Protein AF-A0A6P0V311-F1 (afdb_monomer)

Nearest PDB structures (foldseek):
  2xtw-assembly1_A  TM=3.813E-01  e=1.461E-02  Klebsiella pneumoniae
  6w4q-assembly2_D  TM=3.576E-01  e=2.849E-01  Kuttervirus CBA120
  5w6p-assembly1_A  TM=3.425E-01  e=2.380E-01  Kuttervirus CBA120
  7xyc-assembly1_A  TM=2.197E-01  e=6.167E-02  Klebsiella phage Kp7
  4yz0-assembly2_B  TM=1.891E-01  e=9.979E+00  Caldicellulosiruptor bescii DSM 6725

Sequence (639 aa):
MPTITTDTNYTDIAATYVSGETIDINNGAIFTINTQPASGVYFGDININEGKFLIDGTNVVSLQLFFEDYKRMLCYRLGEFKITGKYYELGVSDGTANQTFNLPFSSLISHCEVETGVGTGVYEVWGNLLDLDFSEVGGNSMGVMGYACKQTEGSSSLLFGDGINGSIPPNGAKIRIYNLLVASTDPNIPGVQSIQGNESDRYEMEAPGGTFDFFNVYISYTYLDLLFSYALPINDTGIIGEARITGVILPLSFNKVVFAGLGSLVEDIQISTCVLDWVDCVKFGKFELSLQSTSGVITGGRYVVVDRLIQVWDVHYVIRFQFCQNFTIDSSYILGHGFYLGSSSDIYINNIFFSDSVNGVYISESQTRGGSFLYIESSANISVSNLRVLPYSTFGRVSLVQAIRIRGLELKNWGSFSAPLDFLSQPTKFFETPYFQGIWEDISIKEVFCENTFLNLSQFALVVSPVQNFIEIENLRIGYDFELPVFGNNQIIKGGQGKAVFDNGGIPTNFELNGTHFYDIFDSDTTGAIGILFTEKSDAALSQSAFVAIPANPENPIVFNGAGRVYLKQVGDSITYTRSYFVLGYSGFSGHSISSSGSFTIEYDLDTGNGFSGIWKDISNIINETVSPTGGFKDKISC

Foldseek 3Di:
DAEFQAADECVRCLVPDDAQDEYEYDPAYEYEYADERDALHAYHAYEFYLYEYEYDADPPLAYEHEHEWLGEYEAAANYEYAYAWDKHWQFFFQLAFWDKTFAPALADFQWKWKAPDAPPPDTDTQGEPECDFLVLQPQQQCPPNLSHWYDYRSHRMIIAHRNRSHGRRPRNIIMIAFRAEYAYDYNVDGPHGDPPVDLSGAYEYEAQNGEYYAYRYEYARHEYAHEQYQYYEAENYEYEFAHAHENHNDAYEYHQYEYAYDPDDAHEHHYEPHEHEEHEAYEYEQYAHEYYLYEYEYDHHQYDYDDDDPPDLDAGENYEYANYEQYEAEQYEDEAAAYEAHLYENYHYYQYAYANGAAPDPPDLPSPDHGENYEEELYEQYEHYNYAYRPRGADEQYEPYEYFAYENYYYDDQAAPVGAHENPQYAYEPYYYPDLEGDAANAEYERHGYENYDYDCVRVQSNDDPDHHAHEAYQAHGYLAAEDEQAHENYEAAAAEHDHDAPVPFNPLPAQHEQRFWYKYHNDLQDIDIGTFQHHHDPDPNSVQFKDWDQPDPVDGWDDDSRRDIDNPDPPTKMKGKDPDFHAQDFADPDDDDDDDDDDFKWKFKALPPDTPPDTDGPRCRRVDTHHNHSGIIMMMMD

pLDDT: mean 83.07, std 14.92, range [27.67, 98.38]

Secondary structure (DSSP, 8-state):
--EE-S-EEHHHHTTTPPTT--EEEETT-EEEE-SPPPTT-EE--EEEESSEEEEE-TT-S-EEEEEETT-EEEEBTT-EEEEE--EEEEEE----TT-EEE-SSSS--SEEEEESSTT---EEEEEE-TT--GGGG-TT-HHHHT-EEE--TT--EEEE--SSSSPPPPTT-EEEEESEEEEEE-TTSTTSBP--SSGGGS-EEE-SB-EEEEEEEEEES-BEEEES-SB-EEEEEEEES-EEEE--SSPEEEEEEEEE--TTS---EEEES-EEEEEES-EESS--EEEES-EE-EES---EE-------SS---SEEEES-EEEEEES-EEESS-EEEES-EEEEEES-EEESEETT----TT--S--EEEEEEEEEEEEEE--EEPTTEE--S-EEEEEEEEEEEEEEEESBTTB-EE-TTS-EEEEE-SSS---EEEEEEEEEEEESEE--GGGTS-----S---EEEEEEE--TT-EEE--STTEEEEEEESEEE-BTTB--TT---BS--EEEEEEETTEEEEEE--PBP-SSHHHHTSEEEE-SSTTS--EEETTTEEE--STT-EEEEE-SS-B-S--B--------SS----EEEEESSS---S--EEGGGGGG-B-BTTTBBEEEEE-

Radius of gyration: 31.42 Å; Cα contacts (8 Å, |Δi|>4): 1897; chains: 1; bounding box: 81×45×94 Å

Structure (mmCIF, N/CA/C/O backbone):
data_AF-A0A6P0V311-F1
#
_entry.id   AF-A0A6P0V311-F1
#
loop_
_atom_site.group_PDB
_atom_site.id
_atom_site.type_symbol
_atom_site.label_atom_id
_atom_site.label_alt_id
_atom_site.label_comp_id
_atom_site.label_asym_id
_atom_site.label_entity_id
_atom_site.label_seq_id
_atom_site.pdbx_PDB_ins_code
_atom_site.Cartn_x
_atom_site.Cartn_y
_atom_site.Cartn_z
_atom_site.occupancy
_atom_site.B_iso_or_equiv
_atom_site.auth_seq_id
_atom_site.auth_comp_id
_atom_site.auth_asym_id
_atom_site.auth_atom_id
_atom_site.pdbx_PDB_model_num
ATOM 1 N N . MET A 1 1 ? -12.341 8.449 44.016 1.00 64.75 1 MET A N 1
ATOM 2 C CA . MET A 1 1 ? -11.053 7.908 43.534 1.00 64.75 1 MET A CA 1
ATOM 3 C C . MET A 1 1 ? -10.828 6.535 44.143 1.00 64.75 1 MET A C 1
ATOM 5 O O . MET A 1 1 ? -10.243 6.431 45.221 1.00 64.75 1 MET A O 1
ATOM 9 N N . PRO A 1 2 ? -11.360 5.482 43.518 1.00 85.75 2 PRO A N 1
ATOM 10 C CA . PRO A 1 2 ? -10.993 4.111 43.820 1.00 85.75 2 PRO A CA 1
ATOM 11 C C . PRO A 1 2 ? -9.515 3.889 43.484 1.00 85.75 2 PRO A C 1
ATOM 13 O O . PRO A 1 2 ? -9.103 3.940 42.328 1.00 85.75 2 PRO A O 1
ATOM 16 N N . THR A 1 3 ? -8.715 3.627 44.514 1.00 95.25 3 THR A N 1
ATOM 17 C CA . THR A 1 3 ? -7.367 3.083 44.348 1.00 95.25 3 THR A CA 1
ATOM 18 C C . THR A 1 3 ? -7.449 1.564 44.449 1.00 95.25 3 THR A C 1
ATOM 20 O O . THR A 1 3 ? -7.783 1.022 45.503 1.00 95.25 3 THR A O 1
ATOM 23 N N . ILE A 1 4 ? -7.128 0.881 43.359 1.00 96.81 4 ILE A N 1
ATOM 24 C CA . ILE A 1 4 ? -7.107 -0.571 43.242 1.00 96.81 4 ILE A CA 1
ATOM 25 C C . ILE A 1 4 ? -5.687 -1.057 43.551 1.00 96.81 4 ILE A C 1
ATOM 27 O O . ILE A 1 4 ? -4.763 -0.860 42.765 1.00 96.81 4 ILE A O 1
ATOM 31 N N . THR A 1 5 ? -5.494 -1.655 44.727 1.00 96.31 5 THR A N 1
ATOM 32 C CA . THR A 1 5 ? -4.202 -2.222 45.177 1.00 96.31 5 THR A CA 1
ATOM 33 C C . THR A 1 5 ? -4.231 -3.740 45.343 1.00 96.31 5 THR A C 1
ATOM 35 O O . THR A 1 5 ? -3.205 -4.353 45.630 1.00 96.31 5 THR A O 1
ATOM 38 N N . THR A 1 6 ? -5.399 -4.346 45.147 1.00 96.38 6 THR A N 1
ATOM 39 C CA . THR A 1 6 ? -5.625 -5.790 45.086 1.00 96.38 6 THR A CA 1
ATOM 40 C C . THR A 1 6 ? -6.566 -6.083 43.930 1.00 96.38 6 THR A C 1
ATOM 42 O O . THR A 1 6 ? -7.366 -5.217 43.567 1.00 96.38 6 THR A O 1
ATOM 45 N N . ASP A 1 7 ? -6.507 -7.293 43.382 1.00 97.62 7 ASP A N 1
ATOM 46 C CA . ASP A 1 7 ? -7.394 -7.706 42.293 1.00 97.62 7 ASP A CA 1
ATOM 47 C C . ASP A 1 7 ? -8.856 -7.425 42.646 1.00 97.62 7 ASP A C 1
ATOM 49 O O . ASP A 1 7 ? -9.332 -7.792 43.722 1.00 97.62 7 ASP A O 1
ATOM 53 N N . THR A 1 8 ? -9.539 -6.710 41.758 1.00 96.94 8 THR A N 1
ATOM 54 C CA . THR A 1 8 ? -10.882 -6.178 41.991 1.00 96.94 8 THR A CA 1
ATOM 55 C C . THR A 1 8 ? -11.686 -6.294 40.707 1.00 96.94 8 THR A C 1
ATOM 57 O O . THR A 1 8 ? -11.219 -5.902 39.635 1.00 96.94 8 THR A O 1
ATOM 60 N N . ASN A 1 9 ? -12.907 -6.813 40.791 1.00 96.00 9 ASN A N 1
ATOM 61 C CA . ASN A 1 9 ? -13.843 -6.749 39.679 1.00 96.00 9 ASN A CA 1
ATOM 62 C C . ASN A 1 9 ? -14.661 -5.454 39.763 1.00 96.00 9 ASN A C 1
ATOM 64 O O . ASN A 1 9 ? -14.985 -4.978 40.850 1.00 96.00 9 ASN A O 1
ATOM 68 N N . TYR A 1 10 ? -15.058 -4.897 38.621 1.00 93.06 10 TYR A N 1
ATOM 69 C CA . TYR A 1 10 ? -15.993 -3.777 38.573 1.00 93.06 10 TYR A CA 1
ATOM 70 C C . TYR A 1 10 ? -17.259 -4.038 39.399 1.00 93.06 10 TYR A C 1
ATOM 72 O O . TYR A 1 10 ? -17.698 -3.142 40.113 1.00 93.06 10 TYR A O 1
ATOM 80 N N . THR A 1 11 ? -17.806 -5.260 39.396 1.00 92.00 11 THR A N 1
ATOM 81 C CA . THR A 1 11 ? -18.995 -5.594 40.203 1.00 92.00 11 THR A CA 1
ATOM 82 C C . THR A 1 11 ? -18.793 -5.391 41.702 1.00 92.00 11 THR A C 1
ATOM 84 O O . THR A 1 11 ? -19.765 -5.136 42.409 1.00 92.00 11 THR A O 1
ATOM 87 N N . ASP A 1 12 ? -17.551 -5.471 42.183 1.00 88.00 12 ASP A N 1
ATOM 88 C CA . ASP A 1 12 ? -17.215 -5.303 43.599 1.00 88.00 12 ASP A CA 1
ATOM 89 C C . ASP A 1 12 ? -17.274 -3.831 44.025 1.00 88.00 12 ASP A C 1
ATOM 91 O O . ASP A 1 12 ? -17.545 -3.528 45.187 1.00 88.00 12 ASP A O 1
ATOM 95 N N . ILE A 1 13 ? -17.057 -2.911 43.077 1.00 87.25 13 ILE A N 1
ATOM 96 C CA . ILE A 1 13 ? -17.054 -1.462 43.316 1.00 87.25 13 ILE A CA 1
ATOM 97 C C . ILE A 1 13 ? -18.238 -0.738 42.669 1.00 87.25 13 ILE A C 1
ATOM 99 O O . ILE A 1 13 ? -18.445 0.439 42.949 1.00 87.25 13 ILE A O 1
ATOM 103 N N . ALA A 1 14 ? -19.041 -1.414 41.841 1.00 86.19 14 ALA A N 1
ATOM 104 C CA . ALA A 1 14 ? -20.089 -0.805 41.020 1.00 86.19 14 ALA A CA 1
ATOM 105 C C . ALA A 1 14 ? -21.112 0.005 41.832 1.00 86.19 14 ALA A C 1
ATOM 107 O O . ALA A 1 14 ? -21.581 1.041 41.375 1.00 86.19 14 ALA A O 1
ATOM 108 N N . ALA A 1 15 ? -21.438 -0.437 43.051 1.00 84.50 15 ALA A N 1
ATOM 109 C CA . ALA A 1 15 ? -22.381 0.263 43.927 1.00 84.50 15 ALA A CA 1
ATOM 110 C C . ALA A 1 15 ? -21.824 1.577 44.505 1.00 84.50 15 ALA A C 1
ATOM 112 O O . ALA A 1 15 ? -22.591 2.428 44.955 1.00 84.50 15 ALA A O 1
ATOM 113 N N . THR A 1 16 ? -20.500 1.720 44.533 1.00 85.81 16 THR A N 1
ATOM 114 C CA . THR A 1 16 ? -19.792 2.883 45.081 1.00 85.81 16 THR A CA 1
ATOM 115 C C . THR A 1 16 ? -19.100 3.720 44.014 1.00 85.81 16 THR A C 1
ATOM 117 O O . THR A 1 16 ? -18.687 4.834 44.322 1.00 85.81 16 THR A O 1
ATOM 120 N N . TYR A 1 17 ? -18.971 3.195 42.793 1.00 87.81 17 TYR A N 1
ATOM 121 C CA . TYR A 1 17 ? -18.328 3.881 41.685 1.00 87.81 17 TYR A CA 1
ATOM 122 C C . TYR A 1 17 ? -19.171 5.076 41.243 1.00 87.81 17 TYR A C 1
ATOM 124 O O . TYR A 1 17 ? -20.354 4.931 40.923 1.00 87.81 17 TYR A O 1
ATOM 132 N N . VAL A 1 18 ? -18.562 6.257 41.222 1.00 87.00 18 VAL A N 1
ATOM 133 C CA . VAL A 1 18 ? -19.193 7.478 40.714 1.00 87.00 18 VAL A CA 1
ATOM 134 C C . VAL A 1 18 ? -18.736 7.694 39.280 1.00 87.00 18 VAL A C 1
ATOM 136 O O . VAL A 1 18 ? -17.542 7.761 39.016 1.00 87.00 18 VAL A O 1
ATOM 139 N N . SER A 1 19 ? -19.687 7.824 38.356 1.00 86.00 19 SER A N 1
ATOM 140 C CA . SER A 1 19 ? -19.386 8.047 36.938 1.00 86.00 19 SER A CA 1
ATOM 141 C C . SER A 1 19 ? -18.396 9.197 36.735 1.00 86.00 19 SER A C 1
ATOM 143 O O . SER A 1 19 ? -18.564 10.261 37.336 1.00 86.00 19 SER A O 1
ATOM 145 N N . GLY A 1 20 ? -17.371 8.972 35.912 1.00 85.94 20 GLY A N 1
ATOM 146 C CA . GLY A 1 20 ? -16.325 9.960 35.635 1.00 85.94 20 GLY A CA 1
ATOM 147 C C . GLY A 1 20 ? -15.233 10.086 36.701 1.00 85.94 20 GLY A C 1
ATOM 148 O O . GLY A 1 20 ? -14.314 10.894 36.554 1.00 85.94 20 GLY A O 1
ATOM 149 N N . GLU A 1 21 ? -15.285 9.313 37.792 1.00 92.69 21 GLU A N 1
ATOM 150 C CA . GLU A 1 21 ? -14.223 9.369 38.793 1.00 92.69 21 GLU A CA 1
ATOM 151 C C . GLU A 1 21 ? -12.935 8.681 38.326 1.00 92.69 21 GLU A C 1
ATOM 153 O O . GLU A 1 21 ? -12.962 7.673 37.613 1.00 92.69 21 GLU A O 1
ATOM 158 N N . THR A 1 22 ? -11.804 9.212 38.798 1.00 95.50 22 THR A N 1
ATOM 159 C CA . THR A 1 22 ? -10.470 8.674 38.526 1.00 95.50 22 THR A CA 1
ATOM 160 C C . THR A 1 22 ? -10.257 7.313 39.184 1.00 95.50 22 THR A C 1
ATOM 162 O O . THR A 1 22 ? -10.530 7.159 40.381 1.00 95.50 22 THR A O 1
ATOM 165 N N . ILE A 1 23 ? -9.704 6.363 38.429 1.00 96.81 23 ILE A N 1
ATOM 166 C CA . ILE A 1 23 ? -9.291 5.036 38.896 1.00 96.81 23 ILE A CA 1
ATOM 167 C C . ILE A 1 23 ? -7.765 4.942 38.861 1.00 96.81 23 ILE A C 1
ATOM 169 O O . ILE A 1 23 ? -7.156 5.129 37.811 1.00 96.81 23 ILE A O 1
ATOM 173 N N . ASP A 1 24 ? -7.151 4.582 39.988 1.00 97.62 24 ASP A N 1
ATOM 174 C CA . ASP A 1 24 ? -5.713 4.300 40.061 1.00 97.62 24 ASP A CA 1
ATOM 175 C C . ASP A 1 24 ? -5.487 2.807 40.310 1.00 97.62 24 ASP A C 1
ATOM 177 O O . ASP A 1 24 ? -5.954 2.277 41.317 1.00 97.62 24 ASP A O 1
ATOM 181 N N . ILE A 1 25 ? -4.746 2.124 39.441 1.00 98.06 25 ILE A N 1
ATOM 182 C CA . ILE A 1 25 ? -4.442 0.691 39.547 1.00 98.06 25 ILE A CA 1
ATOM 183 C C . ILE A 1 25 ? -2.951 0.541 39.831 1.00 98.06 25 ILE A C 1
ATOM 185 O O . ILE A 1 25 ? -2.123 0.937 39.013 1.00 98.06 25 ILE A O 1
ATOM 189 N N . ASN A 1 26 ? -2.609 -0.016 40.995 1.00 97.75 26 ASN A N 1
ATOM 190 C CA . ASN A 1 26 ? -1.248 -0.008 41.530 1.00 97.75 26 ASN A CA 1
ATOM 191 C C . ASN A 1 26 ? -0.785 -1.396 42.004 1.00 97.75 26 ASN A C 1
ATOM 193 O O . ASN A 1 26 ? -1.602 -2.270 42.292 1.00 97.75 26 ASN A O 1
ATOM 197 N N . ASN A 1 27 ? 0.526 -1.560 42.212 1.00 95.44 27 ASN A N 1
ATOM 198 C CA . ASN A 1 27 ? 1.133 -2.682 42.951 1.00 95.44 27 ASN A CA 1
ATOM 199 C C . ASN A 1 27 ? 0.799 -4.084 42.401 1.00 95.44 27 ASN A C 1
ATOM 201 O O . ASN A 1 27 ? 0.584 -5.024 43.166 1.00 95.44 27 ASN A O 1
ATOM 205 N N . GLY A 1 28 ? 0.735 -4.235 41.082 1.00 96.38 28 GLY A N 1
ATOM 206 C CA . GLY A 1 28 ? 0.437 -5.504 40.417 1.00 96.38 28 GLY A CA 1
ATOM 207 C C . GLY A 1 28 ? -1.040 -5.886 40.410 1.00 96.38 28 GLY A C 1
ATOM 208 O O . GLY A 1 28 ? -1.365 -6.966 39.926 1.00 96.38 28 GLY A O 1
ATOM 209 N N . ALA A 1 29 ? -1.929 -5.039 40.938 1.00 98.12 29 ALA A N 1
ATOM 210 C CA . ALA A 1 29 ? -3.353 -5.336 41.008 1.00 98.12 29 ALA A CA 1
ATOM 211 C C . ALA A 1 29 ? -4.000 -5.403 39.621 1.00 98.12 29 ALA A C 1
ATOM 213 O O . ALA A 1 29 ? -3.642 -4.642 38.718 1.00 98.12 29 ALA A O 1
ATOM 214 N N . ILE A 1 30 ? -5.004 -6.269 39.484 1.00 98.31 30 ILE A N 1
ATOM 215 C CA . ILE A 1 30 ? -5.820 -6.398 38.278 1.00 98.31 30 ILE A CA 1
ATOM 216 C C . ILE A 1 30 ? -7.217 -5.824 38.530 1.00 98.31 30 ILE A C 1
ATOM 218 O O . ILE A 1 30 ? -7.993 -6.368 39.316 1.00 98.31 30 ILE A O 1
ATOM 222 N N . PHE A 1 31 ? -7.575 -4.760 37.816 1.00 97.94 31 PHE A N 1
ATOM 223 C CA . PHE A 1 31 ? -8.953 -4.281 37.742 1.00 97.94 31 PHE A CA 1
ATOM 224 C C . PHE A 1 31 ? -9.656 -4.913 36.538 1.00 97.94 31 PHE A C 1
ATOM 226 O O . PHE A 1 31 ? -9.222 -4.717 35.405 1.00 97.94 31 PHE A O 1
ATOM 233 N N . THR A 1 32 ? -10.719 -5.689 36.771 1.00 97.56 32 THR A N 1
ATOM 234 C CA . THR A 1 32 ? -11.412 -6.450 35.714 1.00 97.56 32 THR A CA 1
ATOM 235 C C . THR A 1 32 ? -12.826 -5.935 35.453 1.00 97.56 32 THR A C 1
ATOM 237 O O . THR A 1 32 ? -13.629 -5.845 36.380 1.00 97.56 32 THR A O 1
ATOM 240 N N . ILE A 1 33 ? -13.173 -5.706 34.185 1.00 96.50 33 ILE A N 1
ATOM 241 C CA . ILE A 1 33 ? -14.548 -5.508 33.709 1.00 96.50 33 ILE A CA 1
ATOM 242 C C . ILE A 1 33 ? -14.930 -6.699 32.831 1.00 96.50 33 ILE A C 1
ATOM 244 O O . ILE A 1 33 ? -14.384 -6.881 31.748 1.00 96.50 33 ILE A O 1
ATOM 248 N N . ASN A 1 34 ? -15.888 -7.502 33.285 1.00 95.56 34 ASN A N 1
ATOM 249 C CA . ASN A 1 34 ? -16.412 -8.661 32.548 1.00 95.56 34 ASN A CA 1
ATOM 250 C C . ASN A 1 34 ? -17.949 -8.734 32.567 1.00 95.56 34 ASN A C 1
ATOM 252 O O . ASN A 1 34 ? -18.545 -9.778 32.309 1.00 95.56 34 ASN A O 1
ATOM 256 N N . THR A 1 35 ? -18.595 -7.623 32.916 1.00 93.00 35 THR A N 1
ATOM 257 C CA . THR A 1 35 ? -20.048 -7.453 32.952 1.00 93.00 35 THR A CA 1
ATOM 258 C C . THR A 1 35 ? -20.393 -6.055 32.453 1.00 93.00 35 THR A C 1
ATOM 260 O O . THR A 1 35 ? -19.581 -5.140 32.579 1.00 93.00 35 THR A O 1
ATOM 263 N N . GLN A 1 36 ? -21.581 -5.893 31.864 1.00 90.12 36 GLN A N 1
ATOM 264 C CA . GLN A 1 36 ? -22.062 -4.597 31.383 1.00 90.12 36 GLN A CA 1
ATOM 265 C C . GLN A 1 36 ? -22.244 -3.633 32.564 1.00 90.12 36 GLN A C 1
ATOM 267 O O . GLN A 1 36 ? -23.054 -3.934 33.449 1.00 90.12 36 GLN A O 1
ATOM 272 N N . PRO A 1 37 ? -21.542 -2.482 32.591 1.00 86.62 37 PRO A N 1
ATOM 273 C CA . PRO A 1 37 ? -21.819 -1.437 33.564 1.00 86.62 37 PRO A CA 1
ATOM 274 C C . PRO A 1 37 ? -23.271 -0.971 33.478 1.00 86.62 37 PRO A C 1
ATOM 276 O O . PRO A 1 37 ? -23.904 -1.054 32.420 1.00 86.62 37 PRO A O 1
ATOM 279 N N . ALA A 1 38 ? -23.807 -0.470 34.592 1.00 82.94 38 ALA A N 1
ATOM 280 C CA . ALA A 1 38 ? -25.152 0.093 34.600 1.00 82.94 38 ALA A CA 1
ATOM 281 C C . ALA A 1 38 ? -25.271 1.227 33.562 1.00 82.94 38 ALA A C 1
ATOM 283 O O . ALA A 1 38 ? -24.311 1.952 33.303 1.00 82.94 38 ALA A O 1
ATOM 284 N N . SER A 1 39 ? -26.458 1.380 32.967 1.00 79.50 39 SER A N 1
ATOM 285 C CA . SER A 1 39 ? -26.714 2.443 31.989 1.00 79.50 39 SER A CA 1
ATOM 286 C C . SER A 1 39 ? -26.329 3.809 32.561 1.00 79.50 39 SER A C 1
ATOM 288 O O . SER A 1 39 ? -26.756 4.156 33.661 1.00 79.50 39 SER A O 1
ATOM 290 N N . GLY A 1 40 ? -25.559 4.587 31.799 1.00 72.69 40 GLY A N 1
ATOM 291 C CA . GLY A 1 40 ? -25.080 5.908 32.215 1.00 72.69 40 GLY A CA 1
ATOM 292 C C . GLY A 1 40 ? -23.820 5.898 33.085 1.00 72.69 40 GLY A C 1
ATOM 293 O O . GLY A 1 40 ? -23.432 6.962 33.552 1.00 72.69 40 GLY A O 1
ATOM 294 N N . VAL A 1 41 ? -23.178 4.742 33.298 1.00 80.19 41 VAL A N 1
ATOM 295 C CA . VAL A 1 41 ? -21.828 4.678 33.876 1.00 80.19 41 VAL A CA 1
ATOM 296 C C . VAL A 1 41 ? -20.791 4.847 32.769 1.00 80.19 41 VAL A C 1
ATOM 298 O O . VAL A 1 41 ? -20.770 4.083 31.804 1.00 80.19 41 VAL A O 1
ATOM 301 N N . TYR A 1 42 ? -19.914 5.823 32.955 1.00 87.56 42 TYR A N 1
ATOM 302 C CA . TYR A 1 42 ? -18.758 6.109 32.119 1.00 87.56 42 TYR A CA 1
ATOM 303 C C . TYR A 1 42 ? -17.501 6.213 32.982 1.00 87.56 42 TYR A C 1
ATOM 305 O O . TYR A 1 42 ? -17.552 6.611 34.151 1.00 87.56 42 TYR A O 1
ATOM 313 N N . PHE A 1 43 ? -16.375 5.819 32.401 1.00 92.44 43 PHE A N 1
ATOM 314 C CA . PHE A 1 43 ? -15.083 5.828 33.070 1.00 92.44 43 PHE A CA 1
ATOM 315 C C . PHE A 1 43 ? -14.378 7.168 32.872 1.00 92.44 43 PHE A C 1
ATOM 317 O O . PHE A 1 43 ? -14.300 7.665 31.750 1.00 92.44 43 PHE A O 1
ATOM 324 N N . GLY A 1 44 ? -13.878 7.740 33.969 1.00 93.69 44 GLY A N 1
ATOM 325 C CA . GLY A 1 44 ? -13.074 8.959 33.948 1.00 93.69 44 GLY A CA 1
ATOM 326 C C . GLY A 1 44 ? -11.598 8.691 33.652 1.00 93.69 44 GLY A C 1
ATOM 327 O O . GLY A 1 44 ? -11.248 7.811 32.863 1.00 93.69 44 GLY A O 1
ATOM 328 N N . ASP A 1 45 ? -10.716 9.437 34.322 1.00 96.25 45 ASP A N 1
ATOM 329 C CA . ASP A 1 45 ? -9.272 9.213 34.212 1.00 96.25 45 ASP A CA 1
ATOM 330 C C . ASP A 1 45 ? -8.877 7.829 34.747 1.00 96.25 45 ASP A C 1
ATOM 332 O O . ASP A 1 45 ? -9.366 7.393 35.792 1.00 96.25 45 ASP A O 1
ATOM 336 N N . ILE A 1 46 ? -7.961 7.142 34.066 1.00 97.12 46 ILE A N 1
ATOM 337 C CA . ILE A 1 46 ? -7.455 5.835 34.500 1.00 97.12 46 ILE A CA 1
ATOM 338 C C . ILE A 1 46 ? -5.932 5.853 34.505 1.00 97.12 46 ILE A C 1
ATOM 340 O O . ILE A 1 46 ? -5.311 5.999 33.459 1.00 97.12 46 ILE A O 1
ATOM 344 N N . ASN A 1 47 ? -5.322 5.642 35.669 1.00 97.56 47 ASN A N 1
ATOM 345 C CA . ASN A 1 47 ? -3.872 5.544 35.813 1.00 97.56 47 ASN A CA 1
ATOM 346 C C . ASN A 1 47 ? -3.477 4.105 36.155 1.00 97.56 47 ASN A C 1
ATOM 348 O O . ASN A 1 47 ? -3.917 3.555 37.165 1.00 97.56 47 ASN A O 1
ATOM 352 N N . ILE A 1 48 ? -2.612 3.499 35.344 1.00 97.94 48 ILE A N 1
ATOM 353 C CA . ILE A 1 48 ? -2.109 2.135 35.539 1.00 97.94 48 ILE A CA 1
ATOM 354 C C . ILE A 1 48 ? -0.623 2.218 35.908 1.00 97.94 48 ILE A C 1
ATOM 356 O O . ILE A 1 48 ? 0.235 2.350 35.033 1.00 97.94 48 ILE A O 1
ATOM 360 N N . ASN A 1 49 ? -0.306 2.148 37.206 1.00 96.94 49 ASN A N 1
ATOM 361 C CA . ASN A 1 49 ? 1.065 2.177 37.725 1.00 96.94 49 ASN A CA 1
ATOM 362 C C . ASN A 1 49 ? 1.478 0.775 38.189 1.00 96.94 49 ASN A C 1
ATOM 364 O O . ASN A 1 49 ? 1.168 0.360 39.304 1.00 96.94 49 ASN A O 1
ATOM 368 N N . GLU A 1 50 ? 2.195 0.035 37.343 1.00 95.00 50 GLU A N 1
ATOM 369 C CA . GLU A 1 50 ? 2.613 -1.344 37.649 1.00 95.00 50 GLU A CA 1
ATOM 370 C C . GLU A 1 50 ? 1.433 -2.295 37.932 1.00 95.00 50 GLU A C 1
ATOM 372 O O . GLU A 1 50 ? 1.573 -3.224 38.717 1.00 95.00 50 GLU A O 1
ATOM 377 N N . GLY A 1 51 ? 0.260 -2.067 37.338 1.00 97.62 51 GLY A N 1
ATOM 378 C CA . GLY A 1 51 ? -0.926 -2.920 37.478 1.00 97.62 51 GLY A CA 1
ATOM 379 C C . GLY A 1 51 ? -1.531 -3.305 36.131 1.00 97.62 51 GLY A C 1
ATOM 380 O O . GLY A 1 51 ? -0.913 -3.111 35.084 1.00 97.62 51 GLY A O 1
ATOM 381 N N . LYS A 1 52 ? -2.756 -3.834 36.147 1.00 98.38 52 LYS A N 1
ATOM 382 C CA . LYS A 1 52 ? -3.472 -4.232 34.935 1.00 98.38 52 LYS A CA 1
ATOM 383 C C . LYS A 1 52 ? -4.911 -3.742 34.927 1.00 98.38 52 LYS A C 1
ATOM 385 O O . LYS A 1 52 ? -5.666 -4.036 35.851 1.00 98.38 52 LYS A O 1
ATOM 390 N N . PHE A 1 53 ? -5.315 -3.083 33.846 1.00 98.12 53 PHE A N 1
ATOM 391 C CA . PHE A 1 53 ? -6.722 -2.854 33.540 1.00 98.12 53 PHE A CA 1
ATOM 392 C C . PHE A 1 53 ? -7.179 -3.842 32.462 1.00 98.12 53 PHE A C 1
ATOM 394 O O . PHE A 1 53 ? -6.686 -3.812 31.336 1.00 98.12 53 PHE A O 1
ATOM 401 N N . LEU A 1 54 ? -8.083 -4.753 32.823 1.00 97.94 54 LEU A N 1
ATOM 402 C CA . LEU A 1 54 ? -8.549 -5.848 31.978 1.00 97.94 54 LEU A CA 1
ATOM 403 C C . LEU A 1 54 ? -10.039 -5.703 31.653 1.00 97.94 54 LEU A C 1
ATOM 405 O O . LEU A 1 54 ? -10.884 -5.780 32.542 1.00 97.94 54 LEU A O 1
ATOM 409 N N . ILE A 1 55 ? -10.369 -5.597 30.370 1.00 97.31 55 ILE A N 1
ATOM 410 C CA . ILE A 1 55 ? -11.734 -5.755 29.861 1.00 97.31 55 ILE A CA 1
ATOM 411 C C . ILE A 1 55 ? -11.848 -7.150 29.234 1.00 97.31 55 ILE A C 1
ATOM 413 O O . ILE A 1 55 ? -11.274 -7.419 28.179 1.00 97.31 55 ILE A O 1
ATOM 417 N N . ASP A 1 56 ? -12.586 -8.046 29.890 1.00 97.38 56 ASP A N 1
ATOM 418 C CA . ASP A 1 56 ? -12.784 -9.436 29.466 1.00 97.38 56 ASP A CA 1
ATOM 419 C C . ASP A 1 56 ? -14.208 -9.656 28.937 1.00 97.38 56 ASP A C 1
ATOM 421 O O . ASP A 1 56 ? -15.170 -9.884 29.675 1.00 97.38 56 ASP A O 1
ATOM 425 N N . GLY A 1 57 ? -14.327 -9.612 27.613 1.00 95.31 57 GLY A N 1
ATOM 426 C CA . GLY A 1 57 ? -15.547 -9.858 26.860 1.00 95.31 57 GLY A CA 1
ATOM 427 C C . GLY A 1 57 ? -15.792 -11.315 26.482 1.00 95.31 57 GLY A C 1
ATOM 428 O O . GLY A 1 57 ? -16.741 -11.601 25.749 1.00 95.31 57 GLY A O 1
ATOM 429 N N . THR A 1 58 ? -14.973 -12.268 26.924 1.00 95.38 58 THR A N 1
ATOM 430 C CA . THR A 1 58 ? -15.086 -13.658 26.447 1.00 95.38 58 THR A CA 1
ATOM 431 C C . THR A 1 58 ? -16.390 -14.332 26.896 1.00 95.38 58 THR A C 1
ATOM 433 O O . THR A 1 58 ? -16.976 -15.138 26.163 1.00 95.38 58 THR A O 1
ATOM 436 N N . ASN A 1 59 ? -16.922 -13.928 28.053 1.00 92.69 59 ASN A N 1
ATOM 437 C CA . ASN A 1 59 ? -18.118 -14.512 28.668 1.00 92.69 59 ASN A CA 1
ATOM 438 C C . ASN A 1 59 ? -19.383 -13.646 28.558 1.00 92.69 59 ASN A C 1
ATOM 440 O O . ASN A 1 59 ? -20.453 -14.079 28.983 1.00 92.69 59 ASN A O 1
ATOM 444 N N . VAL A 1 60 ? -19.301 -12.463 27.945 1.00 92.19 60 VAL A N 1
ATOM 445 C CA . VAL A 1 60 ? -20.467 -11.595 27.708 1.00 92.19 60 VAL A CA 1
ATOM 446 C C . VAL A 1 60 ? -21.027 -11.805 26.304 1.00 92.19 60 VAL A C 1
ATOM 448 O O . VAL A 1 60 ? -20.323 -12.243 25.391 1.00 92.19 60 VAL A O 1
ATOM 451 N N . VAL A 1 61 ? -22.322 -11.543 26.132 1.00 92.19 61 VAL A N 1
ATOM 452 C CA . VAL A 1 61 ? -22.968 -11.575 24.810 1.00 92.19 61 VAL A CA 1
ATOM 453 C C . VAL A 1 61 ? -22.485 -10.384 23.994 1.00 92.19 61 VAL A C 1
ATOM 455 O O . VAL A 1 61 ? -21.948 -10.566 22.909 1.00 92.19 61 VAL A O 1
ATOM 458 N N . SER A 1 62 ? -22.598 -9.197 24.577 1.00 93.50 62 SER A N 1
ATOM 459 C CA . SER A 1 62 ? -22.044 -7.945 24.092 1.00 93.50 62 SER A CA 1
ATOM 460 C C . SER A 1 62 ? -21.679 -7.074 25.297 1.00 93.50 62 SER A C 1
ATOM 462 O O . SER A 1 62 ? -22.260 -7.237 26.375 1.00 93.50 62 SER A O 1
ATOM 464 N N . LEU A 1 63 ? -20.689 -6.200 25.143 1.00 93.38 63 LEU A N 1
ATOM 465 C CA . LEU A 1 63 ? -20.292 -5.248 26.177 1.00 93.38 63 LEU A CA 1
ATOM 466 C C . LEU A 1 63 ? -19.877 -3.936 25.524 1.00 93.38 63 LEU A C 1
ATOM 468 O O . LEU A 1 63 ? -19.010 -3.906 24.651 1.00 93.38 63 LEU A O 1
ATOM 472 N N . GLN A 1 64 ? -20.526 -2.869 25.968 1.00 91.88 64 GLN A N 1
ATOM 473 C CA . GLN A 1 64 ? -20.282 -1.512 25.520 1.00 91.88 64 GLN A CA 1
ATOM 474 C C . GLN A 1 64 ? -19.803 -0.668 26.693 1.00 91.88 64 GLN A C 1
ATOM 476 O O . GLN A 1 64 ? -20.501 -0.562 27.706 1.00 91.88 64 GLN A O 1
ATOM 481 N N . LEU A 1 65 ? -18.623 -0.072 26.552 1.00 92.31 65 LEU A N 1
ATOM 482 C CA . LEU A 1 65 ? -18.013 0.774 27.570 1.00 92.31 65 LEU A CA 1
ATOM 483 C C . LEU A 1 65 ? -17.843 2.187 27.037 1.00 92.31 65 LEU A C 1
ATOM 485 O O . LEU A 1 65 ? -17.360 2.386 25.923 1.00 92.31 65 LEU A O 1
ATOM 489 N N . PHE A 1 66 ? -18.218 3.151 27.868 1.00 91.19 66 PHE A N 1
ATOM 490 C CA . PHE A 1 66 ? -18.048 4.560 27.572 1.00 91.19 66 PHE A CA 1
ATOM 491 C C . PHE A 1 66 ? -16.972 5.164 28.467 1.00 91.19 66 PHE A C 1
ATOM 493 O O . PHE A 1 66 ? -16.961 4.942 29.680 1.00 91.19 66 PHE A O 1
ATOM 500 N N . PHE A 1 67 ? -16.087 5.931 27.854 1.00 92.25 67 PHE A N 1
ATOM 501 C CA . PHE A 1 67 ? -15.082 6.754 28.498 1.00 92.25 67 PHE A CA 1
ATOM 502 C C . PHE A 1 67 ? -15.484 8.218 28.340 1.00 92.25 67 PHE A C 1
ATOM 504 O O . PHE A 1 67 ? -15.989 8.609 27.294 1.00 92.25 67 PHE A O 1
ATOM 511 N N . GLU A 1 68 ? -15.340 9.007 29.393 1.00 91.06 68 GLU A N 1
ATOM 512 C CA . GLU A 1 68 ? -15.771 10.404 29.383 1.00 91.06 68 GLU A CA 1
ATOM 513 C C . GLU A 1 68 ? -14.842 11.263 28.515 1.00 91.06 68 GLU A C 1
ATOM 515 O O . GLU A 1 68 ? -13.625 11.208 28.669 1.00 91.06 68 GLU A O 1
ATOM 520 N N . ASP A 1 69 ? -15.414 12.087 27.640 1.00 88.69 69 ASP A N 1
ATOM 521 C CA . ASP A 1 69 ? -14.700 13.128 26.893 1.00 88.69 69 ASP A CA 1
ATOM 522 C C . ASP A 1 69 ? -13.803 13.979 27.826 1.00 88.69 69 ASP A C 1
ATOM 524 O O . ASP A 1 69 ? -14.102 14.169 29.010 1.00 88.69 69 ASP A O 1
ATOM 528 N N . TYR A 1 70 ? -12.693 14.518 27.308 1.00 88.12 70 TYR A N 1
ATOM 529 C CA . TYR A 1 70 ? -11.686 15.292 28.067 1.00 88.12 70 TYR A CA 1
ATOM 530 C C . TYR A 1 70 ? -10.940 14.535 29.183 1.00 88.12 70 TYR A C 1
ATOM 532 O O . TYR A 1 70 ? -10.221 15.156 29.977 1.00 88.12 70 TYR A O 1
ATOM 540 N N . LYS A 1 71 ? -11.125 13.217 29.294 1.00 92.38 71 LYS A N 1
ATOM 541 C CA . LYS A 1 71 ? -10.381 12.351 30.217 1.00 92.38 71 LYS A CA 1
ATOM 542 C C . LYS A 1 71 ? -9.356 11.520 29.469 1.00 92.38 71 LYS A C 1
ATOM 544 O O . LYS A 1 71 ? -9.331 11.485 28.240 1.00 92.38 71 LYS A O 1
ATOM 549 N N . ARG A 1 72 ? -8.502 10.840 30.230 1.00 93.62 72 ARG A N 1
ATOM 550 C CA . ARG A 1 72 ? -7.461 10.001 29.640 1.00 93.62 72 ARG A CA 1
ATOM 551 C C . ARG A 1 72 ? -7.142 8.742 30.421 1.00 93.62 72 ARG A C 1
ATOM 553 O O . ARG A 1 72 ? -7.327 8.659 31.636 1.00 93.62 72 ARG A O 1
ATOM 560 N N . MET A 1 73 ? -6.570 7.786 29.707 1.00 95.56 73 MET A N 1
ATOM 561 C CA . MET A 1 73 ? -5.916 6.616 30.261 1.00 95.56 73 MET A CA 1
ATOM 562 C C . MET A 1 73 ? -4.403 6.771 30.152 1.00 95.56 73 MET A C 1
ATOM 564 O O . MET A 1 73 ? -3.881 6.966 29.062 1.00 95.56 73 MET A O 1
ATOM 568 N N . LEU A 1 74 ? -3.700 6.623 31.272 1.00 96.00 74 LEU A N 1
ATOM 569 C CA . LEU A 1 74 ? -2.244 6.597 31.338 1.00 96.00 74 LEU A CA 1
ATOM 570 C C . LEU A 1 74 ? -1.770 5.209 31.765 1.00 96.00 74 LEU A C 1
ATOM 572 O O . LEU A 1 74 ? -1.939 4.808 32.919 1.00 96.00 74 LEU A O 1
ATOM 576 N N . CYS A 1 75 ? -1.129 4.485 30.850 1.00 96.81 75 CYS A N 1
ATOM 577 C CA . CYS A 1 75 ? -0.457 3.229 31.167 1.00 96.81 75 CYS A CA 1
ATOM 578 C C . CYS A 1 75 ? 1.050 3.442 31.305 1.00 96.81 75 CYS A C 1
ATOM 580 O O . CYS A 1 75 ? 1.787 3.482 30.317 1.00 96.81 75 CYS A O 1
ATOM 582 N N . TYR A 1 76 ? 1.524 3.555 32.543 1.00 96.81 76 TYR A N 1
ATOM 583 C CA . TYR A 1 76 ? 2.942 3.743 32.823 1.00 96.81 76 TYR A CA 1
ATOM 584 C C . TYR A 1 76 ? 3.739 2.450 32.645 1.00 96.81 76 TYR A C 1
ATOM 586 O O . TYR A 1 76 ? 3.197 1.362 32.439 1.00 96.81 76 TYR A O 1
ATOM 594 N N . ARG A 1 77 ? 5.065 2.568 32.754 1.00 94.00 77 ARG A N 1
ATOM 595 C CA . ARG A 1 77 ? 5.998 1.439 32.725 1.00 94.00 77 ARG A CA 1
ATOM 596 C C . ARG A 1 77 ? 5.541 0.295 33.639 1.00 94.00 77 ARG A C 1
ATOM 598 O O . ARG A 1 77 ? 5.201 0.524 34.794 1.00 94.00 77 ARG A O 1
ATOM 605 N N . LEU A 1 78 ? 5.599 -0.934 33.115 1.00 94.62 78 LEU A N 1
ATOM 606 C CA . LEU A 1 78 ? 5.102 -2.177 33.741 1.00 94.62 78 LEU A CA 1
ATOM 607 C C . LEU A 1 78 ? 3.576 -2.264 33.911 1.00 94.62 78 LEU A C 1
ATOM 609 O O . LEU A 1 78 ? 3.091 -3.308 34.337 1.00 94.62 78 LEU A O 1
ATOM 613 N N . GLY A 1 79 ? 2.826 -1.213 33.582 1.00 97.56 79 GLY A N 1
ATOM 614 C CA . GLY A 1 79 ? 1.377 -1.276 33.470 1.00 97.56 79 GLY A CA 1
ATOM 615 C C . GLY A 1 79 ? 0.937 -2.007 32.201 1.00 97.56 79 GLY A C 1
ATOM 616 O O . GLY A 1 79 ? 1.640 -2.002 31.182 1.00 97.56 79 GLY A O 1
ATOM 617 N N . GLU A 1 80 ? -0.249 -2.604 32.262 1.00 97.88 80 GLU A N 1
ATOM 618 C CA . GLU A 1 80 ? -0.902 -3.256 31.128 1.00 97.88 80 GLU A CA 1
ATOM 619 C C . GLU A 1 80 ? -2.369 -2.816 31.020 1.00 97.88 80 GLU A C 1
ATOM 621 O O . GLU A 1 80 ? -3.155 -3.000 31.951 1.00 97.88 80 GLU A O 1
ATOM 626 N N . PHE A 1 81 ? -2.766 -2.297 29.861 1.00 97.56 81 PHE A N 1
ATOM 627 C CA . PHE A 1 81 ? -4.165 -2.234 29.456 1.00 97.56 81 PHE A CA 1
ATOM 628 C C . PHE A 1 81 ? -4.452 -3.353 28.462 1.00 97.56 81 PHE A C 1
ATOM 630 O O . PHE A 1 81 ? -3.753 -3.498 27.459 1.00 97.56 81 PHE A O 1
ATOM 637 N N . LYS A 1 82 ? -5.480 -4.156 28.738 1.00 97.69 82 LYS A N 1
ATOM 638 C CA . LYS A 1 82 ? -5.842 -5.297 27.902 1.00 97.69 82 LYS A CA 1
ATOM 639 C C . LYS A 1 82 ? -7.342 -5.375 27.680 1.00 97.69 82 LYS A C 1
ATOM 641 O O . LYS A 1 82 ? -8.112 -5.399 28.639 1.00 97.69 82 LYS A O 1
ATOM 646 N N . ILE A 1 83 ? -7.738 -5.522 26.420 1.00 97.50 83 ILE A N 1
ATOM 647 C CA . ILE A 1 83 ? -9.114 -5.800 26.012 1.00 97.50 83 ILE A CA 1
ATOM 648 C C . ILE A 1 83 ? -9.152 -7.112 25.235 1.00 97.50 83 ILE A C 1
ATOM 650 O O . ILE A 1 83 ? -8.381 -7.322 24.302 1.00 97.50 83 ILE A O 1
ATOM 654 N N . THR A 1 84 ? -10.051 -8.019 25.610 1.00 97.62 84 THR A N 1
ATOM 655 C CA . THR A 1 84 ? -10.191 -9.316 24.938 1.00 97.62 84 THR A CA 1
ATOM 656 C C . THR A 1 84 ? -11.656 -9.665 24.739 1.00 97.62 84 THR A C 1
ATOM 658 O O . THR A 1 84 ? -12.365 -9.965 25.696 1.00 97.62 84 THR A O 1
ATOM 661 N N . GLY A 1 85 ? -12.106 -9.648 23.487 1.00 97.31 85 GLY A N 1
ATOM 662 C CA . GLY A 1 85 ? -13.455 -10.028 23.081 1.00 97.31 85 GLY A CA 1
ATOM 663 C C . GLY A 1 85 ? -13.525 -11.358 22.330 1.00 97.31 85 GLY A C 1
ATOM 664 O O . GLY A 1 85 ? -12.582 -12.153 22.281 1.00 97.31 85 GLY A O 1
ATOM 665 N N . LYS A 1 86 ? -14.677 -11.584 21.703 1.00 97.06 86 LYS A N 1
ATOM 666 C CA . LYS A 1 86 ? -14.970 -12.685 20.780 1.00 97.06 86 LYS A CA 1
ATOM 667 C C . LYS A 1 86 ? -15.850 -12.190 19.634 1.00 97.06 86 LYS A C 1
ATOM 669 O O . LYS A 1 86 ? -16.435 -11.110 19.693 1.00 97.06 86 LYS A O 1
ATOM 674 N N . TYR A 1 87 ? -16.015 -13.028 18.620 1.00 97.31 87 TYR A N 1
ATOM 675 C CA . TYR A 1 87 ? -17.006 -12.777 17.583 1.00 97.31 87 TYR A CA 1
ATOM 676 C C . TYR A 1 87 ? -18.441 -12.928 18.109 1.00 97.31 87 TYR A C 1
ATOM 678 O O . TYR A 1 87 ? -18.756 -13.861 18.852 1.00 97.31 87 TYR A O 1
ATOM 686 N N . TYR A 1 88 ? -19.314 -12.029 17.663 1.00 97.12 88 TYR A N 1
ATOM 687 C CA . TYR A 1 88 ? -20.762 -12.056 17.825 1.00 97.12 88 TYR A CA 1
ATOM 688 C C . TYR A 1 88 ? -21.409 -12.276 16.453 1.00 97.12 88 TYR A C 1
ATOM 690 O O . TYR A 1 88 ? -21.214 -11.476 15.540 1.00 97.12 88 TYR A O 1
ATOM 698 N N . GLU A 1 89 ? -22.154 -13.371 16.289 1.00 97.56 89 GLU A N 1
ATOM 699 C CA . GLU A 1 89 ? -22.879 -13.669 15.048 1.00 97.56 89 GLU A CA 1
ATOM 700 C C . GLU A 1 89 ? -24.146 -12.801 14.977 1.00 97.56 89 GLU A C 1
ATOM 702 O O . GLU A 1 89 ? -25.033 -12.923 15.820 1.00 97.56 89 GLU A O 1
ATOM 707 N N . LEU A 1 90 ? -24.224 -11.915 13.979 1.00 97.19 90 LEU A N 1
ATOM 708 C CA . LEU A 1 90 ? -25.402 -11.079 13.721 1.00 97.19 90 LEU A CA 1
ATOM 709 C C . LEU A 1 90 ? -26.546 -11.892 13.110 1.00 97.19 90 LEU A C 1
ATOM 711 O O . LEU A 1 90 ? -27.717 -11.618 13.369 1.00 97.19 90 LEU A O 1
ATOM 715 N N . GLY A 1 91 ? -26.206 -12.880 12.282 1.00 97.69 91 GLY A N 1
ATOM 716 C CA . GLY A 1 91 ? -27.162 -13.748 11.611 1.00 97.69 91 GLY A CA 1
ATOM 717 C C . GLY A 1 91 ? -26.602 -14.357 10.330 1.00 97.69 91 GLY A C 1
ATOM 718 O O . GLY A 1 91 ? -25.390 -14.405 10.114 1.00 97.69 91 GLY A O 1
ATOM 719 N N . VAL A 1 92 ? -27.513 -14.822 9.476 1.00 98.12 92 VAL A N 1
ATOM 720 C CA . VAL A 1 92 ? -27.213 -15.464 8.192 1.00 98.12 92 VAL A CA 1
ATOM 721 C C . VAL A 1 92 ? -27.870 -14.663 7.073 1.00 98.12 92 VAL A C 1
ATOM 723 O O . VAL A 1 92 ? -29.044 -14.303 7.179 1.00 98.12 92 VAL A O 1
ATOM 726 N N . SER A 1 93 ? -27.123 -14.378 6.009 1.00 97.50 93 SER A N 1
ATOM 727 C CA . SER A 1 93 ? -27.665 -13.690 4.842 1.00 97.50 93 SER A CA 1
ATOM 728 C C . SER A 1 93 ? -28.662 -14.556 4.079 1.00 97.50 93 SER A C 1
ATOM 730 O O . SER A 1 93 ? -28.457 -15.758 3.928 1.00 97.50 93 SER A O 1
ATOM 732 N N . ASP A 1 94 ? -29.728 -13.943 3.568 1.00 97.44 94 ASP A N 1
ATOM 733 C CA . ASP A 1 94 ? -30.670 -14.583 2.644 1.00 97.44 94 ASP A CA 1
ATOM 734 C C . ASP A 1 94 ? -30.321 -14.317 1.166 1.00 97.44 94 ASP A C 1
ATOM 736 O O . ASP A 1 94 ? -31.020 -14.780 0.261 1.00 97.44 94 ASP A O 1
ATOM 740 N N . GLY A 1 95 ? -29.227 -13.588 0.912 1.00 95.38 95 GLY A N 1
ATOM 741 C CA . GLY A 1 95 ? -28.777 -13.193 -0.419 1.00 95.38 95 GLY A CA 1
ATOM 742 C C . GLY A 1 95 ? -29.693 -12.194 -1.120 1.00 95.38 95 GLY A C 1
ATOM 743 O O . GLY A 1 95 ? -29.630 -12.081 -2.346 1.00 95.38 95 GLY A O 1
ATOM 744 N N . THR A 1 96 ? -30.565 -11.499 -0.385 1.00 96.75 96 THR A N 1
ATOM 745 C CA . THR A 1 96 ? -31.417 -10.449 -0.947 1.00 96.75 96 THR A CA 1
ATOM 746 C C . THR A 1 96 ? -30.747 -9.076 -0.884 1.00 96.75 96 THR A C 1
ATOM 748 O O . THR A 1 96 ? -29.967 -8.768 0.015 1.00 96.75 96 THR A O 1
ATOM 751 N N . ALA A 1 97 ? -31.045 -8.237 -1.876 1.00 94.69 97 ALA A N 1
ATOM 752 C CA . ALA A 1 97 ? -30.580 -6.854 -1.937 1.00 94.69 97 ALA A CA 1
ATOM 753 C C . ALA A 1 97 ? -31.077 -6.030 -0.737 1.00 94.69 97 ALA A C 1
ATOM 755 O O . ALA A 1 97 ? -32.226 -6.184 -0.321 1.00 94.69 97 ALA A O 1
ATOM 756 N N . ASN A 1 98 ? -30.255 -5.092 -0.253 1.00 93.56 98 ASN A N 1
ATOM 757 C CA . ASN A 1 98 ? -30.585 -4.182 0.855 1.00 93.56 98 ASN A CA 1
ATOM 758 C C . ASN A 1 98 ? -30.930 -4.890 2.176 1.00 93.56 98 ASN A C 1
ATOM 760 O O . ASN A 1 98 ? -31.733 -4.389 2.967 1.00 93.56 98 ASN A O 1
ATOM 764 N N . GLN A 1 99 ? -30.346 -6.064 2.422 1.00 95.75 99 GLN A N 1
ATOM 765 C CA . GLN A 1 99 ? -30.545 -6.779 3.677 1.00 95.75 99 GLN A CA 1
ATOM 766 C C . GLN A 1 99 ? -30.032 -5.948 4.864 1.00 95.75 99 GLN A C 1
ATOM 768 O O . GLN A 1 99 ? -28.986 -5.299 4.775 1.00 95.75 99 GLN A O 1
ATOM 773 N N . THR A 1 100 ? -30.754 -5.991 5.987 1.00 97.19 100 THR A N 1
ATOM 774 C CA . THR A 1 100 ? -30.362 -5.326 7.234 1.00 97.19 100 THR A CA 1
ATOM 775 C C . THR A 1 100 ? -30.179 -6.308 8.385 1.00 97.19 100 THR A C 1
ATOM 777 O O . THR A 1 100 ? -30.862 -7.329 8.475 1.00 97.19 100 THR A O 1
ATOM 780 N N . PHE A 1 101 ? -29.259 -5.979 9.292 1.00 97.75 101 PHE A N 1
ATOM 781 C CA . PHE A 1 101 ? -28.990 -6.727 10.518 1.00 97.75 101 PHE A CA 1
ATOM 782 C C . PHE A 1 101 ? -28.978 -5.789 11.720 1.00 97.75 101 PHE A C 1
ATOM 784 O O . PHE A 1 101 ? -28.482 -4.668 11.635 1.00 97.75 101 PHE A O 1
ATOM 791 N N . ASN A 1 102 ? -29.498 -6.263 12.853 1.00 97.06 102 ASN A N 1
ATOM 792 C CA . ASN A 1 102 ? -29.498 -5.495 14.093 1.00 97.06 102 ASN A CA 1
ATOM 793 C C . ASN A 1 102 ? -28.193 -5.724 14.858 1.00 97.06 102 ASN A C 1
ATOM 795 O O . ASN A 1 102 ? -27.858 -6.852 15.220 1.00 97.06 102 ASN A O 1
ATOM 799 N N . LEU A 1 103 ? -27.491 -4.638 15.134 1.00 95.25 103 LEU A N 1
ATOM 800 C CA . LEU A 1 103 ? -26.316 -4.579 15.980 1.00 95.25 103 LEU A CA 1
ATOM 801 C C . LEU A 1 103 ? -26.724 -4.623 17.462 1.00 95.25 103 LEU A C 1
ATOM 803 O O . LEU A 1 103 ? -27.775 -4.095 17.837 1.00 95.25 103 LEU A O 1
ATOM 807 N N . PRO A 1 104 ? -25.883 -5.209 18.333 1.00 93.00 104 PRO A N 1
ATOM 808 C CA . PRO A 1 104 ? -26.101 -5.200 19.777 1.00 93.00 104 PRO A CA 1
ATOM 809 C C . PRO A 1 104 ? -25.776 -3.842 20.427 1.00 93.00 104 PRO A C 1
ATOM 811 O O . PRO A 1 104 ? -25.991 -3.685 21.627 1.00 93.00 104 PRO A O 1
ATOM 814 N N . PHE A 1 105 ? -25.265 -2.882 19.648 1.00 87.88 105 PHE A N 1
ATOM 815 C CA . PHE A 1 105 ? -24.936 -1.516 20.055 1.00 87.88 105 PHE A CA 1
ATOM 816 C C . PHE A 1 105 ? -25.601 -0.524 19.092 1.00 87.88 105 PHE A C 1
ATOM 818 O O . PHE A 1 105 ? -25.776 -0.831 17.914 1.00 87.88 105 PHE A O 1
ATOM 825 N N . SER A 1 106 ? -25.930 0.679 19.563 1.00 83.44 106 SER A N 1
ATOM 826 C CA . SER A 1 106 ? -26.347 1.812 18.709 1.00 83.44 106 SER A CA 1
ATOM 827 C C . SER A 1 106 ? -25.164 2.614 18.156 1.00 83.44 106 SER A C 1
ATOM 829 O O . SER A 1 106 ? -25.341 3.634 17.497 1.00 83.44 106 SER A O 1
ATOM 831 N N . SER A 1 107 ? -23.959 2.177 18.495 1.00 86.88 107 SER A N 1
ATOM 832 C CA . SER A 1 107 ? -22.703 2.857 18.238 1.00 86.88 107 SER A CA 1
ATOM 833 C C . SER A 1 107 ? -22.053 2.409 16.948 1.00 86.88 107 SER A C 1
ATOM 835 O O . SER A 1 107 ? -22.217 1.251 16.555 1.00 86.88 107 SER A O 1
ATOM 837 N N . LEU A 1 108 ? -21.313 3.314 16.306 1.00 88.38 108 LEU A N 1
ATOM 838 C CA . LEU A 1 108 ? -20.656 3.002 15.043 1.00 88.38 108 LEU A CA 1
ATOM 839 C C . LEU A 1 108 ? -19.598 1.910 15.225 1.00 88.38 108 LEU A C 1
ATOM 841 O O . LEU A 1 108 ? -18.845 1.894 16.199 1.00 88.38 108 LEU A O 1
ATOM 845 N N . ILE A 1 109 ? -19.554 0.991 14.264 1.00 91.75 109 ILE A N 1
ATOM 846 C CA . ILE A 1 109 ? -18.519 -0.044 14.144 1.00 91.75 109 ILE A CA 1
ATOM 847 C C . ILE A 1 109 ? -17.727 0.189 12.855 1.00 91.75 109 ILE A C 1
ATOM 849 O O . ILE A 1 109 ? -18.298 0.627 11.861 1.00 91.75 109 ILE A O 1
ATOM 853 N N . SER A 1 110 ? -16.425 -0.105 12.818 1.00 88.75 110 SER A N 1
ATOM 854 C CA . SER A 1 110 ? -15.627 0.197 11.614 1.00 88.75 110 SER A CA 1
ATOM 855 C C . SER A 1 110 ? -15.839 -0.799 10.468 1.00 88.75 110 SER A C 1
ATOM 857 O O . SER A 1 110 ? -15.562 -0.488 9.312 1.00 88.75 110 SER A O 1
ATOM 859 N N . HIS A 1 111 ? -16.315 -2.010 10.767 1.00 91.75 111 HIS A N 1
ATOM 860 C CA . HIS A 1 111 ? -16.542 -3.078 9.790 1.00 91.75 111 HIS A CA 1
ATOM 861 C C . HIS A 1 111 ? -17.373 -4.216 10.378 1.00 91.75 111 HIS A C 1
ATOM 863 O O . HIS A 1 111 ? -17.511 -4.334 11.594 1.00 91.75 111 HIS A O 1
ATOM 869 N N . CYS A 1 112 ? -17.832 -5.113 9.512 1.00 93.94 112 CYS A N 1
ATOM 870 C CA . CYS A 1 112 ? -18.270 -6.457 9.876 1.00 93.94 112 CYS A CA 1
ATOM 871 C C . CYS A 1 112 ? -17.444 -7.512 9.130 1.00 93.94 112 CYS A C 1
ATOM 873 O O . CYS A 1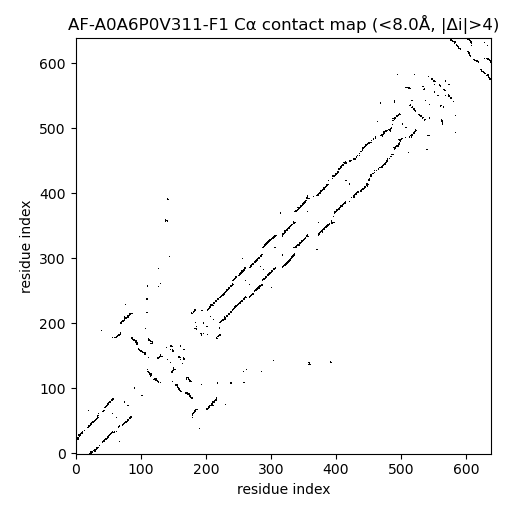 112 ? -16.612 -7.189 8.282 1.00 93.94 112 CYS A O 1
ATOM 875 N N . GLU A 1 113 ? -17.664 -8.780 9.446 1.00 94.62 113 GLU A N 1
ATOM 876 C CA . GLU A 1 113 ? -17.079 -9.906 8.734 1.00 94.62 113 GLU A CA 1
ATOM 877 C C . GLU A 1 113 ? -18.175 -10.777 8.125 1.00 94.62 113 GLU A C 1
ATOM 879 O O . GLU A 1 113 ? -19.097 -11.209 8.821 1.00 94.62 113 GLU A O 1
ATOM 884 N N . VAL A 1 114 ? -18.045 -11.066 6.833 1.00 94.38 114 VAL A N 1
ATOM 885 C CA . VAL A 1 114 ? -18.988 -11.893 6.074 1.00 94.38 114 VAL A CA 1
ATOM 886 C C . VAL A 1 114 ? -18.290 -13.169 5.637 1.00 94.38 114 VAL A C 1
ATOM 888 O O . VAL A 1 114 ? -17.152 -13.153 5.172 1.00 94.38 114 VAL A O 1
ATOM 891 N N . GLU A 1 115 ? -18.961 -14.299 5.806 1.00 96.19 115 GLU A N 1
ATOM 892 C CA . GLU A 1 115 ? -18.466 -15.586 5.344 1.00 96.19 115 GLU A CA 1
ATOM 893 C C . GLU A 1 115 ? -18.375 -15.607 3.807 1.00 96.19 115 GLU A C 1
ATOM 895 O O . GLU A 1 115 ? -19.353 -15.379 3.100 1.00 96.19 115 GLU A O 1
ATOM 900 N N . THR A 1 116 ? -17.194 -15.918 3.278 1.00 91.00 116 THR A N 1
ATOM 901 C CA . THR A 1 116 ? -16.904 -15.972 1.829 1.00 91.00 116 THR A CA 1
ATOM 902 C C . THR A 1 116 ? -17.751 -16.989 1.055 1.00 91.00 116 THR A C 1
ATOM 904 O O . THR A 1 116 ? -17.814 -16.950 -0.172 1.00 91.00 116 THR A O 1
ATOM 907 N N . GLY A 1 117 ? -18.402 -17.918 1.756 1.00 89.88 117 GLY A N 1
ATOM 908 C CA . GLY A 1 117 ? -19.338 -18.886 1.202 1.00 89.88 117 GLY A CA 1
ATOM 909 C C . GLY A 1 117 ? -19.989 -19.703 2.313 1.00 89.88 117 GLY A C 1
ATOM 910 O O . GLY A 1 117 ? -19.482 -19.756 3.426 1.00 89.88 117 GLY A O 1
ATOM 911 N N . VAL A 1 118 ? -21.107 -20.362 2.020 1.00 93.50 118 VAL A N 1
ATOM 912 C CA . VAL A 1 118 ? -21.889 -21.078 3.041 1.00 93.50 118 VAL A CA 1
ATOM 913 C C . VAL A 1 118 ? -21.061 -22.164 3.728 1.00 93.50 118 VAL A C 1
ATOM 915 O O . VAL A 1 118 ? -20.674 -23.149 3.096 1.00 93.50 118 VAL A O 1
ATOM 918 N N . GLY A 1 119 ? -20.836 -22.007 5.033 1.00 92.38 119 GLY A N 1
ATOM 919 C CA . GLY A 1 119 ? -20.159 -23.004 5.860 1.00 92.38 119 GLY A CA 1
ATOM 920 C C . GLY A 1 119 ? -18.664 -23.159 5.577 1.00 92.38 119 GLY A C 1
ATOM 921 O O . GLY A 1 119 ? -18.084 -24.170 5.977 1.00 92.38 119 GLY A O 1
ATOM 922 N N . THR A 1 120 ? -18.031 -22.202 4.888 1.00 95.19 120 THR A N 1
ATOM 923 C CA . THR A 1 120 ? -16.578 -22.232 4.661 1.00 95.19 120 THR A CA 1
ATOM 924 C C . THR A 1 120 ? -15.800 -21.958 5.945 1.00 95.19 120 THR A C 1
ATOM 926 O O . THR A 1 120 ? -14.656 -22.392 6.065 1.00 95.19 120 THR A O 1
ATOM 929 N N . GLY A 1 121 ? -16.385 -21.221 6.897 1.00 94.44 121 GLY A N 1
ATOM 930 C CA . GLY A 1 121 ? -15.684 -20.698 8.070 1.00 94.44 121 GLY A CA 1
ATOM 931 C C . GLY A 1 121 ? -14.595 -19.674 7.732 1.00 94.44 121 GLY A C 1
ATOM 932 O O . GLY A 1 121 ? -13.878 -19.233 8.631 1.00 94.44 121 GLY A O 1
ATOM 933 N N . VAL A 1 122 ? -14.467 -19.292 6.458 1.00 92.69 122 VAL A N 1
ATOM 934 C CA . VAL A 1 122 ? -13.519 -18.292 5.973 1.00 92.69 122 VAL A CA 1
ATOM 935 C C . VAL A 1 122 ? -14.280 -16.991 5.805 1.00 92.69 122 VAL A C 1
ATOM 937 O O . VAL A 1 122 ? -15.194 -16.905 4.985 1.00 92.69 122 VAL A O 1
ATOM 940 N N . TYR A 1 123 ? -13.898 -15.985 6.580 1.00 92.62 123 TYR A N 1
ATOM 941 C CA . TYR A 1 123 ? -14.555 -14.685 6.604 1.00 92.62 123 TYR A CA 1
ATOM 942 C C . TYR A 1 123 ? -13.695 -13.637 5.914 1.00 92.62 123 TYR A C 1
ATOM 944 O O . TYR A 1 123 ? -12.468 -13.673 5.989 1.00 92.62 123 TYR A O 1
ATOM 952 N N . GLU A 1 124 ? -14.355 -12.686 5.273 1.00 87.81 124 GLU A N 1
ATOM 953 C CA . GLU A 1 124 ? -13.742 -11.484 4.734 1.00 87.81 124 GLU A CA 1
ATOM 954 C C . GLU A 1 124 ? -14.286 -10.243 5.440 1.00 87.81 124 GLU A C 1
ATOM 956 O O . GLU A 1 124 ? -15.449 -10.174 5.838 1.00 87.81 124 GLU A O 1
ATOM 961 N N . VAL A 1 125 ? -13.421 -9.246 5.596 1.00 86.50 125 VAL A N 1
ATOM 962 C CA . VAL A 1 125 ? -13.759 -7.967 6.220 1.00 86.50 125 VAL A 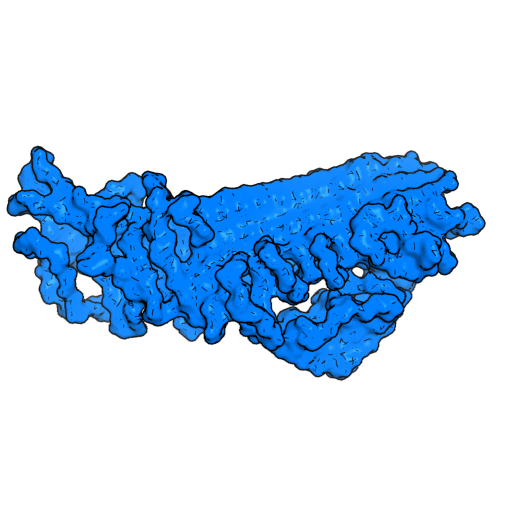CA 1
ATOM 963 C C . VAL A 1 125 ? -14.583 -7.126 5.253 1.00 86.50 125 VAL A C 1
ATOM 965 O O . VAL A 1 125 ? -14.130 -6.852 4.141 1.00 86.50 125 VAL A O 1
ATOM 968 N N . TRP A 1 126 ? -15.743 -6.650 5.691 1.00 87.62 126 TRP A N 1
ATOM 969 C CA . TRP A 1 126 ? -16.597 -5.711 4.968 1.00 87.62 126 TRP A CA 1
ATOM 970 C C . TRP A 1 126 ? -16.610 -4.369 5.703 1.00 87.62 126 TRP A C 1
ATOM 972 O O . TRP A 1 126 ? -17.110 -4.284 6.824 1.00 87.62 126 TRP A O 1
ATOM 982 N N . GLY A 1 127 ? -16.007 -3.341 5.099 1.00 84.06 127 GLY A N 1
ATOM 983 C CA . GLY A 1 127 ? -15.816 -2.033 5.739 1.00 84.06 127 GLY A CA 1
ATOM 984 C C . GLY A 1 127 ? -17.132 -1.279 5.901 1.00 84.06 127 GLY A C 1
ATOM 985 O O . GLY A 1 127 ? -17.977 -1.332 5.011 1.00 84.06 127 GLY A O 1
ATOM 986 N N . ASN A 1 128 ? -17.314 -0.584 7.021 1.00 85.88 128 ASN A N 1
ATOM 987 C CA . ASN A 1 128 ? -18.495 0.238 7.236 1.00 85.88 128 ASN A CA 1
ATOM 988 C C . ASN A 1 128 ? -18.308 1.608 6.575 1.00 85.88 128 ASN A C 1
ATOM 990 O O . ASN A 1 128 ? -17.350 2.318 6.869 1.00 85.88 128 ASN A O 1
ATOM 994 N N . LEU A 1 129 ? -19.235 1.974 5.696 1.00 78.62 129 LEU A N 1
ATOM 995 C CA . LEU A 1 129 ? -19.304 3.272 5.027 1.00 78.62 129 LEU A CA 1
ATOM 996 C C . LEU A 1 129 ? -19.776 4.395 5.960 1.00 78.62 129 LEU A C 1
ATOM 998 O O . LEU A 1 129 ? -19.710 5.565 5.589 1.00 78.62 129 LEU A O 1
ATOM 1002 N N . LEU A 1 130 ? -20.231 4.042 7.166 1.00 82.50 130 LEU A N 1
ATOM 1003 C CA . LEU A 1 130 ? -20.766 4.970 8.158 1.00 82.50 130 LEU A CA 1
ATOM 1004 C C . LEU A 1 130 ? -21.950 5.740 7.544 1.00 82.50 130 LEU A C 1
ATOM 1006 O O . LEU A 1 130 ? -22.841 5.126 6.947 1.00 82.50 130 LEU A O 1
ATOM 1010 N N . ASP A 1 131 ? -21.968 7.067 7.642 1.00 78.00 131 ASP A N 1
ATOM 1011 C CA . ASP A 1 131 ? -23.060 7.885 7.107 1.00 78.00 131 ASP A CA 1
ATOM 1012 C C . ASP A 1 131 ? -23.082 8.007 5.574 1.00 78.00 131 ASP A C 1
ATOM 1014 O O . ASP A 1 131 ? -24.068 8.507 5.029 1.00 78.00 131 ASP A O 1
ATOM 1018 N N . LEU A 1 132 ? -22.063 7.503 4.866 1.00 73.56 132 LEU A N 1
ATOM 1019 C CA . LEU A 1 132 ? -22.001 7.560 3.403 1.00 73.56 132 LEU A CA 1
ATOM 1020 C C . LEU A 1 132 ? -23.010 6.613 2.748 1.00 73.56 132 LEU A C 1
ATOM 1022 O O . LEU A 1 132 ? -23.233 5.483 3.190 1.00 73.56 132 LEU A O 1
ATOM 1026 N N . ASP A 1 133 ? -23.606 7.057 1.646 1.00 77.06 133 ASP A N 1
ATOM 1027 C CA . ASP A 1 133 ? -24.508 6.231 0.848 1.00 77.06 133 ASP A CA 1
ATOM 1028 C C . ASP A 1 133 ? -23.744 5.298 -0.098 1.00 77.06 133 ASP A C 1
ATOM 1030 O O . ASP A 1 133 ? -22.736 5.665 -0.698 1.00 77.06 133 ASP A O 1
ATOM 1034 N N . PHE A 1 134 ? -24.280 4.097 -0.343 1.00 76.19 134 PHE A N 1
ATOM 1035 C CA . PHE A 1 134 ? -23.688 3.171 -1.315 1.00 76.19 134 PHE A CA 1
ATOM 1036 C C . PHE A 1 134 ? -23.569 3.776 -2.727 1.00 76.19 134 PHE A C 1
ATOM 1038 O O . PHE A 1 134 ? -22.636 3.460 -3.465 1.00 76.19 134 PHE A O 1
ATOM 1045 N N . SER A 1 135 ? -24.479 4.680 -3.107 1.00 71.00 135 SER A N 1
ATOM 1046 C CA . SER A 1 135 ? -24.402 5.410 -4.379 1.00 71.00 135 SER A CA 1
ATOM 1047 C C . SER A 1 135 ? -23.215 6.375 -4.442 1.00 71.00 135 SER A C 1
ATOM 1049 O O . SER A 1 135 ? -22.691 6.645 -5.524 1.00 71.00 135 SER A O 1
ATOM 1051 N N . GLU A 1 136 ? -22.762 6.880 -3.294 1.00 64.00 136 GLU A N 1
ATOM 1052 C CA . GLU A 1 136 ? -21.599 7.765 -3.186 1.00 64.00 136 GLU A CA 1
ATOM 1053 C C . GLU A 1 136 ? -20.280 7.005 -3.334 1.00 64.00 136 GLU A C 1
ATOM 1055 O O . GLU A 1 136 ? -19.260 7.621 -3.630 1.00 64.00 136 GLU A O 1
ATOM 1060 N N . VAL A 1 137 ? -20.299 5.675 -3.237 1.00 57.47 137 VAL A N 1
ATOM 1061 C CA . VAL A 1 137 ? -19.138 4.807 -3.501 1.00 57.47 137 VAL A CA 1
ATOM 1062 C C . VAL A 1 137 ? -19.118 4.292 -4.950 1.00 57.47 137 VAL A C 1
ATOM 1064 O O . VAL A 1 137 ? -18.183 3.616 -5.360 1.00 57.47 137 VAL A O 1
ATOM 1067 N N . GLY A 1 138 ? -20.116 4.664 -5.763 1.00 55.28 138 GLY A N 1
ATOM 1068 C CA . GLY A 1 138 ? -20.193 4.363 -7.195 1.00 55.28 138 GLY A CA 1
ATOM 1069 C C . GLY A 1 138 ? -20.702 2.949 -7.491 1.00 55.28 138 GLY A C 1
ATOM 1070 O O . GLY A 1 138 ? -19.918 2.005 -7.594 1.00 55.28 138 GLY A O 1
ATOM 1071 N N . GLY A 1 139 ? -22.010 2.816 -7.731 1.00 46.22 139 GLY A N 1
ATOM 1072 C CA . GLY A 1 139 ? -22.723 1.540 -7.892 1.00 46.22 139 GLY A CA 1
ATOM 1073 C C . GLY A 1 139 ? -22.418 0.675 -9.119 1.00 46.22 139 GLY A C 1
ATOM 1074 O O . GLY A 1 139 ? -23.237 -0.141 -9.502 1.00 46.22 139 GLY A O 1
ATOM 1075 N N . ASN A 1 140 ? -21.270 0.841 -9.773 1.00 45.59 140 ASN A N 1
ATOM 1076 C CA . ASN A 1 140 ? -20.777 -0.112 -10.776 1.00 45.59 140 ASN A CA 1
ATOM 1077 C C . ASN A 1 140 ? -19.313 -0.515 -10.536 1.00 45.59 140 ASN A C 1
ATOM 1079 O O . ASN A 1 140 ? -18.786 -1.342 -11.267 1.00 45.59 140 ASN A O 1
ATOM 1083 N N . SER A 1 141 ? -18.639 0.054 -9.532 1.00 46.53 141 SER A N 1
ATOM 1084 C CA . SER A 1 141 ? -17.179 -0.032 -9.357 1.00 46.53 141 SER A CA 1
ATOM 1085 C C . SER A 1 141 ? -16.698 -1.108 -8.379 1.00 46.53 141 SER A C 1
ATOM 1087 O O . SER A 1 141 ? -15.524 -1.211 -8.025 1.00 46.53 141 SER A O 1
ATOM 1089 N N . MET A 1 142 ? -17.618 -1.957 -7.939 1.00 51.53 142 MET A N 1
ATOM 1090 C CA . MET A 1 142 ? -17.510 -2.620 -6.648 1.00 51.53 142 MET A CA 1
ATOM 1091 C C . MET A 1 142 ? -17.122 -4.105 -6.721 1.00 51.53 142 MET A C 1
ATOM 1093 O O . MET A 1 142 ? -17.314 -4.839 -5.763 1.00 51.53 142 MET A O 1
ATOM 1097 N N . GLY A 1 143 ? -16.469 -4.563 -7.795 1.00 45.94 143 GLY A N 1
ATOM 1098 C CA . GLY A 1 143 ? -15.913 -5.930 -7.836 1.00 45.94 143 GLY A CA 1
ATOM 1099 C C . GLY A 1 143 ? -14.914 -6.230 -6.700 1.00 45.94 143 GLY A C 1
ATOM 1100 O O . GLY A 1 143 ? -14.748 -7.383 -6.314 1.00 45.94 143 GLY A O 1
ATOM 1101 N N . VAL A 1 144 ? -14.289 -5.189 -6.135 1.00 46.66 144 VAL A N 1
ATOM 1102 C CA . VAL A 1 144 ? -13.402 -5.270 -4.956 1.00 46.66 144 VAL A CA 1
ATOM 1103 C C . VAL A 1 144 ? -13.899 -4.380 -3.804 1.00 46.66 144 VAL A C 1
ATOM 1105 O O . VAL A 1 144 ? -13.810 -4.773 -2.644 1.00 46.66 144 VAL A O 1
ATOM 1108 N N . MET A 1 145 ? -14.481 -3.210 -4.105 1.00 53.75 145 MET A N 1
ATOM 1109 C CA . MET A 1 145 ? -15.068 -2.306 -3.097 1.00 53.75 145 MET A CA 1
ATOM 1110 C C . MET A 1 145 ? -16.449 -2.750 -2.593 1.00 53.75 145 MET A C 1
ATOM 1112 O O . MET A 1 145 ? -16.948 -2.207 -1.618 1.00 53.75 145 MET A O 1
ATOM 1116 N N . GLY A 1 146 ? -17.050 -3.754 -3.237 1.00 58.62 146 GLY A N 1
ATOM 1117 C CA . GLY A 1 146 ? -18.351 -4.360 -2.935 1.00 58.62 146 GLY A CA 1
ATOM 1118 C C . GLY A 1 146 ? -18.523 -4.823 -1.510 1.00 58.62 146 GLY A C 1
ATOM 1119 O O . GLY A 1 146 ? -19.626 -4.766 -0.974 1.00 58.62 146 GLY A O 1
ATOM 1120 N N . TYR A 1 147 ? -17.421 -5.235 -0.896 1.00 79.50 147 TYR A N 1
ATOM 1121 C CA . TYR A 1 147 ? -17.366 -5.732 0.466 1.00 79.50 147 TYR A CA 1
ATOM 1122 C C . TYR A 1 147 ? -17.440 -4.575 1.465 1.00 79.50 147 TYR A C 1
ATOM 1124 O O . TYR A 1 147 ? -16.458 -4.224 2.129 1.00 79.50 147 TYR A O 1
ATOM 1132 N N . ALA A 1 148 ? -18.616 -3.963 1.527 1.00 82.00 148 ALA A N 1
ATOM 1133 C CA . ALA A 1 148 ? -18.941 -2.840 2.378 1.00 82.00 148 ALA A CA 1
ATOM 1134 C C . ALA A 1 148 ? -20.333 -3.013 2.992 1.00 82.00 148 ALA A C 1
ATOM 1136 O O . ALA A 1 148 ? -21.244 -3.583 2.390 1.00 82.00 148 ALA A O 1
ATOM 1137 N N . CYS A 1 149 ? -20.489 -2.497 4.199 1.00 88.31 149 CYS A N 1
ATOM 1138 C CA . CYS A 1 149 ? -21.760 -2.333 4.885 1.00 88.31 149 CYS A CA 1
ATOM 1139 C C . CYS A 1 149 ? -21.965 -0.850 5.205 1.00 88.31 149 CYS A C 1
ATOM 1141 O O . CYS A 1 149 ? -21.038 -0.054 5.096 1.00 88.31 149 CYS A O 1
ATOM 1143 N N . LYS A 1 150 ? -23.176 -0.460 5.585 1.00 88.25 150 LYS A N 1
ATOM 1144 C CA . LYS A 1 150 ? -23.504 0.909 5.981 1.00 88.25 150 LYS A CA 1
ATOM 1145 C C . LYS A 1 150 ? -24.180 0.908 7.343 1.00 88.25 150 LYS A C 1
ATOM 1147 O O . LYS A 1 150 ? -25.088 0.114 7.580 1.00 88.25 150 LYS A O 1
ATOM 1152 N N . GLN A 1 151 ? -23.801 1.841 8.202 1.00 90.00 151 GLN A N 1
ATOM 1153 C CA . GLN A 1 151 ? -24.491 2.137 9.449 1.00 90.00 151 GLN A CA 1
ATOM 1154 C C . GLN A 1 151 ? -24.580 3.649 9.609 1.00 90.00 151 GLN A C 1
ATOM 1156 O O . GLN A 1 151 ? -23.561 4.321 9.698 1.00 90.00 151 GLN A O 1
ATOM 1161 N N . THR A 1 152 ? -25.797 4.169 9.696 1.00 86.50 152 THR A N 1
ATOM 1162 C CA . THR A 1 152 ? -26.010 5.573 10.055 1.00 86.50 152 THR A CA 1
ATOM 1163 C C . THR A 1 152 ? -25.678 5.797 11.527 1.00 86.50 152 THR A C 1
ATOM 1165 O O . THR A 1 152 ? -25.996 4.948 12.365 1.00 86.50 152 THR A O 1
ATOM 1168 N N . GLU A 1 153 ? -25.080 6.936 11.858 1.00 81.56 153 GLU A N 1
ATOM 1169 C CA . GLU A 1 153 ? -24.793 7.315 13.237 1.00 81.56 153 GLU A CA 1
ATOM 1170 C C . GLU A 1 153 ? -26.045 7.222 14.133 1.00 81.56 153 GLU A C 1
ATOM 1172 O O . GLU A 1 153 ? -27.161 7.584 13.750 1.00 81.56 153 GLU A O 1
ATOM 1177 N N . GLY A 1 154 ? -25.870 6.654 15.331 1.00 81.56 154 GLY A N 1
ATOM 1178 C CA . GLY A 1 154 ? -26.952 6.398 16.288 1.00 81.56 154 GLY A CA 1
ATOM 1179 C C . GLY A 1 154 ? -27.902 5.251 15.911 1.00 81.56 154 GLY A C 1
ATOM 1180 O O . GLY A 1 154 ? -28.796 4.916 16.692 1.00 81.56 154 GLY A O 1
ATOM 1181 N N . SER A 1 155 ? -27.730 4.625 14.744 1.00 88.50 155 SER A N 1
ATOM 1182 C CA . SER A 1 155 ? -28.514 3.468 14.315 1.00 88.50 155 SER A CA 1
ATOM 1183 C C . SER A 1 155 ? -27.911 2.164 14.829 1.00 88.50 155 SER A C 1
ATOM 1185 O O . SER A 1 155 ? -26.706 1.937 14.739 1.00 88.50 155 SER A O 1
ATOM 1187 N N . SER A 1 156 ? -28.764 1.243 15.278 1.00 91.56 156 SER A N 1
ATOM 1188 C CA . SER A 1 156 ? -28.395 -0.159 15.502 1.00 91.56 156 SER A CA 1
ATOM 1189 C C . SER A 1 156 ? -28.614 -1.034 14.262 1.00 91.56 156 SER A C 1
ATOM 1191 O O . SER A 1 156 ? -28.578 -2.253 14.367 1.00 91.56 156 SER A O 1
ATOM 1193 N N . SER A 1 157 ? -28.870 -0.454 13.087 1.00 94.75 157 SER A N 1
ATOM 1194 C CA . SER A 1 157 ? -29.077 -1.203 11.844 1.00 94.75 157 SER A CA 1
ATOM 1195 C C . SER A 1 157 ? -27.844 -1.138 10.951 1.00 94.75 157 SER A C 1
ATOM 1197 O O . SER A 1 157 ? -27.414 -0.054 10.560 1.00 94.75 157 SER A O 1
ATOM 1199 N N . LEU A 1 158 ? -27.348 -2.308 10.559 1.00 95.25 158 LEU A N 1
ATOM 1200 C CA . LEU A 1 158 ? -26.313 -2.489 9.550 1.00 95.25 158 LEU A CA 1
ATOM 1201 C C . LEU A 1 158 ? -26.964 -2.876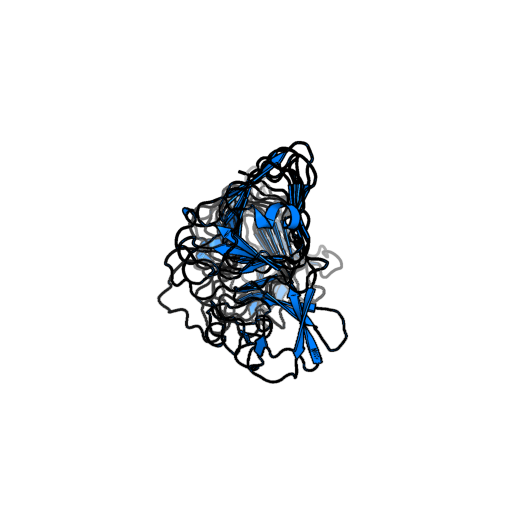 8.216 1.00 95.25 158 LEU A C 1
ATOM 1203 O O . LEU A 1 158 ? -27.648 -3.893 8.151 1.00 95.25 158 LEU A O 1
ATOM 1207 N N . LEU A 1 159 ? -26.773 -2.070 7.176 1.00 94.94 159 LEU A N 1
ATOM 1208 C CA . LEU A 1 159 ? -27.338 -2.240 5.835 1.00 94.94 159 LEU A CA 1
ATOM 1209 C C . LEU A 1 159 ? -26.277 -2.755 4.852 1.00 94.94 159 LEU A C 1
ATOM 1211 O O . LEU A 1 159 ? -25.128 -2.319 4.890 1.00 94.94 159 LEU A O 1
ATOM 1215 N N . PHE A 1 160 ? -26.678 -3.639 3.943 1.00 92.94 160 PHE A N 1
ATOM 1216 C CA . PHE A 1 160 ? -25.853 -4.133 2.838 1.00 92.94 160 PHE A CA 1
ATOM 1217 C C . PHE A 1 160 ? -26.332 -3.610 1.480 1.00 92.94 160 PHE A C 1
ATOM 1219 O O . PHE A 1 160 ? -27.432 -3.071 1.374 1.00 92.94 160 PHE A O 1
ATOM 1226 N N . GLY A 1 161 ? -25.494 -3.757 0.452 1.00 88.06 161 GLY A N 1
ATOM 1227 C CA . GLY A 1 161 ? -25.770 -3.230 -0.882 1.00 88.06 161 GLY A CA 1
ATOM 1228 C C . GLY A 1 161 ? -26.899 -3.945 -1.627 1.00 88.06 161 GLY A C 1
ATOM 1229 O O . GLY A 1 161 ? -27.463 -4.947 -1.177 1.00 88.06 161 GLY A O 1
ATOM 1230 N N . ASP A 1 162 ? -27.226 -3.425 -2.809 1.00 88.38 162 ASP A N 1
ATOM 1231 C CA . ASP A 1 162 ? -28.295 -3.935 -3.678 1.00 88.38 162 ASP A CA 1
ATOM 1232 C C . ASP A 1 162 ? -27.785 -4.762 -4.879 1.00 88.38 162 ASP A C 1
ATOM 1234 O O . ASP A 1 162 ? -28.575 -5.179 -5.728 1.00 88.38 162 ASP A O 1
ATOM 1238 N N . GLY A 1 163 ? -26.472 -5.011 -4.955 1.00 82.25 163 GLY A N 1
ATOM 1239 C CA . GLY A 1 163 ? -25.799 -5.683 -6.071 1.00 82.25 163 GLY A CA 1
ATOM 1240 C C . GLY A 1 163 ? -25.386 -4.741 -7.207 1.00 82.25 163 GLY A C 1
ATOM 1241 O O . GLY A 1 163 ? -24.609 -5.140 -8.073 1.00 82.25 163 GLY A O 1
ATOM 1242 N N . ILE A 1 164 ? -25.876 -3.502 -7.185 1.00 78.75 164 ILE A N 1
ATOM 1243 C CA . ILE A 1 164 ? -25.434 -2.379 -8.013 1.00 78.75 164 ILE A CA 1
ATOM 1244 C C . ILE A 1 164 ? -24.562 -1.490 -7.106 1.00 78.75 164 ILE A C 1
ATOM 1246 O O . ILE A 1 164 ? -23.333 -1.509 -7.156 1.00 78.75 164 ILE A O 1
ATOM 1250 N N . ASN A 1 165 ? -25.192 -0.798 -6.165 1.00 76.19 165 ASN A N 1
ATOM 1251 C CA . ASN A 1 165 ? -24.605 0.005 -5.104 1.00 76.19 165 ASN A CA 1
ATOM 1252 C C . ASN A 1 165 ? -24.216 -0.888 -3.906 1.00 76.19 165 ASN A C 1
ATOM 1254 O O . ASN A 1 165 ? -24.906 -0.923 -2.890 1.00 76.19 165 ASN A O 1
ATOM 1258 N N . GLY A 1 166 ? -23.111 -1.629 -4.032 1.00 77.12 166 GLY A N 1
ATOM 1259 C CA . GLY A 1 166 ? -22.556 -2.498 -2.982 1.00 77.12 166 GLY A CA 1
ATOM 1260 C C . GLY A 1 166 ? -22.860 -3.982 -3.176 1.00 77.12 166 GLY A C 1
ATOM 1261 O O . GLY A 1 166 ? -23.860 -4.348 -3.795 1.00 77.12 166 GLY A O 1
ATOM 1262 N N . SER A 1 167 ? -21.992 -4.854 -2.652 1.00 84.69 167 SER A N 1
ATOM 1263 C CA . SER A 1 167 ? -22.210 -6.300 -2.745 1.00 84.69 167 SER A CA 1
ATOM 1264 C C . SER A 1 167 ? -23.359 -6.742 -1.851 1.00 84.69 167 SER A C 1
ATOM 1266 O O . SER A 1 167 ? -23.584 -6.214 -0.762 1.00 84.69 167 SER A O 1
ATOM 1268 N N . ILE A 1 168 ? -24.040 -7.786 -2.311 1.00 91.69 168 ILE A N 1
ATOM 1269 C CA . ILE A 1 168 ? -24.986 -8.550 -1.508 1.00 91.69 168 ILE A CA 1
ATOM 1270 C C . ILE A 1 168 ? -24.197 -9.690 -0.853 1.00 91.69 168 ILE A C 1
ATOM 1272 O O . ILE A 1 168 ? -23.515 -10.425 -1.579 1.00 91.69 168 ILE A O 1
ATOM 1276 N N . PRO A 1 169 ? -24.247 -9.862 0.480 1.00 93.38 169 PRO A N 1
ATOM 1277 C CA . PRO A 1 169 ? -23.654 -11.025 1.122 1.00 93.38 169 PRO A CA 1
ATOM 1278 C C . PRO A 1 169 ? -24.197 -12.322 0.491 1.00 93.38 169 PRO A C 1
ATOM 1280 O O . PRO A 1 169 ? -25.388 -12.394 0.178 1.00 93.38 169 PRO A O 1
ATOM 1283 N N . PRO A 1 170 ? -23.365 -13.353 0.257 1.00 94.75 170 PRO A N 1
ATOM 1284 C CA . PRO A 1 170 ? -23.844 -14.580 -0.370 1.00 94.75 170 PRO A CA 1
ATOM 1285 C C . PRO A 1 170 ? -24.985 -15.223 0.432 1.00 94.75 170 PRO A C 1
ATOM 1287 O O . PRO A 1 170 ? -24.927 -15.285 1.658 1.00 94.75 170 PRO A O 1
ATOM 1290 N N . ASN A 1 171 ? -26.004 -15.760 -0.246 1.00 96.88 171 ASN A N 1
ATOM 1291 C CA . ASN A 1 171 ? -27.089 -16.477 0.430 1.00 96.88 171 ASN A CA 1
ATOM 1292 C C . ASN A 1 171 ? -26.527 -17.619 1.296 1.00 96.88 171 ASN A C 1
ATOM 1294 O O . ASN A 1 171 ? -25.802 -18.473 0.788 1.00 96.88 171 ASN A O 1
ATOM 1298 N N . GLY A 1 172 ? -26.881 -17.640 2.579 1.00 97.19 172 GLY A N 1
ATOM 1299 C CA . GLY A 1 172 ? -26.396 -18.592 3.574 1.00 97.19 172 GLY A CA 1
ATOM 1300 C C . GLY A 1 172 ? -25.070 -18.214 4.244 1.00 97.19 172 GLY A C 1
ATOM 1301 O O . GLY A 1 172 ? -24.634 -18.950 5.128 1.00 97.19 172 GLY A O 1
ATOM 1302 N N . ALA A 1 173 ? -24.429 -17.106 3.857 1.00 97.50 173 ALA A N 1
ATOM 1303 C CA . ALA A 1 173 ? -23.210 -16.625 4.502 1.00 97.50 173 ALA A CA 1
ATOM 1304 C C . ALA A 1 173 ? -23.503 -16.101 5.911 1.00 97.50 173 ALA A C 1
ATOM 1306 O O . ALA A 1 173 ? -24.440 -15.325 6.123 1.00 97.50 173 ALA A O 1
ATOM 1307 N N . LYS A 1 174 ? -22.677 -16.496 6.879 1.00 98.31 174 LYS A N 1
ATOM 1308 C CA . LYS A 1 174 ? -22.721 -15.933 8.231 1.00 98.31 174 LYS A CA 1
ATOM 1309 C C . LYS A 1 174 ? -22.152 -14.522 8.264 1.00 98.31 174 LYS A C 1
ATOM 1311 O O . LYS A 1 174 ? -21.136 -14.245 7.632 1.00 98.31 174 LYS A O 1
ATOM 1316 N N . ILE A 1 175 ? -22.766 -13.661 9.066 1.00 98.06 175 ILE A N 1
ATOM 1317 C CA . ILE A 1 175 ? -22.280 -12.305 9.324 1.00 98.06 175 ILE A CA 1
ATOM 1318 C C . ILE A 1 175 ? -21.952 -12.183 10.804 1.00 98.06 175 ILE A C 1
ATOM 1320 O O . ILE A 1 175 ? -22.761 -12.547 11.661 1.00 98.06 175 ILE A O 1
ATOM 1324 N N . ARG A 1 176 ? -20.763 -11.672 11.115 1.00 97.56 176 ARG A N 1
ATOM 1325 C CA . ARG A 1 176 ? -20.293 -11.490 12.489 1.00 97.56 176 ARG A CA 1
ATOM 1326 C C . ARG A 1 176 ? -19.591 -10.153 12.683 1.00 97.56 176 ARG A C 1
ATOM 1328 O O . ARG A 1 176 ? -19.138 -9.526 11.732 1.00 97.56 176 ARG A O 1
ATOM 1335 N N . ILE A 1 177 ? -19.511 -9.733 13.934 1.00 97.31 177 ILE A N 1
ATOM 1336 C CA . ILE A 1 177 ? -18.819 -8.525 14.396 1.00 97.31 177 ILE A CA 1
ATOM 1337 C C . ILE A 1 177 ? -18.038 -8.852 15.670 1.00 97.31 177 ILE A C 1
ATOM 1339 O O . ILE A 1 177 ? -18.171 -9.954 16.208 1.00 97.31 177 ILE A O 1
ATOM 1343 N N . TYR A 1 178 ? -17.271 -7.907 16.200 1.00 97.69 178 TYR A N 1
ATOM 1344 C CA . TYR A 1 178 ? -16.749 -8.021 17.562 1.00 97.69 178 TYR A CA 1
ATOM 1345 C C . TYR A 1 178 ? -17.831 -7.736 18.604 1.00 97.69 178 TYR A C 1
ATOM 1347 O O . TYR A 1 178 ? -18.690 -6.873 18.423 1.00 97.69 178 TYR A O 1
ATOM 1355 N N . ASN A 1 179 ? -17.794 -8.470 19.714 1.00 96.62 179 ASN A N 1
ATOM 1356 C CA . ASN A 1 179 ? -18.762 -8.321 20.797 1.00 96.62 179 ASN A CA 1
ATOM 1357 C C . ASN A 1 179 ? -18.397 -7.233 21.819 1.00 96.62 179 ASN A C 1
ATOM 1359 O O . ASN A 1 179 ? -19.127 -7.068 22.798 1.00 96.62 179 ASN A O 1
ATOM 1363 N N . LEU A 1 180 ? -17.271 -6.545 21.631 1.00 96.38 180 LEU A N 1
ATOM 1364 C CA . LEU A 1 180 ? -16.807 -5.463 22.488 1.00 96.38 180 LEU A CA 1
ATOM 1365 C C . LEU A 1 180 ? -16.758 -4.156 21.716 1.00 96.38 180 LEU A C 1
ATOM 1367 O O . LEU A 1 180 ? -16.219 -4.109 20.609 1.00 96.38 180 LEU A O 1
ATOM 1371 N N . LEU A 1 181 ? -17.263 -3.099 22.341 1.00 94.31 181 LEU A N 1
ATOM 1372 C CA . LEU A 1 181 ? -17.124 -1.736 21.857 1.00 94.31 181 LEU A CA 1
ATOM 1373 C C . LEU A 1 181 ? -16.711 -0.823 23.010 1.00 94.31 181 LEU A C 1
ATOM 1375 O O . LEU A 1 181 ? -17.363 -0.791 24.054 1.00 94.31 181 LEU A O 1
ATOM 1379 N N . VAL A 1 182 ? -15.635 -0.075 22.806 1.00 93.19 182 VAL A N 1
ATOM 1380 C CA . VAL A 1 182 ? -15.228 1.033 23.664 1.00 93.19 182 VAL A CA 1
ATOM 1381 C C . VAL A 1 182 ? -15.392 2.334 22.901 1.00 93.19 182 VAL A C 1
ATOM 1383 O O . VAL A 1 182 ? -15.082 2.394 21.710 1.00 93.19 182 VAL A O 1
ATOM 1386 N N . ALA A 1 183 ? -15.908 3.360 23.567 1.00 90.69 183 ALA A N 1
ATOM 1387 C CA . ALA A 1 183 ? -16.086 4.651 22.932 1.00 90.69 183 ALA A CA 1
ATOM 1388 C C . ALA A 1 183 ? -16.003 5.832 23.882 1.00 90.69 183 ALA A C 1
ATOM 1390 O O . ALA A 1 183 ? -16.213 5.679 25.081 1.00 90.69 183 ALA A O 1
ATOM 1391 N N . SER A 1 184 ? -15.754 7.010 23.317 1.00 89.06 184 SER A N 1
ATOM 1392 C CA . SER A 1 184 ? -15.891 8.279 24.032 1.00 89.06 184 SER A CA 1
ATOM 1393 C C . SER A 1 184 ? -17.367 8.695 24.158 1.00 89.06 184 SER A C 1
ATOM 1395 O O . SER A 1 184 ? -18.206 8.305 23.335 1.00 89.06 184 SER A O 1
ATOM 1397 N N . THR A 1 185 ? -17.707 9.440 25.209 1.00 87.19 185 THR A N 1
ATOM 1398 C CA . THR A 1 185 ? -19.048 9.997 25.444 1.00 87.19 185 THR A CA 1
ATOM 1399 C C . THR A 1 185 ? -18.970 11.385 26.073 1.00 87.19 185 THR A C 1
ATOM 1401 O O . THR A 1 185 ? -18.190 11.621 26.998 1.00 87.19 185 THR A O 1
ATOM 1404 N N . ASP A 1 186 ? -19.847 12.281 25.623 1.00 84.94 186 ASP A N 1
ATOM 1405 C CA . ASP A 1 186 ? -20.018 13.601 26.219 1.00 84.94 186 ASP A CA 1
ATOM 1406 C C . ASP A 1 186 ? -20.669 13.450 27.604 1.00 84.94 186 ASP A C 1
ATOM 1408 O O . ASP A 1 186 ? -21.797 12.945 27.701 1.00 84.94 186 ASP A O 1
ATOM 1412 N N . PRO A 1 187 ? -20.029 13.924 28.690 1.00 81.69 187 PRO A N 1
ATOM 1413 C CA . PRO A 1 187 ? -20.616 13.872 30.028 1.00 81.69 187 PRO A CA 1
ATOM 1414 C C . PRO A 1 187 ? -21.964 14.603 30.136 1.00 81.69 187 PRO A C 1
ATOM 1416 O O . PRO A 1 187 ? -22.756 14.311 31.034 1.00 81.69 187 PRO A O 1
ATOM 1419 N N . ASN A 1 188 ? -22.256 15.547 29.235 1.00 82.31 188 ASN A N 1
ATOM 1420 C CA . ASN A 1 188 ? -23.520 16.282 29.200 1.00 82.31 188 ASN A CA 1
ATOM 1421 C C . ASN A 1 188 ? -24.649 15.512 28.500 1.00 82.31 188 ASN A C 1
ATOM 1423 O O . ASN A 1 188 ? -25.819 15.857 28.690 1.00 82.31 188 ASN A O 1
ATOM 1427 N N . ILE A 1 189 ? -24.329 14.475 27.716 1.00 78.50 189 ILE A N 1
ATOM 1428 C CA . ILE A 1 189 ? -25.305 13.627 27.017 1.00 78.50 189 ILE A CA 1
ATOM 1429 C C . ILE A 1 189 ? -24.978 12.143 27.280 1.00 78.50 189 ILE A C 1
ATOM 1431 O O . ILE A 1 189 ? -24.562 11.418 26.373 1.00 78.50 189 ILE A O 1
ATOM 1435 N N . PRO A 1 190 ? -25.182 11.654 28.521 1.00 67.75 190 PRO A N 1
ATOM 1436 C CA . PRO A 1 190 ? -24.730 10.325 28.913 1.00 67.75 190 PRO A CA 1
ATOM 1437 C C . PRO A 1 190 ? -25.315 9.211 28.041 1.00 67.75 190 PRO A C 1
ATOM 1439 O O . PRO A 1 190 ? -26.530 9.132 27.840 1.00 67.75 190 PRO A O 1
ATOM 1442 N N . GLY A 1 191 ? -24.448 8.305 27.584 1.00 66.69 191 GLY A N 1
ATOM 1443 C CA . GLY A 1 191 ? -24.837 7.127 26.801 1.00 66.69 191 GLY A CA 1
ATOM 1444 C C . GLY A 1 191 ? -25.049 7.398 25.312 1.00 66.69 191 GLY A C 1
ATOM 1445 O O . GLY A 1 191 ? -25.439 6.487 24.582 1.00 66.69 191 GLY A O 1
ATOM 1446 N N . VAL A 1 192 ? -24.778 8.621 24.855 1.00 70.12 192 VAL A N 1
ATOM 1447 C CA . VAL A 1 192 ? -24.680 8.957 23.436 1.00 70.12 192 VAL A CA 1
ATOM 1448 C C . VAL A 1 192 ? -23.198 9.086 23.093 1.00 70.12 192 VAL A C 1
ATOM 1450 O O . VAL A 1 192 ? -22.439 9.742 23.808 1.00 70.12 192 VAL A O 1
ATOM 1453 N N . GLN A 1 193 ? -22.767 8.424 22.021 1.00 68.75 193 GLN A N 1
ATOM 1454 C CA . GLN A 1 193 ? -21.448 8.696 21.452 1.00 68.75 193 GLN A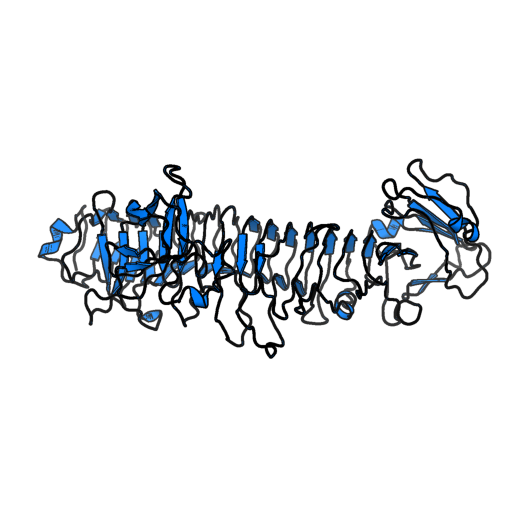 CA 1
ATOM 1455 C C . GLN A 1 193 ? -21.428 10.128 20.935 1.00 68.75 193 GLN A C 1
ATOM 1457 O O . GLN A 1 193 ? -22.321 10.527 20.192 1.00 68.75 193 GLN A O 1
ATOM 1462 N N . SER A 1 194 ? -20.423 10.892 21.328 1.00 63.09 194 SER A N 1
ATOM 1463 C CA . SER A 1 194 ? -20.191 12.234 20.816 1.00 63.09 194 SER A CA 1
ATOM 1464 C C . SER A 1 194 ? -19.044 12.191 19.818 1.00 63.09 194 SER A C 1
ATOM 1466 O O . SER A 1 194 ? -17.914 11.841 20.154 1.00 63.09 194 SER A O 1
ATOM 1468 N N . ILE A 1 195 ? -19.312 12.623 18.586 1.00 64.38 195 ILE A N 1
ATOM 1469 C CA . ILE A 1 195 ? -18.252 13.190 17.755 1.00 64.38 195 ILE A CA 1
ATOM 1470 C C . ILE A 1 195 ? -18.014 14.600 18.283 1.00 64.38 195 ILE A C 1
ATOM 1472 O O . ILE A 1 195 ? -18.645 15.555 17.827 1.00 64.38 195 ILE A O 1
ATOM 1476 N N . GLN A 1 196 ? -17.145 14.765 19.278 1.00 63.59 196 GLN A N 1
ATOM 1477 C CA . GLN A 1 196 ? -16.643 16.113 19.521 1.00 63.59 196 GLN A CA 1
ATOM 1478 C C . GLN A 1 196 ? -15.741 16.490 18.342 1.00 63.59 196 GLN A C 1
ATOM 1480 O O . GLN A 1 196 ? -14.885 15.713 17.904 1.00 63.59 196 GLN A O 1
ATOM 1485 N N . GLY A 1 197 ? -16.003 17.667 17.772 1.00 59.47 197 GLY A N 1
ATOM 1486 C CA . GLY A 1 197 ? -15.381 18.118 16.527 1.00 59.47 197 GLY A CA 1
ATOM 1487 C C . GLY A 1 197 ? -13.881 18.407 16.634 1.00 59.47 197 GLY A C 1
ATOM 1488 O O . GLY A 1 197 ? -13.241 18.537 15.596 1.00 59.47 197 GLY A O 1
ATOM 1489 N N . ASN A 1 198 ? -13.323 18.489 17.849 1.00 69.06 198 ASN A N 1
ATOM 1490 C CA . ASN A 1 198 ? -11.891 18.676 18.078 1.00 69.06 198 ASN A CA 1
ATOM 1491 C C . ASN A 1 198 ? -11.268 17.432 18.724 1.00 69.06 198 ASN A C 1
ATOM 1493 O O . ASN A 1 198 ? -11.861 16.826 19.615 1.00 69.06 198 ASN A O 1
ATOM 1497 N N . GLU A 1 199 ? -10.037 17.104 18.330 1.00 68.69 199 GLU A N 1
ATOM 1498 C CA . GLU A 1 199 ? -9.225 16.024 18.918 1.00 68.69 199 GLU A CA 1
ATOM 1499 C C . GLU A 1 199 ? -9.059 16.168 20.438 1.00 68.69 199 GLU A C 1
ATOM 1501 O O . GLU A 1 199 ? -9.190 15.189 21.167 1.00 68.69 199 GLU A O 1
ATOM 1506 N N . SER A 1 200 ? -8.862 17.403 20.924 1.00 72.06 200 SER A N 1
ATOM 1507 C CA . SER A 1 200 ? -8.661 17.730 22.348 1.00 72.06 200 SER A CA 1
ATOM 1508 C C . SER A 1 200 ? -9.823 17.356 23.264 1.00 72.06 200 SER A C 1
ATOM 1510 O O . SER A 1 200 ? -9.694 17.425 24.487 1.00 72.06 200 SER A O 1
ATOM 1512 N N . ASP A 1 201 ? -10.969 17.036 22.674 1.00 80.38 201 ASP A N 1
ATOM 1513 C CA . ASP A 1 201 ? -12.217 16.843 23.388 1.00 80.38 201 ASP A CA 1
ATOM 1514 C C . ASP A 1 201 ? -12.528 15.348 23.574 1.00 80.38 201 ASP A C 1
ATOM 1516 O O . ASP A 1 201 ? -13.417 14.994 24.340 1.00 80.38 201 ASP A O 1
ATOM 1520 N N . ARG A 1 202 ? -11.782 14.450 22.917 1.00 82.38 202 ARG A N 1
ATOM 1521 C CA . ARG A 1 202 ? -12.006 12.996 22.956 1.00 82.38 202 ARG A CA 1
ATOM 1522 C C . ARG A 1 202 ? -11.243 12.342 24.105 1.00 82.38 202 ARG A C 1
ATOM 1524 O O . ARG A 1 202 ? -10.253 12.884 24.590 1.00 82.38 202 ARG A O 1
ATOM 1531 N N . TYR A 1 203 ? -11.675 11.148 24.515 1.00 87.62 203 TYR A N 1
ATOM 1532 C CA . TYR A 1 203 ? -10.889 10.340 25.446 1.00 87.62 203 TYR A CA 1
ATOM 1533 C C . TYR A 1 203 ? -9.548 9.952 24.822 1.00 87.62 203 TYR A C 1
ATOM 1535 O O . TYR A 1 203 ? -9.516 9.414 23.711 1.00 87.62 203 TYR A O 1
ATOM 1543 N N . GLU A 1 204 ? -8.465 10.188 25.556 1.00 90.00 204 GLU A N 1
ATOM 1544 C CA . GLU A 1 204 ? -7.097 9.925 25.110 1.00 90.00 204 GLU A CA 1
ATOM 1545 C C . GLU A 1 204 ? -6.529 8.670 25.784 1.00 90.00 204 GLU A C 1
ATOM 1547 O O . GLU A 1 204 ? -6.660 8.471 26.993 1.00 90.00 204 GLU A O 1
ATOM 1552 N N . MET A 1 205 ? -5.884 7.800 25.010 1.00 92.19 205 MET A N 1
ATOM 1553 C CA . MET A 1 205 ? -5.187 6.621 25.529 1.00 92.19 205 MET A CA 1
ATOM 1554 C C . MET A 1 205 ? -3.679 6.754 25.319 1.00 92.19 205 MET A C 1
ATOM 1556 O O . MET A 1 205 ? -3.213 6.580 24.199 1.00 92.19 205 MET A O 1
ATOM 1560 N N . GLU A 1 206 ? -2.925 6.983 26.400 1.00 92.56 206 GLU A N 1
ATOM 1561 C CA . GLU A 1 206 ? -1.464 7.120 26.383 1.00 92.56 206 GLU A CA 1
ATOM 1562 C C . GLU A 1 206 ? -0.765 5.952 27.099 1.00 92.56 206 GLU A C 1
ATOM 1564 O O . GLU A 1 206 ? -1.222 5.420 28.119 1.00 92.56 206 GLU A O 1
ATOM 1569 N N . ALA A 1 207 ? 0.416 5.580 26.607 1.00 91.25 207 ALA A N 1
ATOM 1570 C CA . ALA A 1 207 ? 1.138 4.394 27.058 1.00 91.25 207 ALA A CA 1
ATOM 1571 C C . ALA A 1 207 ? 2.629 4.639 27.357 1.00 91.25 207 ALA A C 1
ATOM 1573 O O . ALA A 1 207 ? 3.461 3.910 26.814 1.00 91.25 207 ALA A O 1
ATOM 1574 N N . PRO A 1 208 ? 3.020 5.612 28.204 1.00 92.06 208 PRO A N 1
ATOM 1575 C CA . PRO A 1 208 ? 4.427 5.946 28.437 1.00 92.06 208 PRO A CA 1
ATOM 1576 C C . PRO A 1 208 ? 5.206 4.793 29.108 1.00 92.06 208 PRO A C 1
ATOM 1578 O O . PRO A 1 208 ? 5.353 4.717 30.332 1.00 92.06 208 PRO A O 1
ATOM 1581 N N . GLY A 1 209 ? 5.741 3.884 28.289 1.00 92.00 209 GLY A N 1
ATOM 1582 C CA . GLY A 1 209 ? 6.440 2.661 28.685 1.00 92.00 209 GLY A CA 1
ATOM 1583 C C . GLY A 1 209 ? 5.541 1.475 29.064 1.00 92.00 209 GLY A C 1
ATOM 1584 O O . GLY A 1 209 ? 6.077 0.430 29.442 1.00 92.00 209 GLY A O 1
ATOM 1585 N N . GLY A 1 210 ? 4.214 1.624 29.006 1.00 95.19 210 GLY A N 1
ATOM 1586 C CA . GLY A 1 210 ? 3.233 0.571 29.297 1.00 95.19 210 GLY A CA 1
ATOM 1587 C C . GLY A 1 210 ? 2.930 -0.337 28.101 1.00 95.19 210 GLY A C 1
ATOM 1588 O O . GLY A 1 210 ? 3.499 -0.171 27.023 1.00 95.19 210 GLY A O 1
ATOM 1589 N N . THR A 1 211 ? 2.040 -1.313 28.286 1.00 96.31 211 THR A N 1
ATOM 1590 C CA . THR A 1 211 ? 1.560 -2.205 27.212 1.00 96.31 211 THR A CA 1
ATOM 1591 C C . THR A 1 211 ? 0.070 -2.009 26.965 1.00 96.31 211 THR A C 1
ATOM 1593 O O . THR A 1 211 ? -0.701 -1.962 27.920 1.00 96.31 211 THR A O 1
ATOM 1596 N N . PHE A 1 212 ? -0.324 -1.943 25.695 1.00 95.94 212 PHE A N 1
ATOM 1597 C CA . PHE A 1 212 ? -1.718 -1.942 25.251 1.00 95.94 212 PHE A CA 1
ATOM 1598 C C . PHE A 1 212 ? -1.959 -3.180 24.384 1.00 95.94 212 PHE A C 1
ATOM 1600 O O . PHE A 1 212 ? -1.227 -3.394 23.424 1.00 95.94 212 PHE A O 1
ATOM 1607 N N . ASP A 1 213 ? -2.951 -4.000 24.725 1.00 96.19 213 ASP A N 1
ATOM 1608 C CA . ASP A 1 213 ? -3.276 -5.244 24.014 1.00 96.19 213 ASP A CA 1
ATOM 1609 C C . ASP A 1 213 ? -4.755 -5.279 23.619 1.00 96.19 213 ASP A C 1
ATOM 1611 O O . ASP A 1 213 ? -5.640 -5.323 24.482 1.00 96.19 213 ASP A O 1
ATOM 1615 N N . PHE A 1 214 ? -5.012 -5.249 22.311 1.00 96.44 214 PHE A N 1
ATOM 1616 C CA . PHE A 1 214 ? -6.353 -5.227 21.736 1.00 96.44 214 PHE A CA 1
ATOM 1617 C C . PHE A 1 214 ? -6.637 -6.503 20.942 1.00 96.44 214 PHE A C 1
ATOM 1619 O O . PHE A 1 214 ? -5.908 -6.847 20.007 1.00 96.44 214 PHE A O 1
ATOM 1626 N N . PHE A 1 215 ? -7.731 -7.182 21.298 1.00 97.06 215 PHE A N 1
ATOM 1627 C CA . PHE A 1 215 ? -8.188 -8.392 20.622 1.00 97.06 215 PHE A CA 1
ATOM 1628 C C . PHE A 1 215 ? -9.716 -8.451 20.523 1.00 97.06 215 PHE A C 1
ATOM 1630 O O . PHE A 1 215 ? -10.389 -8.469 21.558 1.00 97.06 215 PHE A O 1
ATOM 1637 N N . ASN A 1 216 ? -10.266 -8.555 19.305 1.00 96.75 216 ASN A N 1
ATOM 1638 C CA . ASN A 1 216 ? -11.714 -8.618 19.033 1.00 96.75 216 ASN A CA 1
ATOM 1639 C C . ASN A 1 216 ? -12.491 -7.457 19.677 1.00 96.75 216 ASN A C 1
ATOM 1641 O O . ASN A 1 216 ? -13.370 -7.677 20.518 1.00 96.75 216 ASN A O 1
ATOM 1645 N N . VAL A 1 217 ? -12.166 -6.218 19.306 1.00 96.81 217 VAL A N 1
ATOM 1646 C CA . VAL A 1 217 ? -12.788 -5.013 19.878 1.00 96.81 217 VAL A CA 1
ATOM 1647 C C . VAL A 1 217 ? -12.983 -3.918 18.833 1.00 96.81 217 VAL A C 1
ATOM 1649 O O . VAL A 1 217 ? -12.174 -3.757 17.922 1.00 96.81 217 VAL A O 1
ATOM 1652 N N . TYR A 1 218 ? -14.058 -3.144 18.975 1.00 95.44 218 TYR A N 1
ATOM 1653 C CA . TYR A 1 218 ? -14.199 -1.844 18.327 1.00 95.44 218 TYR A CA 1
ATOM 1654 C C . TYR A 1 218 ? -13.794 -0.719 19.281 1.00 95.44 218 TYR A C 1
ATOM 1656 O O . TYR A 1 218 ? -14.300 -0.649 20.397 1.00 95.44 218 TYR A O 1
ATOM 1664 N N . ILE A 1 219 ? -12.918 0.168 18.830 1.00 93.00 219 ILE A N 1
ATOM 1665 C CA . ILE A 1 219 ? -12.533 1.415 19.486 1.00 93.00 219 ILE A CA 1
ATOM 1666 C C . ILE A 1 219 ? -13.124 2.537 18.641 1.00 93.00 219 ILE A C 1
ATOM 1668 O O . ILE A 1 219 ? -12.720 2.718 17.498 1.00 93.00 219 ILE A O 1
ATOM 1672 N N . SER A 1 220 ? -14.116 3.253 19.154 1.00 88.75 220 SER A N 1
ATOM 1673 C CA . SER A 1 220 ? -14.871 4.235 18.374 1.00 88.75 220 SER A CA 1
ATOM 1674 C C . SER A 1 220 ? -14.831 5.598 19.042 1.00 88.75 220 SER A C 1
ATOM 1676 O O . SER A 1 220 ? -15.141 5.704 20.221 1.00 88.75 220 SER A O 1
ATOM 1678 N N . TYR A 1 221 ? -14.532 6.656 18.292 1.00 83.56 221 TYR A N 1
ATOM 1679 C CA . TYR A 1 221 ? -14.502 8.037 18.799 1.00 83.56 221 TYR A CA 1
ATOM 1680 C C . TYR A 1 221 ? -13.472 8.302 19.901 1.00 83.56 221 TYR A C 1
ATOM 1682 O O . TYR A 1 221 ? -13.559 9.303 20.603 1.00 83.56 221 TYR A O 1
ATOM 1690 N N . THR A 1 222 ? -12.494 7.418 20.064 1.00 82.25 222 THR A N 1
ATOM 1691 C CA . THR A 1 222 ? -11.388 7.583 21.011 1.00 82.25 222 THR A CA 1
ATOM 1692 C C . THR A 1 222 ? -10.160 8.059 20.248 1.00 82.25 222 THR A C 1
ATOM 1694 O O . THR A 1 222 ? -9.876 7.535 19.173 1.00 82.25 222 THR A O 1
ATOM 1697 N N . TYR A 1 223 ? -9.434 9.029 20.803 1.00 84.19 223 TYR A N 1
ATOM 1698 C CA . TYR A 1 223 ? -8.141 9.445 20.272 1.00 84.19 223 TYR A CA 1
ATOM 1699 C C . TYR A 1 223 ? -7.058 8.500 20.806 1.00 84.19 223 TYR A C 1
ATOM 1701 O O . TYR A 1 223 ? -6.783 8.436 22.008 1.00 84.19 223 TYR A O 1
ATOM 1709 N N . LEU A 1 224 ? -6.489 7.693 19.913 1.00 87.44 224 LEU A N 1
ATOM 1710 C CA . LEU A 1 224 ? -5.510 6.676 20.280 1.00 87.44 224 LEU A CA 1
ATOM 1711 C C . LEU A 1 224 ? -4.086 7.250 20.159 1.00 87.44 224 LEU A C 1
ATOM 1713 O O . LEU A 1 224 ? -3.455 7.051 19.125 1.00 87.44 224 LEU A O 1
ATOM 1717 N N . ASP A 1 225 ? -3.586 7.948 21.191 1.00 88.38 225 ASP A N 1
ATOM 1718 C CA . ASP A 1 225 ? -2.222 8.527 21.226 1.00 88.38 225 ASP A CA 1
ATOM 1719 C C . ASP A 1 225 ? -1.213 7.634 21.967 1.00 88.38 225 ASP A C 1
ATOM 1721 O O . ASP A 1 225 ? -0.784 7.858 23.103 1.00 88.38 225 ASP A O 1
ATOM 1725 N N . LEU A 1 226 ? -0.810 6.559 21.300 1.00 89.50 226 LEU A N 1
ATOM 1726 C CA . LEU A 1 226 ? 0.063 5.534 21.854 1.00 89.50 226 LEU A CA 1
ATOM 1727 C C . LEU A 1 226 ? 1.533 5.926 21.687 1.00 89.50 226 LEU A C 1
ATOM 1729 O O . LEU A 1 226 ? 2.265 5.422 20.828 1.00 89.50 226 LEU A O 1
ATOM 1733 N N . LEU A 1 227 ? 1.960 6.848 22.549 1.00 88.94 227 LEU A N 1
ATOM 1734 C CA . LEU A 1 227 ? 3.330 7.344 22.626 1.00 88.94 227 LEU A CA 1
ATOM 1735 C C . LEU A 1 227 ? 4.199 6.462 23.530 1.00 88.94 227 LEU A C 1
ATOM 1737 O O . LEU A 1 227 ? 3.915 6.266 24.711 1.00 88.94 227 LEU A O 1
ATOM 1741 N N . PHE A 1 228 ? 5.321 5.997 22.983 1.00 89.69 228 PHE A N 1
ATOM 1742 C CA . PHE A 1 228 ? 6.397 5.293 23.683 1.00 89.69 228 PHE A CA 1
ATOM 1743 C C . PHE A 1 228 ? 5.955 4.021 24.424 1.00 89.69 228 PHE A C 1
ATOM 1745 O O . PHE A 1 228 ? 6.496 3.695 25.486 1.00 89.69 228 PHE A O 1
ATOM 1752 N N . SER A 1 229 ? 4.987 3.285 23.866 1.00 91.94 229 SER A N 1
ATOM 1753 C CA . SER A 1 229 ? 4.553 1.993 24.406 1.00 91.94 229 SER A CA 1
ATOM 1754 C C . SER A 1 229 ? 5.692 0.976 24.395 1.00 91.94 229 SER A C 1
ATOM 1756 O O . SER A 1 229 ? 6.497 0.917 23.465 1.00 91.94 229 SER A O 1
ATOM 1758 N N . TYR A 1 230 ? 5.746 0.113 25.407 1.00 94.12 230 TYR A N 1
ATOM 1759 C CA . TYR A 1 230 ? 6.657 -1.027 25.390 1.00 94.12 230 TYR A CA 1
ATOM 1760 C C . TYR A 1 230 ? 6.240 -2.051 24.328 1.00 94.12 230 TYR A C 1
ATOM 1762 O O . TYR A 1 230 ? 7.068 -2.488 23.532 1.00 94.12 230 TYR A O 1
ATOM 1770 N N . ALA A 1 231 ? 4.953 -2.394 24.292 1.00 93.88 231 ALA A N 1
ATOM 1771 C CA . ALA A 1 231 ? 4.371 -3.313 23.323 1.00 93.88 231 ALA A CA 1
ATOM 1772 C C . ALA A 1 231 ? 2.953 -2.867 22.948 1.00 93.88 231 ALA A C 1
ATOM 1774 O O . ALA A 1 231 ? 2.235 -2.316 23.786 1.00 93.88 231 ALA A O 1
ATOM 1775 N N . LEU A 1 232 ? 2.570 -3.123 21.695 1.00 94.12 232 LEU A N 1
ATOM 1776 C CA . LEU A 1 232 ? 1.262 -2.766 21.148 1.00 94.12 232 LEU A CA 1
ATOM 1777 C C . LEU A 1 232 ? 0.738 -3.845 20.177 1.00 94.12 232 LEU A C 1
ATOM 1779 O O . LEU A 1 232 ? 0.725 -3.633 18.966 1.00 94.12 232 LEU A O 1
ATOM 1783 N N . PRO A 1 233 ? 0.366 -5.046 20.646 1.00 93.44 233 PRO A N 1
ATOM 1784 C CA . PRO A 1 233 ? -0.366 -5.986 19.803 1.00 93.44 233 PRO A CA 1
ATOM 1785 C C . PRO A 1 233 ? -1.778 -5.455 19.495 1.00 93.44 233 PRO A C 1
ATOM 1787 O O . PRO A 1 233 ? -2.573 -5.221 20.407 1.00 93.44 233 PRO A O 1
ATOM 1790 N N . ILE A 1 234 ? -2.103 -5.308 18.205 1.00 92.62 234 ILE A N 1
ATOM 1791 C CA . ILE A 1 234 ? -3.457 -4.968 17.745 1.00 92.62 234 ILE A CA 1
ATOM 1792 C C . ILE A 1 234 ? -3.936 -6.049 16.778 1.00 92.62 234 ILE A C 1
ATOM 1794 O O . ILE A 1 234 ? -3.426 -6.189 15.664 1.00 92.62 234 ILE A O 1
ATOM 1798 N N . ASN A 1 235 ? -4.919 -6.831 17.214 1.00 93.88 235 ASN A N 1
ATOM 1799 C CA . ASN A 1 235 ? -5.415 -7.990 16.481 1.00 93.88 235 ASN A CA 1
ATOM 1800 C C . ASN A 1 235 ? -6.943 -7.960 16.426 1.00 93.88 235 ASN A C 1
ATOM 1802 O O . ASN A 1 235 ? -7.584 -7.679 17.438 1.00 93.88 235 ASN A O 1
ATOM 1806 N N . ASP A 1 236 ? -7.527 -8.241 15.261 1.00 93.81 236 ASP A N 1
ATOM 1807 C CA . ASP A 1 236 ? -8.976 -8.289 15.044 1.00 93.81 236 ASP A CA 1
ATOM 1808 C C . ASP A 1 236 ? -9.665 -7.078 15.701 1.00 93.81 236 ASP A C 1
ATOM 1810 O O . ASP A 1 236 ? -10.475 -7.195 16.620 1.00 93.81 236 ASP A O 1
ATOM 1814 N N . THR A 1 237 ? -9.231 -5.879 15.317 1.00 94.00 237 THR A N 1
ATOM 1815 C CA . THR A 1 237 ? -9.626 -4.636 15.985 1.00 94.00 237 THR A CA 1
ATOM 1816 C C . THR A 1 237 ? -10.144 -3.641 14.964 1.00 94.00 237 THR A C 1
ATOM 1818 O O . THR A 1 237 ? -9.545 -3.421 13.913 1.00 94.00 237 THR A O 1
ATOM 1821 N N . GLY A 1 238 ? -11.289 -3.039 15.259 1.00 92.56 238 GLY A N 1
ATOM 1822 C CA . GLY A 1 238 ? -11.835 -1.951 14.468 1.00 92.56 238 GLY A CA 1
ATOM 1823 C C . GLY A 1 238 ? -11.628 -0.620 15.169 1.00 92.56 238 GLY A C 1
ATOM 1824 O O . GLY A 1 238 ? -12.009 -0.491 16.321 1.00 92.56 238 GLY A O 1
ATOM 1825 N N . ILE A 1 239 ? -11.058 0.365 14.491 1.00 90.06 239 ILE A N 1
ATOM 1826 C CA . ILE A 1 239 ? -10.825 1.708 15.017 1.00 90.06 239 ILE A CA 1
ATOM 1827 C C . ILE A 1 239 ? -11.657 2.685 14.187 1.00 90.06 239 ILE A C 1
ATOM 1829 O O . ILE A 1 239 ? -11.628 2.634 12.957 1.00 90.06 239 ILE A O 1
ATOM 1833 N N . ILE A 1 240 ? -12.433 3.537 14.850 1.00 86.31 240 ILE A N 1
ATOM 1834 C CA . ILE A 1 240 ? -13.119 4.676 14.240 1.00 86.31 240 ILE A CA 1
ATOM 1835 C C . ILE A 1 240 ? -12.595 5.931 14.909 1.00 86.31 240 ILE A C 1
ATOM 1837 O O . ILE A 1 240 ? -12.822 6.123 16.104 1.00 86.31 240 ILE A O 1
ATOM 1841 N N . GLY A 1 241 ? -11.914 6.764 14.136 1.00 79.56 241 GLY A N 1
ATOM 1842 C CA . GLY A 1 241 ? -11.206 7.928 14.647 1.00 79.56 241 GLY A CA 1
ATOM 1843 C C . GLY A 1 241 ? -9.725 7.913 14.285 1.00 79.56 241 GLY A C 1
ATOM 1844 O O . GLY A 1 241 ? -9.238 7.020 13.585 1.00 79.56 241 GLY A O 1
ATOM 1845 N N . GLU A 1 242 ? -9.014 8.896 14.820 1.00 79.62 242 GLU A N 1
ATOM 1846 C CA . GLU A 1 242 ? -7.578 9.065 14.648 1.00 79.62 242 GLU A CA 1
ATOM 1847 C C . GLU A 1 242 ? -6.762 8.104 15.520 1.00 79.62 242 GLU A C 1
ATOM 1849 O O . GLU A 1 242 ? -7.127 7.787 16.659 1.00 79.62 242 GLU A O 1
ATOM 1854 N N . ALA A 1 243 ? -5.611 7.682 14.998 1.00 85.94 243 ALA A N 1
ATOM 1855 C CA . ALA A 1 243 ? -4.629 6.926 15.754 1.00 85.94 243 ALA A CA 1
ATOM 1856 C C . ALA A 1 243 ? -3.222 7.461 15.494 1.00 85.94 243 ALA A C 1
ATOM 1858 O O . ALA A 1 243 ? -2.741 7.481 14.359 1.00 85.94 243 ALA A O 1
ATOM 1859 N N . ARG A 1 244 ? -2.531 7.804 16.578 1.00 89.56 244 ARG A N 1
ATOM 1860 C CA . ARG A 1 244 ? -1.137 8.217 16.581 1.00 89.56 244 ARG A CA 1
ATOM 1861 C C . ARG A 1 244 ? -0.319 7.208 17.371 1.00 89.56 244 ARG A C 1
ATOM 1863 O O . ARG A 1 244 ? -0.482 7.032 18.569 1.00 89.56 244 ARG A O 1
ATOM 1870 N N . ILE A 1 245 ? 0.585 6.521 16.688 1.00 91.25 245 ILE A N 1
ATOM 1871 C CA . ILE A 1 245 ? 1.426 5.473 17.263 1.00 91.25 245 ILE A CA 1
ATOM 1872 C C . ILE A 1 245 ? 2.875 5.893 17.075 1.00 91.25 245 ILE A C 1
ATOM 1874 O O . ILE A 1 245 ? 3.360 6.007 15.950 1.00 91.25 245 ILE A O 1
ATOM 1878 N N . THR A 1 246 ? 3.587 6.156 18.168 1.00 92.94 246 THR A N 1
ATOM 1879 C CA . THR A 1 246 ? 4.960 6.667 18.083 1.00 92.94 246 THR A CA 1
ATOM 1880 C C . THR A 1 246 ? 5.896 5.960 19.043 1.00 92.94 246 THR A C 1
ATOM 1882 O O . THR A 1 246 ? 5.627 5.888 20.235 1.00 92.94 246 THR A O 1
ATOM 1885 N N . GLY A 1 247 ? 7.050 5.508 18.547 1.00 90.25 247 GLY A N 1
ATOM 1886 C CA . GLY A 1 247 ? 8.143 5.041 19.403 1.00 90.25 247 GLY A CA 1
ATOM 1887 C C . GLY A 1 247 ? 7.854 3.746 20.165 1.00 90.25 247 GLY A C 1
ATOM 1888 O O . GLY A 1 247 ? 8.317 3.608 21.298 1.00 90.25 247 GLY A O 1
ATOM 1889 N N . VAL A 1 248 ? 7.090 2.815 19.581 1.00 91.81 248 VAL A N 1
ATOM 1890 C CA . VAL A 1 248 ? 6.839 1.500 20.193 1.00 91.81 248 VAL A CA 1
ATOM 1891 C C . VAL A 1 248 ? 8.150 0.708 20.264 1.00 91.81 248 VAL A C 1
ATOM 1893 O O . VAL A 1 248 ? 8.865 0.588 19.269 1.00 91.81 248 VAL A O 1
ATOM 1896 N N . ILE A 1 249 ? 8.489 0.192 21.450 1.00 91.69 249 ILE A N 1
ATOM 1897 C CA . ILE A 1 249 ? 9.787 -0.456 21.712 1.00 91.69 249 ILE A CA 1
ATOM 1898 C C . ILE A 1 249 ? 9.892 -1.819 21.021 1.00 91.69 249 ILE A C 1
ATOM 1900 O O . ILE A 1 249 ? 10.920 -2.126 20.416 1.00 91.69 249 ILE A O 1
ATOM 1904 N N . LEU A 1 250 ? 8.864 -2.659 21.155 1.00 92.75 250 LEU A N 1
ATOM 1905 C CA . LEU A 1 250 ? 8.782 -3.927 20.433 1.00 92.75 250 LEU A CA 1
ATOM 1906 C C . LEU A 1 250 ? 8.208 -3.719 19.024 1.00 92.75 250 LEU A C 1
ATOM 1908 O O . LEU A 1 250 ? 7.470 -2.757 18.808 1.00 92.75 250 LEU A O 1
ATOM 1912 N N . PRO A 1 251 ? 8.506 -4.617 18.065 1.00 89.19 251 PRO A N 1
ATOM 1913 C CA . PRO A 1 251 ? 7.920 -4.532 16.736 1.00 89.19 251 PRO A CA 1
ATOM 1914 C C . PRO A 1 251 ? 6.388 -4.488 16.782 1.00 89.19 251 PRO A C 1
ATOM 1916 O O . PRO A 1 251 ? 5.746 -5.291 17.465 1.00 89.19 251 PRO A O 1
ATOM 1919 N N . LEU A 1 252 ? 5.813 -3.535 16.053 1.00 86.88 252 LEU A N 1
ATOM 1920 C CA . LEU A 1 252 ? 4.378 -3.364 15.902 1.00 86.88 252 LEU A CA 1
ATOM 1921 C C . LEU A 1 252 ? 3.853 -4.418 14.925 1.00 86.88 252 LEU A C 1
ATOM 1923 O O . LEU A 1 252 ? 4.403 -4.602 13.836 1.00 86.88 252 LEU A O 1
ATOM 1927 N N . SER A 1 253 ? 2.779 -5.098 15.318 1.00 83.25 253 SER A N 1
ATOM 1928 C CA . SER A 1 253 ? 2.077 -6.047 14.458 1.00 83.25 253 SER A CA 1
ATOM 1929 C C . SER A 1 253 ? 0.594 -5.718 14.426 1.00 83.25 253 SER A C 1
ATOM 1931 O O . SER A 1 253 ? -0.032 -5.499 15.466 1.00 83.25 253 SER A O 1
ATOM 1933 N N . PHE A 1 254 ? 0.055 -5.675 13.213 1.00 84.44 254 PHE A N 1
ATOM 1934 C CA . PHE A 1 254 ? -1.366 -5.524 12.954 1.00 84.44 254 PHE A CA 1
ATOM 1935 C C . PHE A 1 254 ? -1.866 -6.788 12.280 1.00 84.44 254 PHE A C 1
ATOM 1937 O O . PHE A 1 254 ? -1.378 -7.178 11.220 1.00 84.44 254 PHE A O 1
ATOM 1944 N N . ASN A 1 255 ? -2.867 -7.415 12.876 1.00 86.62 255 ASN A N 1
ATOM 1945 C CA . ASN A 1 255 ? -3.548 -8.540 12.262 1.00 86.62 255 ASN A CA 1
ATOM 1946 C C . ASN A 1 255 ? -5.030 -8.214 12.151 1.00 86.62 255 ASN A C 1
ATOM 1948 O O . ASN A 1 255 ? -5.713 -8.105 13.164 1.00 86.62 255 ASN A O 1
ATOM 1952 N N . LYS A 1 256 ? -5.513 -8.030 10.923 1.00 82.94 256 LYS A N 1
ATOM 1953 C CA . LYS A 1 256 ? -6.901 -7.687 10.615 1.00 82.94 256 LYS A CA 1
ATOM 1954 C C . LYS A 1 256 ? -7.400 -6.476 11.412 1.00 82.94 256 LYS A C 1
ATOM 1956 O O . LYS A 1 256 ? -8.352 -6.545 12.191 1.00 82.94 256 LYS A O 1
ATOM 1961 N N . VAL A 1 257 ? -6.723 -5.350 11.212 1.00 85.50 257 VAL A N 1
ATOM 1962 C CA . VAL A 1 257 ? -7.072 -4.071 11.840 1.00 85.50 257 VAL A CA 1
ATOM 1963 C C . VAL A 1 257 ? -7.784 -3.186 10.825 1.00 85.50 257 VAL A C 1
ATOM 1965 O O . VAL A 1 257 ? -7.299 -3.007 9.717 1.00 85.50 257 VAL A O 1
ATOM 1968 N N . VAL A 1 258 ? -8.930 -2.610 11.167 1.00 84.75 258 VAL A N 1
ATOM 1969 C CA . VAL A 1 258 ? -9.666 -1.732 10.241 1.00 84.75 258 VAL A CA 1
ATOM 1970 C C . VAL A 1 258 ? -9.817 -0.359 10.842 1.00 84.75 258 VAL A C 1
ATOM 1972 O O . VAL A 1 258 ? -10.493 -0.220 11.858 1.00 84.75 258 VAL A O 1
ATOM 1975 N N . PHE A 1 259 ? -9.279 0.641 10.160 1.00 81.75 259 PHE A N 1
ATOM 1976 C CA . PHE A 1 259 ? -9.465 2.039 10.498 1.00 81.75 259 PHE A CA 1
ATOM 1977 C C . PHE A 1 259 ? -10.540 2.651 9.597 1.00 81.75 259 PHE A C 1
ATOM 1979 O O . PHE A 1 259 ? -10.415 2.622 8.372 1.00 81.75 259 PHE A O 1
ATOM 1986 N N . ALA A 1 260 ? -11.592 3.211 10.186 1.00 78.12 260 ALA A N 1
ATOM 1987 C CA . ALA A 1 260 ? -12.654 3.915 9.472 1.00 78.12 260 ALA A CA 1
ATOM 1988 C C . ALA A 1 260 ? -12.758 5.365 9.958 1.00 78.12 260 ALA A C 1
ATOM 1990 O O . ALA A 1 260 ? -12.568 5.637 11.140 1.00 78.12 260 ALA A O 1
ATOM 1991 N N . GLY A 1 261 ? -13.063 6.288 9.046 1.00 67.75 261 GLY A N 1
ATOM 1992 C CA . GLY A 1 261 ? -13.093 7.721 9.335 1.00 67.75 261 GLY A CA 1
ATOM 1993 C C . GLY A 1 261 ? -14.435 8.363 9.060 1.00 67.75 261 GLY A C 1
ATOM 1994 O O . GLY A 1 261 ? -15.149 7.932 8.157 1.00 67.75 261 GLY A O 1
ATOM 1995 N N . LEU A 1 262 ? -14.758 9.405 9.828 1.00 62.47 262 LEU A N 1
ATOM 1996 C CA . LEU A 1 262 ? -16.021 10.132 9.722 1.00 62.47 262 LEU A CA 1
ATOM 1997 C C . LEU A 1 262 ? -15.887 11.380 8.851 1.00 62.47 262 LEU A C 1
ATOM 1999 O O . LEU A 1 262 ? -14.865 12.065 8.804 1.00 62.47 262 LEU A O 1
ATOM 2003 N N . GLY A 1 263 ? -16.928 11.635 8.065 1.00 53.12 263 GLY A N 1
ATOM 2004 C CA . GLY A 1 263 ? -16.886 12.579 6.961 1.00 53.12 263 GLY A CA 1
ATOM 2005 C C . GLY A 1 263 ? -16.759 14.041 7.391 1.00 53.12 263 GLY A C 1
ATOM 2006 O O . GLY A 1 263 ? -17.769 14.680 7.608 1.00 53.12 263 GLY A O 1
ATOM 2007 N N . SER A 1 264 ? -15.535 14.582 7.409 1.00 44.97 264 SER A N 1
ATOM 2008 C CA . SER A 1 264 ? -15.131 15.953 6.987 1.00 44.97 264 SER A CA 1
ATOM 2009 C C . SER A 1 264 ? -13.789 16.371 7.591 1.00 44.97 264 SER A C 1
ATOM 2011 O O . SER A 1 264 ? -13.161 17.289 7.075 1.00 44.97 264 SER A O 1
ATOM 2013 N N . LEU A 1 265 ? -13.364 15.709 8.666 1.00 49.53 265 LEU A N 1
ATOM 2014 C CA . LEU A 1 265 ? -12.092 15.955 9.333 1.00 49.53 265 LEU A CA 1
ATOM 2015 C C . LEU A 1 265 ? -11.011 15.085 8.677 1.00 49.53 265 LEU A C 1
ATOM 2017 O O . LEU A 1 265 ? -11.259 13.924 8.349 1.00 49.53 265 LEU A O 1
ATOM 2021 N N . VAL A 1 266 ? -9.853 15.683 8.399 1.00 50.97 266 VAL A N 1
ATOM 2022 C CA . VAL A 1 266 ? -8.646 14.957 7.993 1.00 50.97 266 VAL A CA 1
ATOM 2023 C C . VAL A 1 266 ? -8.074 14.396 9.285 1.00 50.97 266 VAL A C 1
ATOM 2025 O O . VAL A 1 266 ? -7.399 15.119 10.004 1.00 50.97 266 VAL A O 1
ATOM 2028 N N . GLU A 1 267 ? -8.443 13.171 9.637 1.00 61.56 267 GLU A N 1
ATOM 2029 C CA . GLU A 1 267 ? -7.790 12.473 10.743 1.00 61.56 267 GLU A CA 1
ATOM 2030 C C . GLU A 1 267 ? -6.753 11.537 10.110 1.00 61.56 267 GLU A C 1
ATOM 2032 O O . GLU A 1 267 ? -7.076 10.779 9.199 1.00 61.56 267 GLU A O 1
ATOM 2037 N N . ASP A 1 268 ? -5.490 11.628 10.508 1.00 70.50 268 ASP A N 1
ATOM 2038 C CA . ASP A 1 268 ? -4.428 10.825 9.898 1.00 70.50 268 ASP A CA 1
ATOM 2039 C C . ASP A 1 268 ? -4.097 9.639 10.799 1.00 70.50 268 ASP A C 1
ATOM 2041 O O . ASP A 1 268 ? -4.058 9.751 12.023 1.00 70.50 268 ASP A O 1
ATOM 2045 N N . ILE A 1 269 ? -3.778 8.490 10.205 1.00 79.94 269 ILE A N 1
ATOM 2046 C CA . ILE A 1 269 ? -3.145 7.418 10.976 1.00 79.94 269 ILE A CA 1
ATOM 2047 C C . ILE A 1 269 ? -1.654 7.644 10.887 1.00 79.94 269 ILE A C 1
ATOM 2049 O O . ILE A 1 269 ? -1.033 7.414 9.848 1.00 79.94 269 ILE A O 1
ATOM 2053 N N . GLN A 1 270 ? -1.081 8.113 11.986 1.00 85.12 270 GLN A N 1
ATOM 2054 C CA . GLN A 1 270 ? 0.326 8.460 12.050 1.00 85.12 270 GLN A CA 1
ATOM 2055 C C . GLN A 1 270 ? 1.084 7.368 12.789 1.00 85.12 270 GLN A C 1
ATOM 2057 O O . GLN A 1 270 ? 0.897 7.168 13.987 1.00 85.12 270 GLN A O 1
ATOM 2062 N N . ILE A 1 271 ? 1.980 6.680 12.087 1.00 85.31 271 ILE A N 1
ATOM 2063 C CA . ILE A 1 271 ? 2.911 5.729 12.692 1.00 85.31 271 ILE A CA 1
ATOM 2064 C C . ILE A 1 271 ? 4.313 6.287 12.520 1.00 85.31 271 ILE A C 1
ATOM 2066 O O . ILE A 1 271 ? 4.797 6.459 11.399 1.00 85.31 271 ILE A O 1
ATOM 2070 N N . SER A 1 272 ? 4.984 6.580 13.632 1.00 88.12 272 SER A N 1
ATOM 2071 C CA . SER A 1 272 ? 6.315 7.170 13.582 1.00 88.12 272 SER A CA 1
ATOM 2072 C C . SER A 1 272 ? 7.323 6.484 14.492 1.00 88.12 272 SER A C 1
ATOM 2074 O O . SER A 1 272 ? 7.006 6.044 15.596 1.00 88.12 272 SER A O 1
ATOM 2076 N N . THR A 1 273 ? 8.578 6.406 14.047 1.00 86.19 273 THR A N 1
ATOM 2077 C CA . THR A 1 273 ? 9.686 5.861 14.853 1.00 86.19 273 THR A CA 1
ATOM 2078 C C . THR A 1 273 ? 9.388 4.445 15.380 1.00 86.19 273 THR A C 1
ATOM 2080 O O . THR A 1 273 ? 9.670 4.128 16.533 1.00 86.19 273 THR A O 1
ATOM 2083 N N . CYS A 1 274 ? 8.761 3.603 14.555 1.00 82.88 274 CYS A N 1
ATOM 2084 C CA . CYS A 1 274 ? 8.406 2.224 14.900 1.00 82.88 274 CYS A CA 1
ATOM 2085 C C . CYS A 1 274 ? 9.131 1.221 13.987 1.00 82.88 274 CYS A C 1
ATOM 2087 O O . CYS A 1 274 ? 9.633 1.568 12.914 1.00 82.88 274 CYS A O 1
ATOM 2089 N N . VAL A 1 275 ? 9.159 -0.045 14.406 1.00 78.88 275 VAL A N 1
ATOM 2090 C CA . VAL A 1 275 ? 9.490 -1.177 13.530 1.00 78.88 275 VAL A CA 1
ATOM 2091 C C . VAL A 1 275 ? 8.205 -1.953 13.272 1.00 78.88 275 VAL A C 1
ATOM 2093 O O . VAL A 1 275 ? 7.577 -2.390 14.230 1.00 78.88 275 VAL A O 1
ATOM 2096 N N . LEU A 1 276 ? 7.801 -2.112 12.012 1.00 76.88 276 LEU A N 1
ATOM 2097 C CA . LEU A 1 276 ? 6.634 -2.909 11.622 1.00 76.88 276 LEU A CA 1
ATOM 2098 C C . LEU A 1 276 ? 7.082 -4.328 11.250 1.00 76.88 276 LEU A C 1
ATOM 2100 O O . LEU A 1 276 ? 7.913 -4.498 10.363 1.00 76.88 276 LEU A O 1
ATOM 2104 N N . ASP A 1 277 ? 6.556 -5.348 11.923 1.00 71.44 277 ASP A N 1
ATOM 2105 C CA . ASP A 1 277 ? 6.913 -6.744 11.621 1.00 71.44 277 ASP A CA 1
ATOM 2106 C C . ASP A 1 277 ? 5.959 -7.349 10.584 1.00 71.44 277 ASP A C 1
ATOM 2108 O O . ASP A 1 277 ? 6.362 -7.734 9.487 1.00 71.44 277 ASP A O 1
ATOM 2112 N N . TRP A 1 278 ? 4.665 -7.370 10.912 1.00 66.50 278 TRP A N 1
ATOM 2113 C CA . TRP A 1 278 ? 3.626 -7.967 10.079 1.00 66.50 278 TRP A CA 1
ATOM 2114 C C . TRP A 1 278 ? 2.342 -7.143 10.142 1.00 66.50 278 TRP A C 1
ATOM 2116 O O . TRP A 1 278 ? 1.866 -6.799 11.226 1.00 66.50 278 TRP A O 1
ATOM 2126 N N . VAL A 1 279 ? 1.783 -6.829 8.974 1.00 63.75 279 VAL A N 1
ATOM 2127 C CA . VAL A 1 279 ? 0.564 -6.028 8.818 1.00 63.75 279 VAL A CA 1
ATOM 2128 C C . VAL A 1 279 ? -0.363 -6.757 7.854 1.00 63.75 279 VAL A C 1
ATOM 2130 O O . VAL A 1 279 ? -0.232 -6.585 6.650 1.00 63.75 279 VAL A O 1
ATOM 2133 N N . ASP A 1 280 ? -1.301 -7.548 8.371 1.00 62.72 280 ASP A N 1
ATOM 2134 C CA . ASP A 1 280 ? -2.273 -8.294 7.562 1.00 62.72 280 ASP A CA 1
ATOM 2135 C C . ASP A 1 280 ? -3.665 -7.662 7.622 1.00 62.72 280 ASP A C 1
ATOM 2137 O O . ASP A 1 280 ? -4.113 -7.188 8.665 1.00 62.72 280 ASP A O 1
ATOM 2141 N N . CYS A 1 281 ? -4.356 -7.679 6.484 1.00 57.66 281 CYS A N 1
ATOM 2142 C CA . CYS A 1 281 ? -5.741 -7.247 6.305 1.00 57.66 281 CYS A CA 1
ATOM 2143 C C . CYS A 1 281 ? -6.068 -5.876 6.911 1.00 57.66 281 CYS A C 1
ATOM 2145 O O . CYS A 1 281 ? -7.123 -5.713 7.528 1.00 57.66 281 CYS A O 1
ATOM 2147 N N . VAL A 1 282 ? -5.191 -4.887 6.705 1.00 60.69 282 VAL A N 1
ATOM 2148 C CA . VAL A 1 282 ? -5.483 -3.518 7.131 1.00 60.69 282 VAL A CA 1
ATOM 2149 C C . VAL A 1 282 ? -6.295 -2.776 6.082 1.00 60.69 282 VAL A C 1
ATOM 2151 O O . VAL A 1 282 ? -5.911 -2.699 4.916 1.00 60.69 282 VAL A O 1
ATOM 2154 N N . LYS A 1 283 ? -7.442 -2.238 6.496 1.00 65.62 283 LYS A N 1
ATOM 2155 C CA . LYS A 1 283 ? -8.269 -1.359 5.665 1.00 65.62 283 LYS A CA 1
ATOM 2156 C C . LYS A 1 283 ? -8.252 0.037 6.255 1.00 65.62 283 LYS A C 1
ATOM 2158 O O . LYS A 1 283 ? -8.468 0.193 7.455 1.00 65.62 283 LYS A O 1
ATOM 2163 N N . PHE A 1 284 ? -8.017 1.017 5.395 1.00 62.56 284 PHE A N 1
ATOM 2164 C CA . PHE A 1 284 ? -8.101 2.425 5.739 1.00 62.56 284 PHE A CA 1
ATOM 2165 C C . PHE A 1 284 ? -9.314 3.000 5.014 1.00 62.56 284 PHE A C 1
ATOM 2167 O O . PHE A 1 284 ? -9.488 2.787 3.818 1.00 62.56 284 PHE A O 1
ATOM 2174 N N . GLY A 1 285 ? -10.199 3.664 5.747 1.00 59.12 285 GLY A N 1
ATOM 2175 C CA . GLY A 1 285 ? -11.268 4.456 5.152 1.00 59.12 285 GLY A CA 1
ATOM 2176 C C . GLY A 1 285 ? -10.710 5.747 4.548 1.00 59.12 285 GLY A C 1
ATOM 2177 O O . GLY A 1 285 ? -9.739 5.735 3.802 1.00 59.12 285 GLY A O 1
ATOM 2178 N N . LYS A 1 286 ? -11.302 6.874 4.938 1.00 60.75 286 LYS A N 1
ATOM 2179 C CA . LYS A 1 286 ? -10.992 8.237 4.473 1.00 60.75 286 LYS A CA 1
ATOM 2180 C C . LYS A 1 286 ? -9.603 8.782 4.891 1.00 60.75 286 LYS A C 1
ATOM 2182 O O . LYS A 1 286 ? -9.334 9.965 4.729 1.00 60.75 286 LYS A O 1
ATOM 2187 N N . PHE A 1 287 ? -8.741 7.968 5.485 1.00 63.25 287 PHE A N 1
ATOM 2188 C CA . PHE A 1 287 ? -7.536 8.443 6.165 1.00 63.25 287 PHE A CA 1
ATOM 2189 C C . PHE A 1 287 ? -6.281 8.278 5.316 1.00 63.25 287 PHE A C 1
ATOM 2191 O O . PHE A 1 287 ? -6.121 7.267 4.630 1.00 63.25 287 PHE A O 1
ATOM 2198 N N . GLU A 1 288 ? -5.364 9.239 5.425 1.00 72.19 288 GLU A N 1
ATOM 2199 C CA . GLU A 1 288 ? -3.988 9.052 4.981 1.00 72.19 288 GLU A CA 1
ATOM 2200 C C . GLU A 1 288 ? -3.254 8.177 6.012 1.00 72.19 288 GLU A C 1
ATOM 2202 O O . GLU A 1 288 ? -3.274 8.446 7.218 1.00 72.19 288 GLU A O 1
ATOM 2207 N N . LEU A 1 289 ? -2.583 7.120 5.542 1.00 79.06 289 LEU A N 1
ATOM 2208 C CA . LEU A 1 289 ? -1.589 6.425 6.357 1.00 79.06 289 LEU A CA 1
ATOM 2209 C C . LEU A 1 289 ? -0.254 7.158 6.221 1.00 79.06 289 LEU A C 1
ATOM 2211 O O . LEU A 1 289 ? 0.406 7.068 5.184 1.00 79.06 289 LEU A O 1
ATOM 2215 N N . SER A 1 290 ? 0.173 7.824 7.289 1.00 83.69 290 SER A N 1
ATOM 2216 C CA . SER A 1 290 ? 1.457 8.516 7.353 1.00 83.69 290 SER A CA 1
ATOM 2217 C C . SER A 1 290 ? 2.467 7.703 8.157 1.00 83.69 290 SER A C 1
ATOM 2219 O O . SER A 1 290 ? 2.337 7.510 9.366 1.00 83.69 290 SER A O 1
ATOM 2221 N N . LEU A 1 291 ? 3.494 7.213 7.467 1.00 82.56 291 LEU A N 1
ATOM 2222 C CA . LEU A 1 291 ? 4.623 6.483 8.028 1.00 82.56 291 LEU A CA 1
ATOM 2223 C C . LEU A 1 291 ? 5.850 7.397 8.045 1.00 82.56 291 LEU A C 1
ATOM 2225 O O . LEU A 1 291 ? 6.338 7.821 6.994 1.00 82.56 291 LEU A O 1
ATOM 2229 N N . GLN A 1 292 ? 6.384 7.680 9.234 1.00 85.31 292 GLN A N 1
ATOM 2230 C CA . GLN A 1 292 ? 7.548 8.555 9.393 1.00 85.31 292 GLN A CA 1
ATOM 2231 C C . GLN A 1 292 ? 8.687 7.875 10.156 1.00 85.31 292 GLN A C 1
ATOM 2233 O O . GLN A 1 292 ? 8.484 7.344 11.245 1.00 85.31 292 GLN A O 1
ATOM 2238 N N . SER A 1 293 ? 9.910 7.911 9.620 1.00 82.69 293 SER A N 1
ATOM 2239 C CA . SER A 1 293 ? 11.107 7.345 10.270 1.00 82.69 293 SER A CA 1
ATOM 2240 C C . SER A 1 293 ? 10.904 5.896 10.740 1.00 82.69 293 SER A C 1
ATOM 2242 O O . SER A 1 293 ? 11.345 5.512 11.823 1.00 82.69 293 SER A O 1
ATOM 2244 N N . THR A 1 294 ? 10.158 5.119 9.957 1.00 69.38 294 THR A N 1
ATOM 2245 C CA . THR A 1 294 ? 9.736 3.752 10.281 1.00 69.38 294 THR A CA 1
ATOM 2246 C C . THR A 1 294 ? 10.451 2.782 9.340 1.00 69.38 294 THR A C 1
ATOM 2248 O O . THR A 1 294 ? 10.856 3.145 8.234 1.00 69.38 294 THR A O 1
ATOM 2251 N N . SER A 1 295 ? 10.639 1.544 9.779 1.00 63.25 295 SER A N 1
ATOM 2252 C CA . SER A 1 295 ? 11.116 0.453 8.921 1.00 63.25 295 SER A CA 1
ATOM 2253 C C . SER A 1 295 ? 10.279 -0.792 9.158 1.00 63.25 295 SER A C 1
ATOM 2255 O O . SER A 1 295 ? 9.699 -0.921 10.237 1.00 63.25 295 SER A O 1
ATOM 2257 N N . GLY A 1 296 ? 10.192 -1.698 8.188 1.00 70.94 296 GLY A N 1
ATOM 2258 C CA . GLY A 1 296 ? 9.423 -2.923 8.383 1.00 70.94 296 GLY A CA 1
ATOM 2259 C C . GLY A 1 296 ? 8.722 -3.443 7.145 1.00 70.94 296 GLY A C 1
ATOM 2260 O O . GLY A 1 296 ? 8.897 -2.918 6.059 1.00 70.94 296 GLY A O 1
ATOM 2261 N N . VAL A 1 297 ? 7.898 -4.472 7.304 1.00 58.09 297 VAL A N 1
ATOM 2262 C CA . VAL A 1 297 ? 7.216 -5.137 6.188 1.00 58.09 297 VAL A CA 1
ATOM 2263 C C . VAL A 1 297 ? 5.702 -4.940 6.291 1.00 58.09 297 VAL A C 1
ATOM 2265 O O . VAL A 1 297 ? 5.106 -5.131 7.346 1.00 58.09 297 VAL A O 1
ATOM 2268 N N . ILE A 1 298 ? 5.061 -4.587 5.173 1.00 58.62 298 ILE A N 1
ATOM 2269 C CA . ILE A 1 298 ? 3.603 -4.484 5.041 1.00 58.62 298 ILE A CA 1
ATOM 2270 C C . ILE A 1 298 ? 3.164 -5.568 4.047 1.00 58.62 298 ILE A C 1
ATOM 2272 O O . ILE A 1 298 ? 3.174 -5.378 2.834 1.00 58.62 298 ILE A O 1
ATOM 2276 N N . THR A 1 299 ? 2.837 -6.761 4.541 1.00 47.81 299 THR A N 1
ATOM 2277 C CA . THR A 1 299 ? 2.540 -7.921 3.682 1.00 47.81 299 THR A CA 1
ATOM 2278 C C . THR A 1 299 ? 1.137 -8.460 3.907 1.00 47.81 299 THR A C 1
ATOM 2280 O O . THR A 1 299 ? 0.735 -8.720 5.032 1.00 47.81 299 THR A O 1
ATOM 2283 N N . GLY A 1 300 ? 0.423 -8.728 2.811 1.00 43.75 300 GLY A N 1
ATOM 2284 C CA . GLY A 1 300 ? -0.629 -9.750 2.799 1.00 43.75 300 GLY A CA 1
ATOM 2285 C C . GLY A 1 300 ? -2.074 -9.295 3.008 1.00 43.75 300 GLY A C 1
ATOM 2286 O O . GLY A 1 300 ? -2.975 -10.106 2.810 1.00 43.75 300 GLY A O 1
ATOM 2287 N N . GLY A 1 301 ? -2.353 -8.026 3.301 1.00 42.41 301 GLY A N 1
ATOM 2288 C CA . GLY A 1 301 ? -3.734 -7.553 3.401 1.00 42.41 301 GLY A CA 1
ATOM 2289 C C . GLY A 1 301 ? -4.370 -7.213 2.054 1.00 42.41 301 GLY A C 1
ATOM 2290 O O . GLY A 1 301 ? -3.762 -6.544 1.228 1.00 42.41 301 GLY A O 1
ATOM 2291 N N . ARG A 1 302 ? -5.648 -7.559 1.839 1.00 44.56 302 ARG A N 1
ATOM 2292 C CA . ARG A 1 302 ? -6.485 -6.843 0.855 1.00 44.56 302 ARG A CA 1
ATOM 2293 C C . ARG A 1 302 ? -6.703 -5.414 1.370 1.00 44.56 302 ARG A C 1
ATOM 2295 O O . ARG A 1 302 ? -7.743 -5.128 1.963 1.00 44.56 302 ARG A O 1
ATOM 2302 N N . TYR A 1 303 ? -5.720 -4.538 1.190 1.00 46.72 303 TYR A N 1
ATOM 2303 C CA . TYR A 1 303 ? -5.892 -3.114 1.466 1.00 46.72 303 TYR A CA 1
ATOM 2304 C C . TYR A 1 303 ? -6.963 -2.622 0.512 1.00 46.72 303 TYR A C 1
ATOM 2306 O O . TYR A 1 303 ? -6.838 -2.818 -0.689 1.00 46.72 303 TYR A O 1
ATOM 2314 N N . VAL A 1 304 ? -8.042 -2.076 1.047 1.00 45.78 304 VAL A N 1
ATOM 2315 C CA . VAL A 1 304 ? -8.992 -1.277 0.287 1.00 45.78 304 VAL A CA 1
ATOM 2316 C C . VAL A 1 304 ? -8.905 0.068 0.963 1.00 45.78 304 VAL A C 1
ATOM 2318 O O . VAL A 1 304 ? -9.459 0.228 2.048 1.00 45.78 304 VAL A O 1
ATOM 2321 N N . VAL A 1 305 ? -8.126 0.973 0.383 1.00 47.81 305 VAL A N 1
ATOM 2322 C CA . VAL A 1 305 ? -8.232 2.376 0.763 1.00 47.81 305 VAL A CA 1
ATOM 2323 C C . VAL A 1 305 ? -9.362 2.953 -0.057 1.00 47.81 305 VAL A C 1
ATOM 2325 O O . VAL A 1 305 ? -9.309 2.877 -1.280 1.00 47.81 305 VAL A O 1
ATOM 2328 N N . VAL A 1 306 ? -10.420 3.414 0.605 1.00 41.16 306 VAL A N 1
ATOM 2329 C CA . VAL A 1 306 ? -11.534 4.103 -0.051 1.00 41.16 306 VAL A CA 1
ATOM 2330 C C . VAL A 1 306 ? -11.309 5.591 0.142 1.00 41.16 306 VAL A C 1
ATOM 2332 O O . VAL A 1 306 ? -11.762 6.161 1.132 1.00 41.16 306 VAL A O 1
ATOM 2335 N N . ASP A 1 307 ? -10.633 6.223 -0.813 1.00 34.22 307 ASP A N 1
ATOM 2336 C CA . ASP A 1 307 ? -10.764 7.664 -0.976 1.00 34.22 307 ASP A CA 1
ATOM 2337 C C . ASP A 1 307 ? -11.920 7.957 -1.938 1.00 34.22 307 ASP A C 1
ATOM 2339 O O . ASP A 1 307 ? -11.904 7.605 -3.123 1.00 34.22 307 ASP A O 1
ATOM 2343 N N . ARG A 1 308 ? -12.952 8.618 -1.420 1.00 35.00 308 ARG A N 1
ATOM 2344 C CA . ARG A 1 308 ? -13.761 9.506 -2.243 1.00 35.00 308 ARG A CA 1
ATOM 2345 C C . ARG A 1 308 ? -14.174 10.700 -1.399 1.00 35.00 308 ARG A C 1
ATOM 2347 O O . ARG A 1 308 ? -14.726 10.557 -0.309 1.00 35.00 308 ARG A O 1
ATOM 2354 N N . LEU A 1 309 ? -14.017 11.863 -2.027 1.00 31.05 309 LEU A N 1
ATOM 2355 C CA . LEU A 1 309 ? -14.562 13.166 -1.654 1.00 31.05 309 LEU A CA 1
ATOM 2356 C C . LEU A 1 309 ? -13.680 14.031 -0.738 1.00 31.05 309 LEU A C 1
ATOM 2358 O O . LEU A 1 309 ? -14.164 14.655 0.206 1.00 31.05 309 LEU A O 1
ATOM 2362 N N . ILE A 1 310 ? -12.404 14.188 -1.092 1.00 30.61 310 ILE A N 1
ATOM 2363 C CA . ILE A 1 310 ? -11.654 15.403 -0.760 1.00 30.61 310 ILE A CA 1
ATOM 2364 C C . ILE A 1 310 ? -11.389 16.188 -2.046 1.00 30.61 310 ILE A C 1
ATOM 2366 O O . ILE A 1 310 ? -10.355 16.153 -2.699 1.00 30.61 310 ILE A O 1
ATOM 2370 N N . GLN A 1 311 ? -12.415 16.963 -2.381 1.00 28.28 311 GLN A N 1
ATOM 2371 C CA . GLN A 1 311 ? -12.330 18.214 -3.116 1.00 28.28 311 GLN A CA 1
ATOM 2372 C C . GLN A 1 311 ? -11.640 19.264 -2.219 1.00 28.28 311 GLN A C 1
ATOM 2374 O O . GLN A 1 311 ? -12.237 20.283 -1.877 1.00 28.28 311 GLN A O 1
ATOM 2379 N N . VAL A 1 312 ? -10.404 19.010 -1.785 1.00 27.67 312 VAL A N 1
ATOM 2380 C CA . VAL A 1 312 ? -9.592 19.977 -1.033 1.00 27.67 312 VAL A CA 1
ATOM 2381 C C . VAL A 1 312 ? -8.290 20.165 -1.788 1.00 27.67 312 VAL A C 1
ATOM 2383 O O . VAL A 1 312 ? -7.765 19.263 -2.424 1.00 27.67 312 VAL A O 1
ATOM 2386 N N . TRP A 1 313 ? -7.863 21.412 -1.838 1.00 28.53 313 TRP A N 1
ATOM 2387 C CA . TRP A 1 313 ? -6.977 21.979 -2.841 1.00 28.53 313 TRP A CA 1
ATOM 2388 C C . TRP A 1 313 ? -5.491 21.645 -2.640 1.00 28.53 313 TRP A C 1
ATOM 2390 O O . TRP A 1 313 ? -4.642 22.314 -3.225 1.00 28.53 313 TRP A O 1
ATOM 2400 N N . ASP A 1 314 ? -5.183 20.605 -1.871 1.00 37.50 314 ASP A N 1
ATOM 2401 C CA . ASP A 1 314 ? -3.830 20.245 -1.472 1.00 37.50 314 ASP A CA 1
ATOM 2402 C C . ASP A 1 314 ? -3.542 18.769 -1.792 1.00 37.50 314 ASP A C 1
ATOM 2404 O O . ASP A 1 314 ? -4.439 17.957 -1.995 1.00 37.50 314 ASP A O 1
ATOM 2408 N N . VAL A 1 315 ? -2.268 18.437 -1.958 1.00 47.44 315 VAL A N 1
ATOM 2409 C CA . VAL A 1 315 ? -1.789 17.160 -2.503 1.00 47.44 315 VAL A CA 1
ATOM 2410 C C . VAL A 1 315 ? -1.847 16.080 -1.414 1.00 47.44 315 VAL A C 1
ATOM 2412 O O . VAL A 1 315 ? -0.898 15.948 -0.645 1.00 47.44 315 VAL A O 1
ATOM 2415 N N . HIS A 1 316 ? -2.950 15.337 -1.313 1.00 59.25 316 HIS A N 1
ATOM 2416 C CA . HIS A 1 316 ? -3.077 14.224 -0.360 1.00 59.25 316 HIS A CA 1
ATOM 2417 C C . HIS A 1 316 ? -2.758 12.892 -1.050 1.00 59.25 316 HIS A C 1
ATOM 2419 O O . HIS A 1 316 ? -3.195 12.651 -2.173 1.00 59.25 316 HIS A O 1
ATOM 2425 N N . TYR A 1 317 ? -1.970 12.041 -0.395 1.00 69.62 317 TYR A N 1
ATOM 2426 C CA . TYR A 1 317 ? -1.622 10.697 -0.865 1.00 69.62 317 TYR A CA 1
ATOM 2427 C C . TYR A 1 317 ? -2.299 9.675 0.042 1.00 69.62 317 TYR A C 1
ATOM 2429 O O . TYR A 1 317 ? -2.475 9.941 1.223 1.00 69.62 317 TYR A O 1
ATOM 2437 N N . VAL A 1 318 ? -2.643 8.496 -0.473 1.00 72.75 318 VAL A N 1
ATOM 2438 C CA . VAL A 1 318 ? -3.245 7.429 0.340 1.00 72.75 318 VAL A CA 1
ATOM 2439 C C . VAL A 1 318 ? -2.249 6.880 1.361 1.00 72.75 318 VAL A C 1
ATOM 2441 O O . VAL A 1 318 ? -2.603 6.652 2.519 1.00 72.75 318 VAL A O 1
ATOM 2444 N N . ILE A 1 319 ? -0.994 6.679 0.949 1.00 83.62 319 ILE A N 1
ATOM 2445 C CA . ILE A 1 319 ? 0.080 6.245 1.847 1.00 83.62 319 ILE A CA 1
ATOM 2446 C C . ILE A 1 319 ? 1.301 7.147 1.671 1.00 83.62 319 ILE A C 1
ATOM 2448 O O . ILE A 1 319 ? 1.874 7.242 0.582 1.00 83.62 319 ILE A O 1
ATOM 2452 N N . ARG A 1 320 ? 1.747 7.754 2.770 1.00 87.69 320 ARG A N 1
ATOM 2453 C CA . ARG A 1 320 ? 2.941 8.596 2.836 1.00 87.69 320 ARG A CA 1
ATOM 2454 C C . ARG A 1 320 ? 4.059 7.879 3.578 1.00 87.69 320 ARG A C 1
ATOM 2456 O O . ARG A 1 320 ? 3.934 7.557 4.750 1.00 87.69 320 ARG A O 1
ATOM 2463 N N . PHE A 1 321 ? 5.190 7.704 2.911 1.00 87.75 321 PHE A N 1
ATOM 2464 C CA . PHE A 1 321 ? 6.455 7.277 3.490 1.00 87.75 321 PHE A CA 1
ATOM 2465 C C . PHE A 1 321 ? 7.390 8.477 3.576 1.00 87.75 321 PHE A C 1
ATOM 2467 O O . PHE A 1 321 ? 7.747 9.071 2.560 1.00 87.75 321 PHE A O 1
ATOM 2474 N N . GLN A 1 322 ? 7.817 8.828 4.783 1.00 91.81 322 GLN A N 1
ATOM 2475 C CA . GLN A 1 322 ? 8.760 9.913 5.021 1.00 91.81 322 GLN A CA 1
ATOM 2476 C C . GLN A 1 322 ? 9.930 9.388 5.861 1.00 91.81 322 GLN A C 1
ATOM 2478 O O . GLN A 1 322 ? 9.738 8.955 6.992 1.00 91.81 322 GLN A O 1
ATOM 2483 N N . PHE A 1 323 ? 11.153 9.411 5.326 1.00 93.12 323 PHE A N 1
ATOM 2484 C CA . PHE A 1 323 ? 12.342 8.831 5.981 1.00 93.12 323 PHE A CA 1
ATOM 2485 C C . PHE A 1 323 ? 12.212 7.331 6.305 1.00 93.12 323 PHE A C 1
ATOM 2487 O O . PHE A 1 323 ? 12.728 6.863 7.318 1.00 93.12 323 PHE A O 1
ATOM 2494 N N . CYS A 1 324 ? 11.490 6.578 5.476 1.00 89.62 324 CYS A N 1
ATOM 2495 C CA . CYS A 1 324 ? 11.228 5.160 5.705 1.00 89.62 324 CYS A CA 1
ATOM 2496 C C . CYS A 1 324 ? 12.220 4.262 4.965 1.00 89.62 324 CYS A C 1
ATOM 2498 O O . CYS A 1 324 ? 12.738 4.649 3.917 1.00 89.62 324 CYS A O 1
ATOM 2500 N N . GLN A 1 325 ? 12.476 3.062 5.496 1.00 91.81 325 GLN A N 1
ATOM 2501 C CA . GLN A 1 325 ? 13.397 2.104 4.875 1.00 91.81 325 GLN A CA 1
ATOM 2502 C C . GLN A 1 325 ? 12.915 0.655 4.947 1.00 91.81 325 GLN A C 1
ATOM 2504 O O . GLN A 1 325 ? 12.263 0.268 5.915 1.00 91.81 325 GLN A O 1
ATOM 2509 N N . ASN A 1 326 ? 13.322 -0.160 3.970 1.00 90.81 326 ASN A N 1
ATOM 2510 C CA . ASN A 1 326 ? 13.107 -1.613 3.935 1.00 90.81 326 ASN A CA 1
ATOM 2511 C C . ASN A 1 326 ? 11.631 -2.033 3.939 1.00 90.81 326 ASN A C 1
ATOM 2513 O O . ASN A 1 326 ? 11.281 -3.007 4.603 1.00 90.81 326 ASN A O 1
ATOM 2517 N N . PHE A 1 327 ? 10.779 -1.321 3.198 1.00 86.50 327 PHE A N 1
ATOM 2518 C CA . PHE A 1 327 ? 9.365 -1.669 3.083 1.00 86.50 327 PHE A CA 1
ATOM 2519 C C . PHE A 1 327 ? 9.072 -2.549 1.887 1.00 86.50 327 PHE A C 1
ATOM 2521 O O . PHE A 1 327 ? 9.529 -2.301 0.781 1.00 86.50 327 PHE A O 1
ATOM 2528 N N . THR A 1 328 ? 8.228 -3.549 2.100 1.00 87.25 328 THR A N 1
ATOM 2529 C CA . THR A 1 328 ? 7.534 -4.244 1.017 1.00 87.25 328 THR A CA 1
ATOM 2530 C C . THR A 1 328 ? 6.043 -4.042 1.207 1.00 87.25 328 THR A C 1
ATOM 2532 O O . THR A 1 328 ? 5.578 -4.181 2.332 1.00 87.25 328 THR A O 1
ATOM 2535 N N . ILE A 1 329 ? 5.338 -3.708 0.129 1.00 85.94 329 ILE A N 1
ATOM 2536 C CA . ILE A 1 329 ? 3.883 -3.646 0.002 1.00 85.94 329 ILE A CA 1
ATOM 2537 C C . ILE A 1 329 ? 3.516 -4.660 -1.071 1.00 85.94 329 ILE A C 1
ATOM 2539 O O . ILE A 1 329 ? 4.068 -4.611 -2.171 1.00 85.94 329 ILE A O 1
ATOM 2543 N N . ASP A 1 330 ? 2.617 -5.586 -0.766 1.00 85.19 330 ASP A N 1
ATOM 2544 C CA . ASP A 1 330 ? 2.228 -6.631 -1.708 1.00 85.19 330 ASP A CA 1
ATOM 2545 C C . ASP A 1 330 ? 0.716 -6.868 -1.698 1.00 85.19 330 ASP A C 1
ATOM 2547 O O . ASP A 1 330 ? 0.092 -6.909 -0.637 1.00 85.19 330 ASP A O 1
ATOM 2551 N N . SER A 1 331 ? 0.146 -7.084 -2.886 1.00 83.56 331 SER A N 1
ATOM 2552 C CA . SER A 1 331 ? -1.242 -7.524 -3.092 1.00 83.56 331 SER A CA 1
ATOM 2553 C C . SER A 1 331 ? -2.311 -6.566 -2.542 1.00 83.56 331 SER A C 1
ATOM 2555 O O . SER A 1 331 ? -3.313 -6.988 -1.960 1.00 83.56 331 SER A O 1
ATOM 2557 N N . SER A 1 332 ? -2.116 -5.265 -2.762 1.00 78.94 332 SER A N 1
ATOM 2558 C CA . SER A 1 332 ? -2.978 -4.187 -2.254 1.00 78.94 332 SER A CA 1
ATOM 2559 C C . SER A 1 332 ? -3.917 -3.611 -3.321 1.00 78.94 332 SER A C 1
ATOM 2561 O O . SER A 1 332 ? -3.589 -3.601 -4.508 1.00 78.94 332 SER A O 1
ATOM 2563 N N . TYR A 1 333 ? -5.059 -3.062 -2.895 1.00 78.25 333 TYR A N 1
ATOM 2564 C CA . TYR A 1 333 ? -5.951 -2.259 -3.734 1.00 78.25 333 TYR A CA 1
ATOM 2565 C C . TYR A 1 333 ? -5.906 -0.795 -3.281 1.00 78.25 333 TYR A C 1
ATOM 2567 O O . TYR A 1 333 ? -6.087 -0.478 -2.105 1.00 78.25 333 TYR A O 1
ATOM 2575 N N . ILE A 1 334 ? -5.659 0.104 -4.226 1.00 78.31 334 ILE A N 1
ATOM 2576 C CA . ILE A 1 334 ? -5.479 1.533 -3.983 1.00 78.31 334 ILE A CA 1
ATOM 2577 C C . ILE A 1 334 ? -6.503 2.294 -4.822 1.00 78.31 334 ILE A C 1
ATOM 2579 O O . ILE A 1 334 ? -6.528 2.150 -6.048 1.00 78.31 334 ILE A O 1
ATOM 2583 N N . LEU A 1 335 ? -7.340 3.086 -4.152 1.00 75.38 335 LEU A N 1
ATOM 2584 C CA . LEU A 1 335 ? -8.241 4.056 -4.766 1.00 75.38 335 LEU A CA 1
ATOM 2585 C C . LEU A 1 335 ? -7.822 5.466 -4.346 1.00 75.38 335 LEU A C 1
ATOM 2587 O O . LEU A 1 335 ? -7.647 5.697 -3.154 1.00 75.38 335 LEU A O 1
ATOM 2591 N N . GLY A 1 336 ? -7.713 6.390 -5.296 1.00 76.44 336 GLY A N 1
ATOM 2592 C CA . GLY A 1 336 ? -7.262 7.762 -5.053 1.00 76.44 336 GLY A CA 1
ATOM 2593 C C . GLY A 1 336 ? -5.828 7.980 -5.523 1.00 76.44 336 GLY A C 1
ATOM 2594 O O . GLY A 1 336 ? -5.324 7.277 -6.398 1.00 76.44 336 GLY A O 1
ATOM 2595 N N . HIS A 1 337 ? -5.134 8.947 -4.932 1.00 80.00 337 HIS A N 1
ATOM 2596 C CA . HIS A 1 337 ? -3.694 9.130 -5.137 1.00 80.00 337 HIS A CA 1
ATOM 2597 C C . HIS A 1 337 ? -2.922 8.057 -4.375 1.00 80.00 337 HIS A C 1
ATOM 2599 O O . HIS A 1 337 ? -3.219 7.816 -3.218 1.00 80.00 337 HIS A O 1
ATOM 2605 N N . GLY A 1 338 ? -1.935 7.401 -4.982 1.00 84.62 338 GLY A N 1
ATOM 2606 C CA . GLY A 1 338 ? -1.347 6.194 -4.394 1.00 84.62 338 GLY A CA 1
ATOM 2607 C C . GLY A 1 338 ? -0.343 6.465 -3.273 1.00 84.62 338 GLY A C 1
ATOM 2608 O O . GLY A 1 338 ? -0.694 6.566 -2.100 1.00 84.62 338 GLY A O 1
ATOM 2609 N N . PHE A 1 339 ? 0.931 6.531 -3.632 1.00 89.62 339 PHE A N 1
ATOM 2610 C CA . PHE A 1 339 ? 2.055 6.549 -2.709 1.00 89.62 339 PHE A CA 1
ATOM 2611 C C . PHE A 1 339 ? 2.822 7.864 -2.801 1.00 89.62 339 PHE A C 1
ATOM 2613 O O . PHE A 1 339 ? 3.101 8.341 -3.900 1.00 89.62 339 PHE A O 1
ATOM 2620 N N . TYR A 1 340 ? 3.257 8.384 -1.658 1.00 91.69 340 TYR A N 1
ATOM 2621 C CA . TYR A 1 340 ? 4.319 9.382 -1.569 1.00 91.69 340 TYR A CA 1
ATOM 2622 C C . TYR A 1 340 ? 5.529 8.793 -0.866 1.00 91.69 340 TYR A C 1
ATOM 2624 O O . TYR A 1 340 ? 5.403 8.246 0.224 1.00 91.69 340 TYR A O 1
ATOM 2632 N N . LEU A 1 341 ? 6.706 8.942 -1.466 1.00 93.88 341 LEU A N 1
ATOM 2633 C CA . LEU A 1 341 ? 7.982 8.468 -0.949 1.00 93.88 341 LEU A CA 1
ATOM 2634 C C . LEU A 1 341 ? 8.942 9.654 -0.812 1.00 93.88 341 LEU A C 1
ATOM 2636 O O . LEU A 1 341 ? 9.598 10.044 -1.774 1.00 93.88 341 LEU A O 1
ATOM 2640 N N . GLY A 1 342 ? 9.026 10.238 0.380 1.00 93.81 342 GLY A N 1
ATOM 2641 C CA . GLY A 1 342 ? 9.934 11.333 0.711 1.00 93.81 342 GLY A CA 1
ATOM 2642 C C . GLY A 1 342 ? 11.148 10.833 1.486 1.00 93.81 342 GLY A C 1
ATOM 2643 O O . GLY A 1 342 ? 11.009 10.256 2.566 1.00 93.81 342 GLY A O 1
ATOM 2644 N N . SER A 1 343 ? 12.352 11.066 0.969 1.00 95.56 343 SER A N 1
ATOM 2645 C CA . SER A 1 343 ? 13.622 10.708 1.616 1.00 95.56 343 SER A CA 1
ATOM 2646 C C . SER A 1 343 ? 13.683 9.255 2.111 1.00 95.56 343 SER A C 1
ATOM 2648 O O . SER A 1 343 ? 14.221 8.991 3.185 1.00 95.56 343 SER A O 1
ATOM 2650 N N . SER A 1 344 ? 13.078 8.328 1.368 1.00 95.00 344 SER A N 1
ATOM 2651 C CA . SER A 1 344 ? 12.907 6.924 1.755 1.00 95.00 344 SER A CA 1
ATOM 2652 C C . SER A 1 344 ? 13.791 6.005 0.908 1.00 95.00 344 SER A C 1
ATOM 2654 O O . SER A 1 344 ? 14.218 6.390 -0.182 1.00 95.00 344 SER A O 1
ATOM 2656 N N . SER A 1 345 ? 14.100 4.797 1.385 1.00 96.44 345 SER A N 1
ATOM 2657 C CA . SER A 1 345 ? 14.860 3.831 0.585 1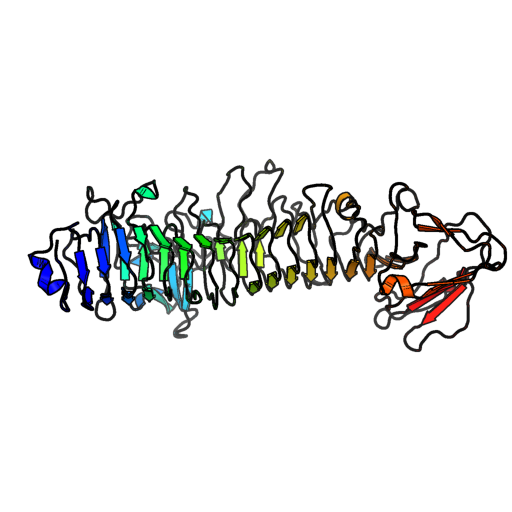.00 96.44 345 SER A CA 1
ATOM 2658 C C . SER A 1 345 ? 14.405 2.387 0.709 1.00 96.44 345 SER A C 1
ATOM 2660 O O . SER A 1 345 ? 13.763 2.013 1.682 1.00 96.44 345 SER A O 1
ATOM 2662 N N . ASP A 1 346 ? 14.750 1.566 -0.280 1.00 95.81 346 ASP A N 1
ATOM 2663 C CA . ASP A 1 346 ? 14.513 0.118 -0.246 1.00 95.81 346 ASP A CA 1
ATOM 2664 C C . ASP A 1 346 ? 13.013 -0.195 -0.075 1.00 95.81 346 ASP A C 1
ATOM 2666 O O . ASP A 1 346 ? 12.602 -0.901 0.849 1.00 95.81 346 ASP A O 1
ATOM 2670 N N . ILE A 1 347 ? 12.190 0.406 -0.947 1.00 93.38 347 ILE A N 1
ATOM 2671 C CA . ILE A 1 347 ? 10.726 0.277 -0.946 1.00 93.38 347 ILE A CA 1
ATOM 2672 C C . ILE A 1 347 ? 10.292 -0.549 -2.162 1.00 93.38 347 ILE A C 1
ATOM 2674 O O . ILE A 1 347 ? 10.548 -0.173 -3.306 1.00 93.38 347 ILE A O 1
ATOM 2678 N N . TYR A 1 348 ? 9.598 -1.656 -1.920 1.00 94.50 348 TYR A N 1
ATOM 2679 C CA . TYR A 1 348 ? 9.159 -2.615 -2.931 1.00 94.50 348 TYR A CA 1
ATOM 2680 C C . TYR A 1 348 ? 7.631 -2.678 -2.957 1.00 94.50 348 TYR A C 1
ATOM 2682 O O . TYR A 1 348 ? 7.011 -3.092 -1.986 1.00 94.50 348 TYR A O 1
ATOM 2690 N N . ILE A 1 349 ? 7.012 -2.279 -4.062 1.00 93.75 349 ILE A N 1
ATOM 2691 C CA . ILE A 1 349 ? 5.558 -2.198 -4.235 1.00 93.75 349 ILE A CA 1
ATOM 2692 C C . ILE A 1 349 ? 5.147 -3.226 -5.292 1.00 93.75 349 ILE A C 1
ATOM 2694 O O . ILE A 1 349 ? 5.495 -3.092 -6.461 1.00 93.75 349 ILE A O 1
ATOM 2698 N N . ASN A 1 350 ? 4.416 -4.267 -4.904 1.00 93.38 350 ASN A N 1
ATOM 2699 C CA . ASN A 1 350 ? 4.149 -5.428 -5.749 1.00 93.38 350 ASN A CA 1
ATOM 2700 C C . ASN A 1 350 ? 2.652 -5.748 -5.825 1.00 93.38 350 ASN A C 1
ATOM 2702 O O . ASN A 1 350 ? 1.912 -5.592 -4.857 1.00 93.38 350 ASN A O 1
ATOM 2706 N N . ASN A 1 351 ? 2.209 -6.235 -6.986 1.00 90.81 351 ASN A N 1
ATOM 2707 C CA . ASN A 1 351 ? 0.853 -6.759 -7.200 1.00 90.81 351 ASN A CA 1
ATOM 2708 C C . ASN A 1 351 ? -0.259 -5.775 -6.788 1.00 90.81 351 ASN A C 1
ATOM 2710 O O . ASN A 1 351 ? -1.239 -6.159 -6.149 1.00 90.81 351 ASN A O 1
ATOM 2714 N N . ILE A 1 352 ? -0.102 -4.502 -7.152 1.00 87.94 352 ILE A N 1
ATOM 2715 C CA . ILE A 1 352 ? -1.062 -3.453 -6.804 1.00 87.94 352 ILE A CA 1
ATOM 2716 C C . ILE A 1 352 ? -2.177 -3.382 -7.835 1.00 87.94 352 ILE A C 1
ATOM 2718 O O . ILE A 1 352 ? -1.922 -3.331 -9.038 1.00 87.94 352 ILE A O 1
ATOM 2722 N N . PHE A 1 353 ? -3.411 -3.298 -7.357 1.00 85.50 353 PHE A N 1
ATOM 2723 C CA . PHE A 1 353 ? -4.553 -2.890 -8.159 1.00 85.50 353 PHE A CA 1
ATOM 2724 C C . PHE A 1 353 ? -4.863 -1.423 -7.876 1.00 85.50 353 PHE A C 1
ATOM 2726 O O . PHE A 1 353 ? -5.144 -1.055 -6.740 1.00 85.50 353 PHE A O 1
ATOM 2733 N N . PHE A 1 354 ? -4.817 -0.586 -8.902 1.00 86.19 354 PHE A N 1
ATOM 2734 C CA . PHE A 1 354 ? -4.913 0.860 -8.778 1.00 86.19 354 PHE A CA 1
ATOM 2735 C C . PHE A 1 354 ? -6.104 1.426 -9.551 1.00 86.19 354 PHE A C 1
ATOM 2737 O O . PHE A 1 354 ? -6.407 1.002 -10.669 1.00 86.19 354 PHE A O 1
ATOM 2744 N N . SER A 1 355 ? -6.743 2.432 -8.964 1.00 81.56 355 SER A N 1
ATOM 2745 C CA . SER A 1 355 ? -7.596 3.385 -9.661 1.00 81.56 355 SER A CA 1
ATOM 2746 C C . SER A 1 355 ? -7.456 4.753 -9.024 1.00 81.56 355 SER A C 1
ATOM 2748 O O . SER A 1 355 ? -7.411 4.855 -7.806 1.00 81.56 355 SER A O 1
ATOM 2750 N N . ASP A 1 356 ? -7.478 5.811 -9.822 1.00 76.19 356 ASP A N 1
ATOM 2751 C CA . ASP A 1 356 ? -7.588 7.163 -9.272 1.00 76.19 356 ASP A CA 1
ATOM 2752 C C . ASP A 1 356 ? -8.982 7.396 -8.675 1.00 76.19 356 ASP A C 1
ATOM 2754 O O . ASP A 1 356 ? -9.137 7.912 -7.577 1.00 76.19 356 ASP A O 1
ATOM 2758 N N . SER A 1 357 ? -10.030 6.948 -9.367 1.00 71.62 357 SER A N 1
ATOM 2759 C CA . SER A 1 357 ? -11.403 7.079 -8.882 1.00 71.62 357 SER A CA 1
ATOM 2760 C C . SER A 1 357 ? -12.320 5.974 -9.403 1.00 71.62 357 SER A C 1
ATOM 2762 O O . SER A 1 357 ? -11.919 5.135 -10.210 1.00 71.62 357 SER A O 1
ATOM 2764 N N . VAL A 1 358 ? -13.559 5.941 -8.919 1.00 65.44 358 VAL A N 1
ATOM 2765 C CA . VAL A 1 358 ? -14.575 4.958 -9.324 1.00 65.44 358 VAL A CA 1
ATOM 2766 C C . VAL A 1 358 ? -15.503 5.482 -10.416 1.00 65.44 358 VAL A C 1
ATOM 2768 O O . VAL A 1 358 ? -15.943 6.629 -10.370 1.00 65.44 358 VAL A O 1
ATOM 2771 N N . ASN A 1 359 ? -15.885 4.621 -11.363 1.00 61.31 359 ASN A N 1
ATOM 2772 C CA . ASN A 1 359 ? -16.799 4.992 -12.442 1.00 61.31 359 ASN A CA 1
ATOM 2773 C C . ASN A 1 359 ? -18.058 5.729 -11.938 1.00 61.31 359 ASN A C 1
ATOM 2775 O O . ASN A 1 359 ? -18.740 5.284 -11.012 1.00 61.31 359 ASN A O 1
ATOM 2779 N N . GLY A 1 360 ? -18.358 6.871 -12.560 1.00 56.59 360 GLY A N 1
ATOM 2780 C CA . GLY A 1 360 ? -19.456 7.756 -12.174 1.00 56.59 360 GLY A CA 1
ATOM 2781 C C . GLY A 1 360 ? -19.093 8.842 -11.155 1.00 56.59 360 GLY A C 1
ATOM 2782 O O . GLY A 1 360 ? -19.982 9.619 -10.809 1.00 56.59 360 GLY A O 1
ATOM 2783 N N . VAL A 1 361 ? -17.834 8.961 -10.680 1.00 56.94 361 VAL A N 1
ATOM 2784 C CA . VAL A 1 361 ? -17.383 10.256 -10.107 1.00 56.94 361 VAL A CA 1
ATOM 2785 C C . VAL A 1 361 ? -16.900 11.077 -11.264 1.00 56.94 361 VAL A C 1
ATOM 2787 O O . VAL A 1 361 ? -15.924 10.716 -11.915 1.00 56.94 361 VAL A O 1
ATOM 2790 N N . TYR A 1 362 ? -17.539 12.213 -11.483 1.00 53.44 362 TYR A N 1
ATOM 2791 C CA . TYR A 1 362 ? -16.913 13.237 -12.291 1.00 53.44 362 TYR A CA 1
ATOM 2792 C C . TYR A 1 362 ? -15.840 13.923 -11.439 1.00 53.44 362 TYR A C 1
ATOM 2794 O O . TYR A 1 362 ? -16.166 14.706 -10.547 1.00 53.44 362 TYR A O 1
ATOM 2802 N N . ILE A 1 363 ? -14.564 13.638 -11.706 1.00 56.12 363 ILE A N 1
ATOM 2803 C CA . ILE A 1 363 ? -13.477 14.534 -11.298 1.00 56.12 363 ILE A CA 1
ATOM 2804 C C . ILE A 1 363 ? -13.581 15.740 -12.234 1.00 56.12 363 ILE A C 1
ATOM 2806 O O . ILE A 1 363 ? -13.543 15.584 -13.456 1.00 56.12 363 ILE A O 1
ATOM 2810 N N . SER A 1 364 ? -13.816 16.940 -11.703 1.00 48.62 364 SER A N 1
ATOM 2811 C CA . SER A 1 364 ? -13.982 18.118 -12.554 1.00 48.62 364 SER A CA 1
ATOM 2812 C C . SER A 1 364 ? -12.703 18.392 -13.360 1.00 48.62 364 SER A C 1
ATOM 2814 O O . SER A 1 364 ? -11.597 18.413 -12.823 1.00 48.62 364 SER A O 1
ATOM 2816 N N . GLU A 1 365 ? -12.851 18.662 -14.662 1.00 47.88 365 GLU A N 1
ATOM 2817 C CA . GLU A 1 365 ? -11.742 18.934 -15.598 1.00 47.88 365 GLU A CA 1
ATOM 2818 C C . GLU A 1 365 ? -10.839 20.118 -15.183 1.00 47.88 365 GLU A C 1
ATOM 2820 O O . GLU A 1 365 ? -9.745 20.290 -15.724 1.00 47.88 365 GLU A O 1
ATOM 2825 N N . SER A 1 366 ? -11.266 20.943 -14.217 1.00 43.97 366 SER A N 1
ATOM 2826 C CA . SER A 1 366 ? -10.498 22.085 -13.711 1.00 43.97 366 SER A CA 1
ATOM 2827 C C . SER A 1 366 ? -9.388 21.714 -12.719 1.00 43.97 366 SER A C 1
ATOM 2829 O O . SER A 1 366 ? -8.658 22.604 -12.285 1.00 43.97 366 SER A O 1
ATOM 2831 N N . GLN A 1 367 ? -9.234 20.443 -12.335 1.00 48.91 367 GLN A N 1
ATOM 2832 C CA . GLN A 1 367 ? -8.160 19.998 -11.440 1.00 48.91 367 GLN A CA 1
ATOM 2833 C C . GLN A 1 367 ? -6.852 19.802 -12.218 1.00 48.91 367 GLN A C 1
ATOM 2835 O O . GLN A 1 367 ? -6.453 18.710 -12.611 1.00 48.91 367 GLN A O 1
ATOM 2840 N N . THR A 1 368 ? -6.198 20.920 -12.528 1.00 42.88 368 THR A N 1
ATOM 2841 C CA . THR A 1 368 ? -5.066 20.970 -13.463 1.00 42.88 368 THR A CA 1
ATOM 2842 C C . THR A 1 368 ? -3.711 20.503 -12.917 1.00 42.88 368 THR A C 1
ATOM 2844 O O . THR A 1 368 ? -2.758 20.491 -13.697 1.00 42.88 368 THR A O 1
ATOM 2847 N N . ARG A 1 369 ? -3.565 20.128 -11.638 1.00 47.97 369 ARG A N 1
ATOM 2848 C CA . ARG A 1 369 ? -2.273 19.699 -11.062 1.00 47.97 369 ARG A CA 1
ATOM 2849 C C . ARG A 1 369 ? -2.458 18.789 -9.843 1.00 47.97 369 ARG A C 1
ATOM 2851 O O . ARG A 1 369 ? -3.165 19.191 -8.932 1.00 47.97 369 ARG A O 1
ATOM 2858 N N . GLY A 1 370 ? -1.733 17.667 -9.780 1.00 57.56 370 GLY A N 1
ATOM 2859 C CA . GLY A 1 370 ? -1.176 17.195 -8.501 1.00 57.56 370 GLY A CA 1
ATOM 2860 C C . GLY A 1 370 ? -1.271 15.705 -8.179 1.00 57.56 370 GLY A C 1
ATOM 2861 O O . GLY A 1 370 ? -0.468 15.235 -7.383 1.00 57.56 370 GLY A O 1
ATOM 2862 N N . GLY A 1 371 ? -2.196 14.961 -8.782 1.00 71.94 371 GLY A N 1
ATOM 2863 C CA . GLY A 1 371 ? -2.398 13.560 -8.423 1.00 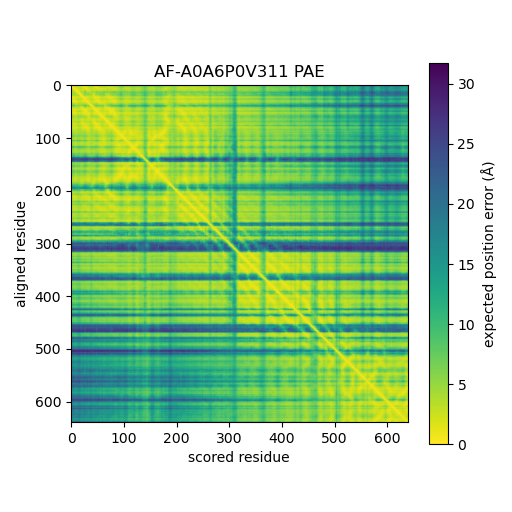71.94 371 GLY A CA 1
ATOM 2864 C C . GLY A 1 371 ? -1.359 12.612 -9.008 1.00 71.94 371 GLY A C 1
ATOM 2865 O O . GLY A 1 371 ? -1.122 12.652 -10.217 1.00 71.94 371 GLY A O 1
ATOM 2866 N N . SER A 1 372 ? -0.801 11.720 -8.183 1.00 84.19 372 SER A N 1
ATOM 2867 C CA . SER A 1 372 ? 0.091 10.652 -8.646 1.00 84.19 372 SER A CA 1
ATOM 2868 C C . SER A 1 372 ? -0.252 9.290 -8.047 1.00 84.19 372 SER A C 1
ATOM 2870 O O . SER A 1 372 ? -0.617 9.201 -6.876 1.00 84.19 372 SER A O 1
ATOM 2872 N N . PHE A 1 373 ? -0.094 8.215 -8.825 1.00 90.62 373 PHE A N 1
ATOM 2873 C CA . PHE A 1 373 ? -0.033 6.861 -8.262 1.00 90.62 373 PHE A CA 1
ATOM 2874 C C . PHE A 1 373 ? 1.242 6.686 -7.435 1.00 90.62 373 PHE A C 1
ATOM 2876 O O . PHE A 1 373 ? 1.190 6.133 -6.345 1.00 90.62 373 PHE A O 1
ATOM 2883 N N . LEU A 1 374 ? 2.378 7.174 -7.929 1.00 93.06 374 LEU A N 1
ATOM 2884 C CA . LEU A 1 374 ? 3.653 7.115 -7.230 1.00 93.06 374 LEU A CA 1
ATOM 2885 C C . LEU A 1 374 ? 4.349 8.469 -7.312 1.00 93.06 374 LEU A C 1
ATOM 2887 O O . LEU A 1 374 ? 4.825 8.849 -8.376 1.00 93.06 374 LEU A O 1
ATOM 2891 N N . TYR A 1 375 ? 4.434 9.175 -6.192 1.00 92.12 375 TYR A N 1
ATOM 2892 C CA . TYR A 1 375 ? 5.244 10.375 -6.037 1.00 92.12 375 TYR A CA 1
ATOM 2893 C C . TYR A 1 375 ? 6.521 10.051 -5.266 1.00 92.12 375 TYR A C 1
ATOM 2895 O O . TYR A 1 375 ? 6.465 9.493 -4.175 1.00 92.12 375 TYR A O 1
ATOM 2903 N N . ILE A 1 376 ? 7.677 10.425 -5.805 1.00 92.19 376 ILE A N 1
ATOM 2904 C CA . ILE A 1 376 ? 8.983 10.131 -5.217 1.00 92.19 376 ILE A CA 1
ATOM 2905 C C . ILE A 1 376 ? 9.804 11.408 -5.087 1.00 92.19 376 ILE A C 1
ATOM 2907 O O . ILE A 1 376 ? 10.043 12.116 -6.062 1.00 92.19 376 ILE A O 1
ATOM 2911 N N . GLU A 1 377 ? 10.323 11.662 -3.897 1.00 92.06 377 GLU A N 1
ATOM 2912 C CA . GLU A 1 377 ? 11.208 12.777 -3.609 1.00 92.06 377 GLU A CA 1
ATOM 2913 C C . GLU A 1 377 ? 12.422 12.316 -2.806 1.00 92.06 377 GLU A C 1
ATOM 2915 O O . GLU A 1 377 ? 12.287 11.729 -1.736 1.00 92.06 377 GLU A O 1
ATOM 2920 N N . SER A 1 378 ? 13.626 12.611 -3.304 1.00 92.44 378 SER A N 1
ATOM 2921 C CA . SER A 1 378 ? 14.899 12.387 -2.593 1.00 92.44 378 SER A CA 1
ATOM 2922 C C . SER A 1 378 ? 15.091 10.951 -2.075 1.00 92.44 378 SER A C 1
ATOM 2924 O O . SER A 1 378 ? 15.677 10.754 -1.014 1.00 92.44 378 SER A O 1
ATOM 2926 N N . SER A 1 379 ? 14.589 9.954 -2.804 1.00 94.56 379 SER A N 1
ATOM 2927 C CA . SER A 1 379 ? 14.514 8.552 -2.364 1.00 94.56 379 SER A CA 1
ATOM 2928 C C . SER A 1 379 ? 15.429 7.630 -3.184 1.00 94.56 379 SER A C 1
ATOM 2930 O O . SER A 1 379 ? 15.939 8.034 -4.233 1.00 94.56 379 SER A O 1
ATOM 2932 N N . ALA A 1 380 ? 15.664 6.399 -2.715 1.00 95.56 380 ALA A N 1
ATOM 2933 C CA . ALA A 1 380 ? 16.548 5.440 -3.386 1.00 95.56 380 ALA A CA 1
ATOM 2934 C C . ALA A 1 380 ? 16.041 3.985 -3.364 1.00 95.56 380 ALA A C 1
ATOM 2936 O O . ALA A 1 380 ? 15.348 3.595 -2.438 1.00 95.56 380 ALA A O 1
ATOM 2937 N N . ASN A 1 381 ? 16.433 3.153 -4.331 1.00 95.94 381 ASN A N 1
ATOM 2938 C CA . ASN A 1 381 ? 16.118 1.715 -4.378 1.00 95.94 381 ASN A CA 1
ATOM 2939 C C . ASN A 1 381 ? 14.605 1.438 -4.270 1.00 95.94 381 ASN A C 1
ATOM 2941 O O . ASN A 1 381 ? 14.138 0.773 -3.346 1.00 95.94 381 ASN A O 1
ATOM 2945 N N . ILE A 1 382 ? 13.831 2.002 -5.196 1.00 97.38 382 ILE A N 1
ATOM 2946 C CA . ILE A 1 382 ? 12.373 1.868 -5.240 1.00 97.38 382 ILE A CA 1
ATOM 2947 C C . ILE A 1 382 ? 12.012 0.925 -6.383 1.00 97.38 382 ILE A C 1
ATOM 2949 O O . ILE A 1 382 ? 12.407 1.174 -7.518 1.00 97.38 382 ILE A O 1
ATOM 2953 N N . SER A 1 383 ? 11.246 -0.131 -6.121 1.00 97.31 383 SER A N 1
ATOM 2954 C CA . SER A 1 383 ? 10.767 -1.048 -7.164 1.00 97.31 383 SER A CA 1
ATOM 2955 C C . SER A 1 383 ? 9.248 -1.115 -7.151 1.00 97.31 383 SER A C 1
ATOM 2957 O O . SER A 1 383 ? 8.645 -1.276 -6.092 1.00 97.31 383 SER A O 1
ATOM 2959 N N . VAL A 1 384 ? 8.626 -1.014 -8.325 1.00 97.19 384 VAL A N 1
ATOM 2960 C CA . VAL A 1 384 ? 7.190 -1.221 -8.509 1.00 97.19 384 VAL A CA 1
ATOM 2961 C C . VAL A 1 384 ? 6.949 -2.299 -9.550 1.00 97.19 384 VAL A C 1
ATOM 2963 O O . VAL A 1 384 ? 7.287 -2.129 -10.725 1.00 97.19 384 VAL A O 1
ATOM 2966 N N . SER A 1 385 ? 6.312 -3.394 -9.140 1.00 97.00 385 SER A N 1
ATOM 2967 C CA . SER A 1 385 ? 6.040 -4.532 -10.010 1.00 97.00 385 SER A CA 1
ATOM 2968 C C . SER A 1 385 ? 4.572 -4.949 -10.058 1.00 97.00 385 SER A C 1
ATOM 2970 O O . SER A 1 385 ? 3.829 -4.816 -9.084 1.00 97.00 385 SER A O 1
ATOM 2972 N N . ASN A 1 386 ? 4.155 -5.493 -11.205 1.00 95.25 386 ASN A N 1
ATOM 2973 C CA . ASN A 1 386 ? 2.830 -6.092 -11.401 1.00 95.25 386 ASN A CA 1
ATOM 2974 C C . ASN A 1 386 ? 1.656 -5.136 -11.102 1.00 95.25 386 ASN A C 1
ATOM 2976 O O . ASN A 1 386 ? 0.670 -5.547 -10.485 1.00 95.25 386 ASN A O 1
ATOM 2980 N N . LEU A 1 387 ? 1.750 -3.872 -11.537 1.00 94.44 387 LEU A N 1
ATOM 2981 C CA . LEU A 1 387 ? 0.636 -2.923 -11.468 1.00 94.44 387 LEU A CA 1
ATOM 2982 C C . LEU A 1 387 ? -0.538 -3.408 -12.331 1.00 94.44 387 LEU A C 1
ATOM 2984 O O . LEU A 1 387 ? -0.351 -3.911 -13.441 1.00 94.44 387 LEU A O 1
ATOM 2988 N N . ARG A 1 388 ? -1.757 -3.243 -11.822 1.00 91.75 388 ARG A N 1
ATOM 2989 C CA . ARG A 1 388 ? -3.017 -3.582 -12.487 1.00 91.75 388 ARG A CA 1
ATOM 2990 C C . ARG A 1 388 ? -4.008 -2.442 -12.316 1.00 91.75 388 ARG A C 1
ATOM 2992 O O . ARG A 1 388 ? -4.002 -1.765 -11.296 1.00 91.75 388 ARG A O 1
ATOM 2999 N N . VAL A 1 389 ? -4.890 -2.267 -13.290 1.00 87.00 389 VAL A N 1
ATOM 3000 C CA . VAL A 1 389 ? -6.006 -1.316 -13.211 1.00 87.00 389 VAL A CA 1
ATOM 3001 C C . VAL A 1 389 ? -7.218 -2.015 -12.592 1.00 87.00 389 VAL A C 1
ATOM 3003 O O . VAL A 1 389 ? -7.487 -3.180 -12.905 1.00 87.00 389 VAL A O 1
ATOM 3006 N N . LEU A 1 390 ? -7.934 -1.339 -11.690 1.00 78.69 390 LEU A N 1
ATOM 3007 C CA . LEU A 1 390 ? -9.181 -1.872 -11.141 1.00 78.69 390 LEU A CA 1
ATOM 3008 C C . LEU A 1 390 ? -10.260 -1.979 -12.233 1.00 78.69 390 LEU A C 1
ATOM 3010 O O . LEU A 1 390 ? -10.353 -1.133 -13.123 1.00 78.69 390 LEU A O 1
ATOM 3014 N N . PRO A 1 391 ? -11.141 -2.991 -12.171 1.00 70.88 391 PRO A N 1
ATOM 3015 C CA . PRO A 1 391 ? -12.356 -2.969 -12.970 1.00 70.88 391 PRO A CA 1
ATOM 3016 C C . PRO A 1 391 ? -13.141 -1.679 -12.694 1.00 70.88 391 PRO A C 1
ATOM 3018 O O . PRO A 1 391 ? -13.299 -1.293 -11.537 1.00 70.88 391 PRO A O 1
ATOM 3021 N N . TYR A 1 392 ? -13.669 -1.048 -13.748 1.00 70.62 392 TYR A N 1
ATOM 3022 C CA . TYR A 1 392 ? -14.495 0.166 -13.649 1.00 70.62 392 TYR A CA 1
ATOM 3023 C C . TYR A 1 392 ? -13.774 1.379 -13.035 1.00 70.62 392 TYR A C 1
ATOM 3025 O O . TYR A 1 392 ? -14.392 2.216 -12.370 1.00 70.62 392 TYR A O 1
ATOM 3033 N N . SER A 1 393 ? -12.471 1.480 -13.270 1.00 71.50 393 SER A N 1
ATOM 3034 C CA . SER A 1 393 ? -11.697 2.677 -12.974 1.00 71.50 393 SER A CA 1
ATOM 3035 C C . SER A 1 393 ? -12.164 3.888 -13.774 1.00 71.50 393 SER A C 1
ATOM 3037 O O . SER A 1 393 ? -12.577 3.770 -14.925 1.00 71.50 393 SER A O 1
ATOM 3039 N N . THR A 1 394 ? -12.031 5.069 -13.184 1.00 71.94 394 THR A N 1
ATOM 3040 C CA . THR A 1 394 ? -11.957 6.340 -13.908 1.00 71.94 394 THR A CA 1
ATOM 3041 C C . THR A 1 394 ? -10.680 7.049 -13.497 1.00 71.94 394 THR A C 1
ATOM 3043 O O . THR A 1 394 ? -10.360 7.124 -12.311 1.00 71.94 394 THR A O 1
ATOM 3046 N N . PHE A 1 395 ? -9.950 7.571 -14.476 1.00 75.69 395 PHE A N 1
ATOM 3047 C CA . PHE A 1 395 ? -8.709 8.296 -14.238 1.00 75.69 395 PHE A CA 1
ATOM 3048 C C . PHE A 1 395 ? -8.911 9.780 -14.521 1.00 75.69 395 PHE A C 1
ATOM 3050 O O . PHE A 1 395 ? -9.390 10.149 -15.589 1.00 75.69 395 PHE A O 1
ATOM 3057 N N . GLY A 1 396 ? -8.574 10.640 -13.563 1.00 70.50 396 GLY A N 1
ATOM 3058 C CA . GLY A 1 396 ? -8.355 12.057 -13.810 1.00 70.50 396 GLY A CA 1
ATOM 3059 C C . GLY A 1 396 ? -7.007 12.290 -14.497 1.00 70.50 396 GLY A C 1
ATOM 3060 O O . GLY A 1 396 ? -6.326 11.356 -14.925 1.00 70.50 396 GLY A O 1
ATOM 3061 N N . ARG A 1 397 ? -6.579 13.556 -14.584 1.00 73.56 397 ARG A N 1
ATOM 3062 C CA . ARG A 1 397 ? -5.218 13.935 -15.014 1.00 73.56 397 ARG A CA 1
ATOM 3063 C C . ARG A 1 397 ? -4.162 13.513 -13.976 1.00 73.56 397 ARG A C 1
ATOM 3065 O O . ARG A 1 397 ? -3.533 14.370 -13.362 1.00 73.56 397 ARG A O 1
ATOM 3072 N N . VAL A 1 398 ? -3.982 12.208 -13.786 1.00 78.62 398 VAL A N 1
ATOM 3073 C CA . VAL A 1 398 ? -3.039 11.598 -12.839 1.00 78.62 398 VAL A CA 1
ATOM 3074 C C . VAL A 1 398 ? -1.740 11.218 -13.526 1.00 78.62 398 VAL A C 1
ATOM 3076 O O . VAL A 1 398 ? -1.741 10.787 -14.679 1.00 78.62 398 VAL A O 1
ATOM 3079 N N . SER A 1 399 ? -0.637 11.356 -12.797 1.00 85.62 399 SER A N 1
ATOM 3080 C CA . SER A 1 399 ? 0.665 10.811 -13.168 1.00 85.62 399 SER A CA 1
ATOM 3081 C C . SER A 1 399 ? 0.860 9.428 -12.557 1.00 85.62 399 SER A C 1
ATOM 3083 O O . SER A 1 399 ? 0.703 9.245 -11.356 1.00 85.62 399 SER A O 1
ATOM 3085 N N . LEU A 1 400 ? 1.212 8.422 -13.356 1.00 89.69 400 LEU A N 1
ATOM 3086 C CA . LEU A 1 400 ? 1.529 7.104 -12.802 1.00 89.69 400 LEU A CA 1
ATOM 3087 C C . LEU A 1 400 ? 2.798 7.183 -11.963 1.00 89.69 400 LEU A C 1
ATOM 3089 O O . LEU A 1 400 ? 2.827 6.693 -10.839 1.00 89.69 400 LEU A O 1
ATOM 3093 N N . VAL A 1 401 ? 3.817 7.866 -12.481 1.00 90.19 401 VAL A N 1
ATOM 3094 C CA . VAL A 1 401 ? 5.033 8.154 -11.731 1.00 90.19 401 VAL A CA 1
ATOM 3095 C C . VAL A 1 401 ? 5.367 9.631 -11.819 1.00 90.19 401 VAL A C 1
ATOM 3097 O O . VAL A 1 401 ? 5.508 10.199 -12.900 1.00 90.19 401 VAL A O 1
ATOM 3100 N N . GLN A 1 402 ? 5.535 10.242 -10.657 1.00 88.62 402 GLN A N 1
ATOM 3101 C CA . GLN A 1 402 ? 6.090 11.565 -10.482 1.00 88.62 402 GLN A CA 1
ATOM 3102 C C . GLN A 1 402 ? 7.331 11.447 -9.609 1.00 88.62 402 GLN A C 1
ATOM 3104 O O . GLN A 1 402 ? 7.259 10.904 -8.514 1.00 88.62 402 GLN A O 1
ATOM 3109 N N . ALA A 1 403 ? 8.484 11.928 -10.070 1.00 86.75 403 ALA A N 1
ATOM 3110 C CA . ALA A 1 403 ? 9.700 11.796 -9.270 1.00 86.75 403 ALA A CA 1
ATOM 3111 C C . ALA A 1 403 ? 10.651 12.993 -9.369 1.00 86.75 403 ALA A C 1
ATOM 3113 O O . ALA A 1 403 ? 10.684 13.721 -10.362 1.00 86.75 403 ALA A O 1
ATOM 3114 N N . ILE A 1 404 ? 11.425 13.197 -8.302 1.00 86.12 404 ILE A N 1
ATOM 3115 C CA . ILE A 1 404 ? 12.504 14.177 -8.187 1.00 86.12 404 ILE A CA 1
ATOM 3116 C C . ILE A 1 404 ? 13.603 13.627 -7.270 1.00 86.12 404 ILE A C 1
ATOM 3118 O O . ILE A 1 404 ? 13.321 13.172 -6.166 1.00 86.12 404 ILE A O 1
ATOM 3122 N N . ARG A 1 405 ? 14.873 13.710 -7.699 1.00 86.75 405 ARG A N 1
ATOM 3123 C CA . ARG A 1 405 ? 16.035 13.225 -6.921 1.00 86.75 405 ARG A CA 1
ATOM 3124 C C . ARG A 1 405 ? 15.874 11.750 -6.532 1.00 86.75 405 ARG A C 1
ATOM 3126 O O . ARG A 1 405 ? 15.708 11.426 -5.364 1.00 86.75 405 ARG A O 1
ATOM 3133 N N . ILE A 1 406 ? 15.908 10.874 -7.525 1.00 87.44 406 ILE A N 1
ATOM 3134 C CA . ILE A 1 406 ? 15.717 9.435 -7.362 1.00 87.44 406 ILE A CA 1
ATOM 3135 C C . ILE A 1 406 ? 16.962 8.670 -7.818 1.00 87.44 406 ILE A C 1
ATOM 3137 O O . ILE A 1 406 ? 17.578 9.007 -8.831 1.00 87.44 406 ILE A O 1
ATOM 3141 N N . ARG A 1 407 ? 17.326 7.634 -7.059 1.00 90.88 407 ARG A N 1
ATOM 3142 C CA . ARG A 1 407 ? 18.344 6.642 -7.425 1.00 90.88 407 ARG A CA 1
ATOM 3143 C C . ARG A 1 407 ? 17.750 5.235 -7.379 1.00 90.88 407 ARG A C 1
ATOM 3145 O O . ARG A 1 407 ? 17.072 4.915 -6.415 1.00 90.88 407 ARG A O 1
ATOM 3152 N N . GLY A 1 408 ? 18.026 4.368 -8.344 1.00 92.50 408 GLY A N 1
ATOM 3153 C CA . GLY A 1 408 ? 17.607 2.967 -8.260 1.00 92.50 408 GLY A CA 1
ATOM 3154 C C . GLY A 1 408 ? 16.090 2.794 -8.367 1.00 92.50 408 GLY A C 1
ATOM 3155 O O . GLY A 1 408 ? 15.505 2.128 -7.518 1.00 92.50 408 GLY A O 1
ATOM 3156 N N . LEU A 1 409 ? 15.438 3.434 -9.345 1.00 94.38 409 LEU A N 1
ATOM 3157 C CA . LEU A 1 409 ? 14.008 3.224 -9.611 1.00 94.38 409 LEU A CA 1
ATOM 3158 C C . LEU A 1 409 ? 13.824 2.078 -10.602 1.00 94.38 409 LEU A C 1
ATOM 3160 O O . LEU A 1 409 ? 14.323 2.155 -11.720 1.00 94.38 409 LEU A O 1
ATOM 3164 N N . GLU A 1 410 ? 13.042 1.070 -10.239 1.00 96.31 410 GLU A N 1
ATOM 3165 C CA . GLU A 1 410 ? 12.656 -0.026 -11.119 1.00 96.31 410 GLU A CA 1
ATOM 3166 C C . GLU A 1 410 ? 11.133 -0.066 -11.304 1.00 96.31 410 GLU A C 1
ATOM 3168 O O . GLU A 1 410 ? 10.388 -0.226 -10.343 1.00 96.31 410 GLU A O 1
ATOM 3173 N N . LEU A 1 411 ? 10.655 0.039 -12.543 1.00 95.94 411 LEU A N 1
ATOM 3174 C CA . LEU A 1 411 ? 9.260 -0.212 -12.913 1.00 95.94 411 LEU A CA 1
ATOM 3175 C C . LEU A 1 411 ? 9.219 -1.471 -13.773 1.00 95.94 411 LEU A C 1
ATOM 3177 O O . LEU A 1 411 ? 9.916 -1.517 -14.791 1.00 95.94 411 LEU A O 1
ATOM 3181 N N . LYS A 1 412 ? 8.434 -2.486 -13.390 1.00 96.31 412 LYS A N 1
ATOM 3182 C CA . LYS A 1 412 ? 8.386 -3.730 -14.169 1.00 96.31 412 LYS A CA 1
ATOM 3183 C C . LYS A 1 412 ? 7.063 -4.480 -14.211 1.00 96.31 412 LYS A C 1
ATOM 3185 O O . LYS A 1 412 ? 6.301 -4.469 -13.248 1.00 96.31 412 LYS A O 1
ATOM 3190 N N . ASN A 1 413 ? 6.846 -5.222 -15.294 1.00 95.94 413 ASN A N 1
ATOM 3191 C CA . ASN A 1 413 ? 5.736 -6.168 -15.467 1.00 95.94 413 ASN A CA 1
ATOM 3192 C C . ASN A 1 413 ? 4.352 -5.505 -15.370 1.00 95.94 413 ASN A C 1
ATOM 3194 O O . ASN A 1 413 ? 3.469 -5.971 -14.647 1.00 95.94 413 ASN A O 1
ATOM 3198 N N . TRP A 1 414 ? 4.162 -4.368 -16.033 1.00 95.62 414 TRP A N 1
ATOM 3199 C CA . TRP A 1 414 ? 2.876 -3.666 -16.039 1.00 95.62 414 TRP A CA 1
ATOM 3200 C C . TRP A 1 414 ? 2.120 -4.041 -17.305 1.00 95.62 414 TRP A C 1
ATOM 3202 O O . TRP A 1 414 ? 2.529 -3.672 -18.401 1.00 95.62 414 TRP A O 1
ATOM 3212 N N . GLY A 1 415 ? 1.024 -4.783 -17.163 1.00 93.62 415 GLY A N 1
ATOM 3213 C CA . GLY A 1 415 ? 0.311 -5.328 -18.318 1.00 93.62 415 GLY A CA 1
ATOM 3214 C C . GLY A 1 415 ? 1.176 -6.288 -19.143 1.00 93.62 415 GLY A C 1
ATOM 3215 O O . GLY A 1 415 ? 2.144 -6.871 -18.661 1.00 93.62 415 GLY A O 1
ATOM 3216 N N . SER A 1 416 ? 0.797 -6.489 -20.401 1.00 92.75 416 SER A N 1
ATOM 3217 C CA . SER A 1 416 ? 1.553 -7.282 -21.376 1.00 92.75 416 SER A CA 1
ATOM 3218 C C . SER A 1 416 ? 1.366 -6.709 -22.775 1.00 92.75 416 SER A C 1
ATOM 3220 O O . SER A 1 416 ? 0.410 -5.978 -23.016 1.00 92.75 416 SER A O 1
ATOM 3222 N N . PHE A 1 417 ? 2.211 -7.093 -23.731 1.00 85.75 417 PHE A N 1
ATOM 3223 C CA . PHE A 1 417 ? 2.063 -6.627 -25.112 1.00 85.75 417 PHE A CA 1
ATOM 3224 C C . PHE A 1 417 ? 0.676 -6.938 -25.714 1.00 85.75 417 PHE A C 1
ATOM 3226 O O . PHE A 1 417 ? 0.118 -6.115 -26.432 1.00 85.75 417 PHE A O 1
ATOM 3233 N N . SER A 1 418 ? 0.099 -8.106 -25.399 1.00 89.62 418 SER A N 1
ATOM 3234 C CA . SER A 1 418 ? -1.236 -8.523 -25.866 1.00 89.62 418 SER A CA 1
ATOM 3235 C C . SER A 1 418 ? -2.400 -8.008 -25.015 1.00 89.62 418 SER A C 1
ATOM 3237 O O . SER A 1 418 ? -3.549 -8.109 -25.434 1.00 89.62 418 SER A O 1
ATOM 3239 N N . ALA A 1 419 ? -2.121 -7.529 -23.804 1.00 92.19 419 ALA A N 1
ATOM 3240 C CA . ALA A 1 419 ? -3.108 -7.006 -22.865 1.00 92.19 419 ALA A CA 1
ATOM 3241 C C . ALA A 1 419 ? -2.456 -5.884 -22.036 1.00 92.19 419 ALA A C 1
ATOM 3243 O O . ALA A 1 419 ? -2.051 -6.126 -20.891 1.00 92.19 419 ALA A O 1
ATOM 3244 N N . PRO A 1 420 ? -2.253 -4.700 -22.637 1.00 91.75 420 PRO A N 1
ATOM 3245 C CA . PRO A 1 420 ? -1.692 -3.551 -21.939 1.00 91.75 420 PRO A CA 1
ATOM 3246 C C . PRO A 1 420 ? -2.656 -3.043 -20.861 1.00 91.75 420 PRO A C 1
ATOM 3248 O O . PRO A 1 420 ? -3.856 -3.320 -20.894 1.00 91.75 420 PRO A O 1
ATOM 3251 N N . LEU A 1 421 ? -2.130 -2.293 -19.893 1.00 91.88 421 LEU A N 1
ATOM 3252 C CA . LEU A 1 421 ? -2.953 -1.575 -18.924 1.00 91.88 421 LEU A CA 1
ATOM 3253 C C . LEU A 1 421 ? -3.663 -0.412 -19.618 1.00 91.88 421 LEU A C 1
ATOM 3255 O O . LEU A 1 421 ? -3.013 0.535 -20.055 1.00 91.88 421 LEU A O 1
ATOM 3259 N N . ASP A 1 422 ? -4.986 -0.490 -19.709 1.00 88.69 422 ASP A N 1
ATOM 3260 C CA . ASP A 1 422 ? -5.820 0.544 -20.317 1.00 88.69 422 ASP A CA 1
ATOM 3261 C C . ASP A 1 422 ? -6.277 1.567 -19.264 1.00 88.69 422 ASP A C 1
ATOM 3263 O O . ASP A 1 422 ? -7.000 1.228 -18.323 1.00 88.69 422 ASP A O 1
ATOM 3267 N N . PHE A 1 423 ? -5.865 2.825 -19.438 1.00 84.56 423 PHE A N 1
ATOM 3268 C CA . PHE A 1 423 ? -6.257 3.955 -18.586 1.00 84.56 423 PHE A CA 1
ATOM 3269 C C . PHE A 1 423 ? -7.464 4.745 -19.131 1.00 84.56 423 PHE A C 1
ATOM 3271 O O . PHE A 1 423 ? -7.785 5.829 -18.640 1.00 84.56 423 PHE A O 1
ATOM 3278 N N . LEU A 1 424 ? -8.197 4.159 -20.085 1.00 83.44 424 LEU A N 1
ATOM 3279 C CA . LEU A 1 424 ? -9.425 4.677 -20.697 1.00 83.44 424 LEU A CA 1
ATOM 3280 C C . LEU A 1 424 ? -9.225 6.020 -21.415 1.00 83.44 424 LEU A C 1
ATOM 3282 O O . LEU A 1 424 ? -8.118 6.487 -21.614 1.00 83.44 424 LEU A O 1
ATOM 3286 N N . SER A 1 425 ? -10.302 6.683 -21.841 1.00 70.62 425 SER A N 1
ATOM 3287 C CA . SER A 1 425 ? -10.234 7.889 -22.685 1.00 70.62 425 SER A CA 1
ATOM 3288 C C . SER A 1 425 ? -9.699 9.156 -21.995 1.00 70.62 425 SER A C 1
ATOM 3290 O O . SER A 1 425 ? -9.860 10.250 -22.540 1.00 70.62 425 SER A O 1
ATOM 3292 N N . GLN A 1 426 ? -9.163 9.054 -20.780 1.00 68.38 426 GLN A N 1
ATOM 3293 C CA . GLN A 1 426 ? -8.754 10.200 -19.978 1.00 68.38 426 GLN A CA 1
ATOM 3294 C C . GLN A 1 426 ? -7.233 10.381 -20.023 1.00 68.38 426 GLN A C 1
ATOM 3296 O O . GLN A 1 426 ? -6.492 9.405 -20.074 1.00 68.38 426 GLN A O 1
ATOM 3301 N N . PRO A 1 427 ? -6.736 11.628 -20.007 1.00 70.62 427 PRO A N 1
ATOM 3302 C CA . PRO A 1 427 ? -5.312 11.904 -20.107 1.00 70.62 427 PRO A CA 1
ATOM 3303 C C . PRO A 1 427 ? -4.589 11.507 -18.805 1.00 70.62 427 PRO A C 1
ATOM 3305 O O . PRO A 1 427 ? -4.364 12.355 -17.940 1.00 70.62 427 PRO A O 1
ATOM 3308 N N . THR A 1 428 ? -4.168 10.247 -18.681 1.00 81.12 428 THR A N 1
ATOM 3309 C CA . THR A 1 428 ? -3.206 9.790 -17.663 1.00 81.12 428 THR A CA 1
ATOM 3310 C C . THR A 1 428 ? -1.778 9.992 -18.171 1.00 81.12 428 THR A C 1
ATOM 3312 O O . THR A 1 428 ? -1.451 9.616 -19.298 1.00 81.12 428 THR A O 1
ATOM 3315 N N . LYS A 1 429 ? -0.910 10.592 -17.354 1.00 83.62 429 LYS A N 1
ATOM 3316 C CA . LYS A 1 429 ? 0.514 10.740 -17.667 1.00 83.62 429 LYS A CA 1
ATOM 3317 C C . LYS A 1 429 ? 1.260 9.497 -17.211 1.00 83.62 429 LYS A C 1
ATOM 3319 O O . LYS A 1 429 ? 1.165 9.130 -16.046 1.00 83.62 429 LYS A O 1
ATOM 3324 N N . PHE A 1 430 ? 2.055 8.876 -18.077 1.00 85.44 430 PHE A N 1
ATOM 3325 C CA . PHE A 1 430 ? 2.913 7.774 -17.622 1.00 85.44 430 PHE A CA 1
ATOM 3326 C C . PHE A 1 430 ? 3.988 8.270 -16.640 1.00 85.44 430 PHE A C 1
ATOM 3328 O O . PHE A 1 430 ? 4.204 7.675 -15.588 1.00 85.44 430 PHE A O 1
ATOM 3335 N N . PHE A 1 431 ? 4.634 9.390 -16.972 1.00 83.38 431 PHE A N 1
ATOM 3336 C CA . PHE A 1 431 ? 5.756 9.916 -16.205 1.00 83.38 431 PHE A CA 1
ATOM 3337 C C . PHE A 1 431 ? 5.752 11.452 -16.175 1.00 83.38 431 PHE A C 1
ATOM 3339 O O . PHE A 1 431 ? 5.546 12.088 -17.212 1.00 83.38 431 PHE A O 1
ATOM 3346 N N . GLU A 1 432 ? 6.006 12.049 -15.009 1.00 81.31 432 GLU A N 1
ATOM 3347 C CA . GLU A 1 432 ? 6.095 13.499 -14.796 1.00 81.31 432 GLU A CA 1
ATOM 3348 C C . GLU A 1 432 ? 7.267 13.871 -13.869 1.00 81.31 432 GLU A C 1
ATOM 3350 O O . GLU A 1 432 ? 7.586 13.163 -12.916 1.00 81.31 432 GLU A O 1
ATOM 3355 N N . THR A 1 433 ? 7.909 15.018 -14.114 1.00 75.69 433 THR A N 1
ATOM 3356 C CA . THR A 1 433 ? 8.888 15.601 -13.185 1.00 75.69 433 THR A CA 1
ATOM 3357 C C . THR A 1 433 ? 8.383 16.976 -12.728 1.00 75.69 433 THR A C 1
ATOM 3359 O O . THR A 1 433 ? 8.099 17.837 -13.562 1.00 75.69 433 THR A O 1
ATOM 3362 N N . PRO A 1 434 ? 8.217 17.229 -11.413 1.00 67.50 434 PRO A N 1
ATOM 3363 C CA . PRO A 1 434 ? 7.664 18.502 -10.945 1.00 67.50 434 PRO A CA 1
ATOM 3364 C C . PRO A 1 434 ? 8.610 19.692 -11.173 1.00 67.50 434 PRO A C 1
ATOM 3366 O O . PRO A 1 434 ? 8.147 20.829 -11.259 1.00 67.50 434 PRO A O 1
ATOM 3369 N N . TYR A 1 435 ? 9.924 19.448 -11.282 1.00 66.81 435 TYR A N 1
ATOM 3370 C CA . TYR A 1 435 ? 10.952 20.478 -11.450 1.00 66.81 435 TYR A CA 1
ATOM 3371 C C . TYR A 1 435 ? 12.130 19.975 -12.299 1.00 66.81 435 TYR A C 1
ATOM 3373 O O . TYR A 1 435 ? 12.548 18.826 -12.182 1.00 66.81 435 TYR A O 1
ATOM 3381 N N . PHE A 1 436 ? 12.741 20.870 -13.084 1.00 60.84 436 PHE A N 1
ATOM 3382 C CA . PHE A 1 436 ? 13.884 20.593 -13.975 1.00 60.84 436 PHE A CA 1
ATOM 3383 C C . PHE A 1 436 ? 15.232 20.334 -13.256 1.00 60.84 436 PHE A C 1
ATOM 3385 O O . PHE A 1 436 ? 16.286 20.390 -13.883 1.00 60.84 436 PHE A O 1
ATOM 3392 N N . GLN A 1 437 ? 15.241 20.103 -11.940 1.00 61.50 437 GLN A N 1
ATOM 3393 C CA . GLN A 1 437 ? 16.465 20.003 -11.133 1.00 61.50 437 GLN A CA 1
ATOM 3394 C C . GLN A 1 437 ? 16.379 18.814 -10.167 1.00 61.50 437 GLN A C 1
ATOM 3396 O O . GLN A 1 437 ? 15.892 18.937 -9.043 1.00 61.50 437 GLN A O 1
ATOM 3401 N N . GLY A 1 438 ? 16.857 17.648 -10.600 1.00 64.06 438 GLY A N 1
ATOM 3402 C CA . GLY A 1 438 ? 16.888 16.436 -9.783 1.00 64.06 438 GLY A CA 1
ATOM 3403 C C . GLY A 1 438 ? 18.062 15.528 -10.136 1.00 64.06 438 GLY A C 1
ATOM 3404 O O . GLY A 1 438 ? 18.636 15.631 -11.208 1.00 64.06 438 GLY A O 1
ATOM 3405 N N . ILE A 1 439 ? 18.441 14.645 -9.223 1.00 74.19 439 ILE A N 1
ATOM 3406 C CA . ILE A 1 439 ? 19.376 13.550 -9.514 1.00 74.19 439 ILE A CA 1
ATOM 3407 C C . ILE A 1 439 ? 18.546 12.370 -10.039 1.00 74.19 439 ILE A C 1
ATOM 3409 O O . ILE A 1 439 ? 17.469 12.120 -9.502 1.00 74.19 439 ILE A O 1
ATOM 3413 N N . TRP A 1 440 ? 19.007 11.700 -11.094 1.00 79.44 440 TRP A N 1
ATOM 3414 C CA . TRP A 1 440 ? 18.318 10.573 -11.733 1.00 79.44 440 TRP A CA 1
ATOM 3415 C C . TRP A 1 440 ? 19.327 9.485 -12.055 1.00 79.44 440 TRP A C 1
ATOM 3417 O O . TRP A 1 440 ? 19.966 9.514 -13.101 1.00 79.44 440 TRP A O 1
ATOM 3427 N N . GLU A 1 441 ? 19.489 8.542 -11.141 1.00 82.94 441 GLU A N 1
ATOM 3428 C CA . GLU A 1 441 ? 20.533 7.523 -11.227 1.00 82.94 441 GLU A CA 1
ATOM 3429 C C . GLU A 1 441 ? 19.907 6.128 -11.196 1.00 82.94 441 GLU A C 1
ATOM 3431 O O . GLU A 1 441 ? 18.913 5.911 -10.509 1.00 82.94 441 GLU A O 1
ATOM 3436 N N . ASP A 1 442 ? 20.480 5.186 -11.942 1.00 87.31 442 ASP A N 1
ATOM 3437 C CA . ASP A 1 442 ? 20.061 3.779 -11.975 1.00 87.31 442 ASP A CA 1
ATOM 3438 C C . ASP A 1 442 ? 18.543 3.575 -12.163 1.00 87.31 442 ASP A C 1
ATOM 3440 O O . ASP A 1 442 ? 17.861 2.976 -11.333 1.00 87.31 442 ASP A O 1
ATOM 3444 N N . ILE A 1 443 ? 17.992 4.105 -13.257 1.00 88.44 443 ILE A N 1
ATOM 3445 C CA . ILE A 1 443 ? 16.567 3.982 -13.594 1.00 88.44 443 ILE A CA 1
ATOM 3446 C C . ILE A 1 443 ? 16.368 2.808 -14.552 1.00 88.44 443 ILE A C 1
ATOM 3448 O O . ILE A 1 443 ? 17.056 2.705 -15.562 1.00 88.44 443 ILE A O 1
ATOM 3452 N N . SER A 1 444 ? 15.400 1.942 -14.269 1.00 91.88 444 SER A N 1
ATOM 3453 C CA . SER A 1 444 ? 15.078 0.756 -15.060 1.00 91.88 444 SER A CA 1
ATOM 3454 C C . SER A 1 444 ? 13.570 0.659 -15.288 1.00 91.88 444 SER A C 1
ATOM 3456 O O . SER A 1 444 ? 12.798 0.576 -14.338 1.00 91.88 444 SER A O 1
ATOM 3458 N N . ILE A 1 445 ? 13.135 0.623 -16.545 1.00 92.38 445 ILE A N 1
ATOM 3459 C CA . ILE A 1 445 ? 11.735 0.428 -16.944 1.00 92.38 445 ILE A CA 1
ATOM 3460 C C . ILE A 1 445 ? 11.681 -0.803 -17.845 1.00 92.38 445 ILE A C 1
ATOM 3462 O O . ILE A 1 445 ? 12.237 -0.770 -18.940 1.00 92.38 445 ILE A O 1
ATOM 3466 N N . LYS A 1 446 ? 11.054 -1.891 -17.388 1.00 93.56 446 LYS A N 1
ATOM 3467 C CA . LYS A 1 446 ? 11.113 -3.204 -18.050 1.00 93.56 446 LYS A CA 1
ATOM 3468 C C . LYS A 1 446 ? 9.739 -3.839 -18.193 1.00 93.56 446 LYS A C 1
ATOM 3470 O O . LYS A 1 446 ? 9.055 -4.019 -17.199 1.00 93.56 446 LYS A O 1
ATOM 3475 N N . GLU A 1 447 ? 9.345 -4.240 -19.395 1.00 94.06 447 GLU A N 1
ATOM 3476 C CA . GLU A 1 447 ? 8.067 -4.939 -19.621 1.00 94.06 447 GLU A CA 1
ATOM 3477 C C . GLU A 1 447 ? 6.863 -4.128 -19.104 1.00 94.06 447 GLU A C 1
ATOM 3479 O O . GLU A 1 447 ? 6.036 -4.600 -18.319 1.00 94.06 447 GLU A O 1
ATOM 3484 N N . VAL A 1 448 ? 6.795 -2.862 -19.515 1.00 93.56 448 VAL A N 1
ATOM 3485 C CA . VAL A 1 448 ? 5.730 -1.934 -19.129 1.00 93.56 448 VAL A CA 1
ATOM 3486 C C . VAL A 1 448 ? 4.898 -1.608 -20.358 1.00 93.56 448 VAL A C 1
ATOM 3488 O O . VAL A 1 448 ? 5.379 -0.980 -21.295 1.00 93.56 448 VAL A O 1
ATOM 3491 N N . PHE A 1 449 ? 3.640 -2.033 -20.347 1.00 91.81 449 PHE A N 1
ATOM 3492 C CA . PHE A 1 449 ? 2.699 -1.901 -21.449 1.00 91.81 449 PHE A CA 1
ATOM 3493 C C . PHE A 1 449 ? 1.438 -1.191 -20.957 1.00 91.81 449 PHE A C 1
ATOM 3495 O O . PHE A 1 449 ? 0.635 -1.758 -20.213 1.00 91.81 449 PHE A O 1
ATOM 3502 N N . CYS A 1 450 ? 1.253 0.052 -21.382 1.00 89.75 450 CYS A N 1
ATOM 3503 C CA . CYS A 1 450 ? 0.090 0.877 -21.092 1.00 89.75 450 CYS A CA 1
ATOM 3504 C C . CYS A 1 450 ? -0.515 1.435 -22.386 1.00 89.75 450 CYS A C 1
ATOM 3506 O O . CYS A 1 450 ? 0.174 1.664 -23.384 1.00 89.75 450 CYS A O 1
ATOM 3508 N N . GLU A 1 451 ? -1.819 1.675 -22.348 1.00 87.06 451 GLU A 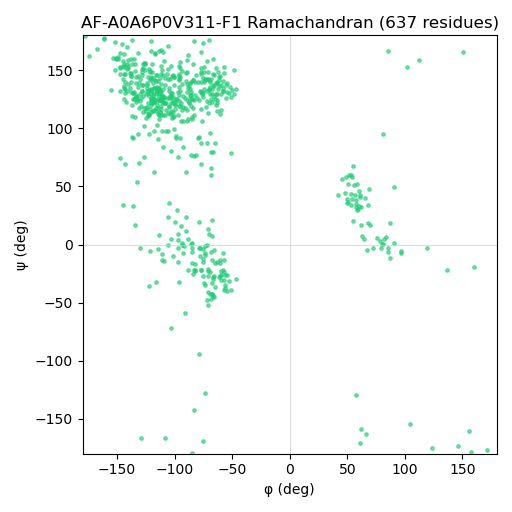N 1
ATOM 3509 C CA . GLU A 1 451 ? -2.588 2.327 -23.398 1.00 87.06 451 GLU A CA 1
ATOM 3510 C C . GLU A 1 451 ? -3.385 3.496 -22.837 1.00 87.06 451 GLU A C 1
ATOM 3512 O O . GLU A 1 451 ? -3.665 3.575 -21.640 1.00 87.06 451 GLU A O 1
ATOM 3517 N N . ASN A 1 452 ? -3.710 4.428 -23.734 1.00 82.50 452 ASN A N 1
ATOM 3518 C CA . ASN A 1 452 ? -4.366 5.694 -23.418 1.00 82.50 452 ASN A CA 1
ATOM 3519 C C . ASN A 1 452 ? -3.650 6.541 -22.352 1.00 82.50 452 ASN A C 1
ATOM 3521 O O . ASN A 1 452 ? -4.207 7.476 -21.783 1.00 82.50 452 ASN A O 1
ATOM 3525 N N . THR A 1 453 ? -2.367 6.271 -22.144 1.00 81.00 453 THR A N 1
ATOM 3526 C CA . THR A 1 453 ? -1.453 7.195 -21.496 1.00 81.00 453 THR A CA 1
ATOM 3527 C C . THR A 1 453 ? -0.929 8.176 -22.533 1.00 81.00 453 THR A C 1
ATOM 3529 O O . THR A 1 453 ? -0.622 7.799 -23.662 1.00 81.00 453 THR A O 1
ATOM 3532 N N . PHE A 1 454 ? -0.779 9.435 -22.153 1.00 72.00 454 PHE A N 1
ATOM 3533 C CA . PHE A 1 454 ? 0.060 10.369 -22.895 1.00 72.00 454 PHE A CA 1
ATOM 3534 C C . PHE A 1 454 ? 1.256 10.707 -22.024 1.00 72.00 454 PHE A C 1
ATOM 3536 O O . PHE A 1 454 ? 1.303 10.385 -20.834 1.00 72.00 454 PHE A O 1
ATOM 3543 N N . LEU A 1 455 ? 2.262 11.339 -22.602 1.00 63.03 455 LEU A N 1
ATOM 3544 C CA . LEU A 1 455 ? 3.448 11.630 -21.835 1.00 63.03 455 LEU A CA 1
ATOM 3545 C C . LEU A 1 455 ? 4.164 12.863 -22.351 1.00 63.03 455 LEU A C 1
ATOM 3547 O O . LEU A 1 455 ? 4.093 13.215 -23.524 1.00 63.03 455 LEU A O 1
ATOM 3551 N N . ASN A 1 456 ? 4.821 13.542 -21.417 1.00 54.50 456 ASN A N 1
ATOM 3552 C CA . ASN A 1 456 ? 5.633 14.716 -21.670 1.00 54.50 456 ASN A CA 1
ATOM 3553 C C . ASN A 1 456 ? 7.094 14.414 -21.276 1.00 54.50 456 ASN A C 1
ATOM 3555 O O . ASN A 1 456 ? 7.635 15.017 -20.354 1.00 54.50 456 ASN A O 1
ATOM 3559 N N . LEU A 1 457 ? 7.741 13.443 -21.944 1.00 53.81 457 LEU A N 1
ATOM 3560 C CA . LEU A 1 457 ? 9.151 13.079 -21.690 1.00 53.81 457 LEU A CA 1
ATOM 3561 C C . LEU A 1 457 ? 10.139 14.105 -22.221 1.00 53.81 457 LEU A C 1
ATOM 3563 O O . LEU A 1 457 ? 11.331 13.939 -21.957 1.00 53.81 457 LEU A O 1
ATOM 3567 N N . SER A 1 458 ? 9.687 15.187 -22.870 1.00 48.62 458 SER A N 1
ATOM 3568 C CA . SER A 1 458 ? 10.573 16.330 -23.109 1.00 48.62 458 SER A CA 1
ATOM 3569 C C . SER A 1 458 ? 11.336 16.688 -21.821 1.00 48.62 458 SER A C 1
ATOM 3571 O O . SER A 1 458 ? 12.500 17.043 -21.896 1.00 48.62 458 SER A O 1
ATOM 3573 N N . GLN A 1 459 ? 10.749 16.442 -20.637 1.00 51.69 459 GLN A N 1
ATOM 3574 C CA . GLN A 1 459 ? 11.342 16.668 -19.317 1.00 51.69 459 GLN A CA 1
ATOM 3575 C C . GLN A 1 459 ? 12.162 15.513 -18.705 1.00 51.69 459 GLN A C 1
ATOM 3577 O O . GLN A 1 459 ? 12.985 15.779 -17.831 1.00 51.69 459 GLN A O 1
ATOM 3582 N N . PHE A 1 460 ? 11.980 14.255 -19.119 1.00 53.81 460 PHE A N 1
ATOM 3583 C CA . PHE A 1 460 ? 12.684 13.103 -18.518 1.00 53.81 460 PHE A CA 1
ATOM 3584 C C . PHE A 1 460 ? 14.149 13.037 -18.936 1.00 53.81 460 PHE A C 1
ATOM 3586 O O . PHE A 1 460 ? 15.010 12.679 -18.141 1.00 53.81 460 PHE A O 1
ATOM 3593 N N . ALA A 1 461 ? 14.439 13.463 -20.164 1.00 49.84 461 ALA A N 1
ATOM 3594 C CA . ALA A 1 461 ? 15.798 13.564 -20.680 1.00 49.84 461 ALA A CA 1
ATOM 3595 C C . ALA A 1 461 ? 16.442 14.950 -20.452 1.00 49.84 461 ALA A C 1
ATOM 3597 O O . ALA A 1 461 ? 17.601 15.156 -20.799 1.00 49.84 461 ALA A O 1
ATOM 3598 N N . LEU A 1 462 ? 15.717 15.908 -19.854 1.00 49.19 462 LEU A N 1
ATOM 3599 C CA . LEU A 1 462 ? 16.195 17.282 -19.628 1.00 49.19 462 LEU A CA 1
ATOM 3600 C C . LEU A 1 462 ? 17.017 17.461 -18.346 1.00 49.19 462 LEU A C 1
ATOM 3602 O O . LEU A 1 462 ? 17.504 18.564 -18.087 1.00 49.19 462 LEU A O 1
ATOM 3606 N N . VAL A 1 463 ? 17.175 16.421 -17.527 1.00 51.19 463 VAL A N 1
ATOM 3607 C CA . VAL A 1 463 ? 17.849 16.570 -16.238 1.00 51.19 463 VAL A CA 1
ATOM 3608 C C . VAL A 1 463 ? 19.323 16.201 -16.363 1.00 51.19 463 VAL A C 1
ATOM 3610 O O . VAL A 1 463 ? 19.736 15.052 -16.232 1.00 51.19 463 VAL A O 1
ATOM 3613 N N . VAL A 1 464 ? 20.114 17.235 -16.639 1.00 46.94 464 VAL A N 1
ATOM 3614 C CA . VAL A 1 464 ? 21.575 17.217 -16.746 1.00 46.94 464 VAL A CA 1
ATOM 3615 C C . VAL A 1 464 ? 22.184 16.955 -15.361 1.00 46.94 464 VAL A C 1
ATOM 3617 O O . VAL A 1 464 ? 22.598 17.881 -14.668 1.00 46.94 464 VAL A O 1
ATOM 3620 N N . SER A 1 465 ? 22.208 15.698 -14.910 1.00 49.25 465 SER A N 1
ATOM 3621 C CA . SER A 1 465 ? 23.101 15.314 -13.812 1.00 49.25 465 SER A CA 1
ATOM 3622 C C . SER A 1 465 ? 24.457 14.922 -14.413 1.00 49.25 465 SER A C 1
ATOM 3624 O O . SER A 1 465 ? 24.496 14.006 -15.238 1.00 49.25 465 SER A O 1
ATOM 3626 N N . PRO A 1 466 ? 25.566 15.585 -14.031 1.00 48.22 466 PRO A N 1
ATOM 3627 C CA . PRO A 1 466 ? 26.922 15.210 -14.444 1.00 48.22 466 PRO A CA 1
ATOM 3628 C C . PRO A 1 466 ? 27.420 13.920 -13.764 1.00 48.22 466 PRO A C 1
ATOM 3630 O O . PRO A 1 466 ? 28.552 13.500 -13.992 1.00 48.22 466 PRO A O 1
ATOM 3633 N N . VAL A 1 467 ? 26.602 13.312 -12.900 1.00 52.56 467 VAL A N 1
ATOM 3634 C CA . VAL A 1 467 ? 26.913 12.083 -12.163 1.00 52.56 467 VAL A CA 1
ATOM 3635 C C . VAL A 1 467 ? 26.346 10.876 -12.920 1.00 52.56 467 VAL A C 1
ATOM 3637 O O . VAL A 1 467 ? 25.477 11.023 -13.772 1.00 52.56 467 VAL A O 1
ATOM 3640 N N . GLN A 1 468 ? 26.920 9.701 -12.670 1.00 56.38 468 GLN A N 1
ATOM 3641 C CA . GLN A 1 468 ? 26.702 8.408 -13.323 1.00 56.38 468 GLN A CA 1
ATOM 3642 C C . GLN A 1 468 ? 25.218 7.993 -13.420 1.00 56.38 468 GLN A C 1
ATOM 3644 O O . GLN A 1 468 ? 24.748 7.144 -12.673 1.00 56.38 468 GLN A O 1
ATOM 3649 N N . ASN A 1 469 ? 24.479 8.551 -14.376 1.00 66.94 469 ASN A N 1
ATOM 3650 C CA . ASN A 1 469 ? 23.121 8.108 -14.676 1.00 66.94 469 ASN A CA 1
ATOM 3651 C C . ASN A 1 469 ? 23.228 6.839 -15.523 1.00 66.94 469 ASN A C 1
ATOM 3653 O O . ASN A 1 469 ? 23.887 6.882 -16.557 1.00 66.94 469 ASN A O 1
ATOM 3657 N N . PHE A 1 470 ? 22.621 5.733 -15.105 1.00 79.25 470 PHE A N 1
ATOM 3658 C CA . PHE A 1 470 ? 22.318 4.597 -15.974 1.00 79.25 470 PHE A CA 1
ATOM 3659 C C . PHE A 1 470 ? 20.805 4.543 -16.154 1.00 79.25 470 PHE A C 1
ATOM 3661 O O . PHE A 1 470 ? 20.070 4.568 -15.167 1.00 79.25 470 PHE A O 1
ATOM 3668 N N . ILE A 1 471 ? 20.341 4.524 -17.404 1.00 83.38 471 ILE A N 1
ATOM 3669 C CA . ILE A 1 471 ? 18.914 4.449 -17.730 1.00 83.38 471 ILE A CA 1
ATOM 3670 C C . ILE A 1 471 ? 18.700 3.251 -18.646 1.00 83.38 471 ILE A C 1
ATOM 3672 O O . ILE A 1 471 ? 19.200 3.216 -19.767 1.00 83.38 471 ILE A O 1
ATOM 3676 N N . GLU A 1 472 ? 17.922 2.282 -18.192 1.00 88.00 472 GLU A N 1
ATOM 3677 C CA . GLU A 1 472 ? 17.538 1.116 -18.972 1.00 88.00 472 GLU A CA 1
ATOM 3678 C C . GLU A 1 472 ? 16.040 1.153 -19.266 1.00 88.00 472 GLU A C 1
ATOM 3680 O O . GLU A 1 472 ? 15.213 1.240 -18.361 1.00 88.00 472 GLU A O 1
ATOM 3685 N N . ILE A 1 473 ? 15.693 1.079 -20.547 1.00 88.12 473 ILE A N 1
ATOM 3686 C CA . ILE A 1 473 ? 14.320 0.923 -21.019 1.00 88.12 473 ILE A CA 1
ATOM 3687 C C . ILE A 1 473 ? 14.271 -0.370 -21.827 1.00 88.12 473 ILE A C 1
ATOM 3689 O O . ILE A 1 473 ? 14.999 -0.513 -22.806 1.00 88.12 473 ILE A O 1
ATOM 3693 N N . GLU A 1 474 ? 13.421 -1.308 -21.432 1.00 91.06 474 GLU A N 1
ATOM 3694 C CA . GLU A 1 474 ? 13.259 -2.602 -22.090 1.00 91.06 474 GLU A CA 1
ATOM 3695 C C . GLU A 1 474 ? 11.773 -2.931 -22.256 1.00 91.06 474 GLU A C 1
ATOM 3697 O O . GLU A 1 474 ? 11.025 -2.923 -21.283 1.00 91.06 474 GLU A O 1
ATOM 3702 N N . ASN A 1 475 ? 11.331 -3.235 -23.478 1.00 90.25 475 ASN A N 1
ATOM 3703 C CA . ASN A 1 475 ? 9.954 -3.639 -23.781 1.00 90.25 475 ASN A CA 1
ATOM 3704 C C . ASN A 1 475 ? 8.901 -2.670 -23.198 1.00 90.25 475 ASN A C 1
ATOM 3706 O O . ASN A 1 475 ? 7.996 -3.072 -22.463 1.00 90.25 475 ASN A O 1
ATOM 3710 N N . LEU A 1 476 ? 9.055 -1.377 -23.494 1.00 88.69 476 LEU A N 1
ATOM 3711 C CA . LEU A 1 476 ? 8.154 -0.307 -23.055 1.00 88.69 476 LEU A CA 1
ATOM 3712 C C . LEU A 1 476 ? 7.134 0.025 -24.150 1.00 88.69 476 LEU A C 1
ATOM 3714 O O . LEU A 1 476 ? 7.532 0.298 -25.272 1.00 88.69 476 LEU A O 1
ATOM 3718 N N . ARG A 1 477 ? 5.842 0.099 -23.827 1.00 87.31 477 ARG A N 1
ATOM 3719 C CA . ARG A 1 477 ? 4.762 0.595 -24.700 1.00 87.31 477 ARG A CA 1
ATOM 3720 C C . ARG A 1 477 ? 3.853 1.505 -23.894 1.00 87.31 477 ARG A C 1
ATOM 3722 O O . ARG A 1 477 ? 3.324 1.064 -22.886 1.00 87.31 477 ARG A O 1
ATOM 3729 N N . ILE A 1 478 ? 3.638 2.738 -24.344 1.00 80.69 478 ILE A N 1
ATOM 3730 C CA . ILE A 1 478 ? 2.864 3.748 -23.594 1.00 80.69 478 ILE A CA 1
ATOM 3731 C C . ILE A 1 478 ? 2.031 4.668 -24.510 1.00 80.69 478 ILE A C 1
ATOM 3733 O O . ILE A 1 478 ? 1.825 5.843 -24.212 1.00 80.69 478 ILE A O 1
ATOM 3737 N N . GLY A 1 479 ? 1.528 4.112 -25.623 1.00 74.50 479 GLY A N 1
ATOM 3738 C CA . GLY A 1 479 ? 0.712 4.792 -26.646 1.00 74.50 479 GLY A CA 1
ATOM 3739 C C . GLY A 1 479 ? 1.420 4.955 -28.005 1.00 74.50 479 GLY A C 1
ATOM 3740 O O . GLY A 1 479 ? 2.641 4.876 -28.084 1.00 74.50 479 GLY A O 1
ATOM 3741 N N . TYR A 1 480 ? 0.656 5.157 -29.091 1.00 58.78 480 TYR A N 1
ATOM 3742 C CA . TYR A 1 480 ? 1.176 5.140 -30.477 1.00 58.78 480 TYR A CA 1
ATOM 3743 C C . TYR A 1 480 ? 1.808 6.461 -30.965 1.00 58.78 480 TYR A C 1
ATOM 3745 O O . TYR A 1 480 ? 2.641 6.436 -31.867 1.00 58.78 480 TYR A O 1
ATOM 3753 N N . ASP A 1 481 ? 1.475 7.606 -30.364 1.00 65.62 481 ASP A N 1
ATOM 3754 C CA . ASP A 1 481 ? 2.065 8.919 -30.707 1.00 65.62 481 ASP A CA 1
ATOM 3755 C C . ASP A 1 481 ? 3.193 9.321 -29.752 1.00 65.62 481 ASP A C 1
ATOM 3757 O O . ASP A 1 481 ? 3.437 10.492 -29.464 1.00 65.62 481 ASP A O 1
ATOM 3761 N N . PHE A 1 482 ? 3.866 8.311 -29.222 1.00 72.56 482 PHE A N 1
ATOM 3762 C CA . PHE A 1 482 ? 4.865 8.468 -28.195 1.00 72.56 482 PHE A CA 1
ATOM 3763 C C . PHE A 1 482 ? 6.242 8.828 -28.761 1.00 72.56 482 PHE A C 1
ATOM 3765 O O . PHE A 1 482 ? 6.679 8.265 -29.762 1.00 72.56 482 PHE A O 1
ATOM 3772 N N . GLU A 1 483 ? 6.953 9.705 -28.058 1.00 74.06 483 GLU A N 1
ATOM 3773 C CA . GLU A 1 483 ? 8.318 10.129 -28.353 1.00 74.06 483 GLU A CA 1
ATOM 3774 C C . GLU A 1 483 ? 9.305 9.539 -27.323 1.00 74.06 483 GLU A C 1
ATOM 3776 O O . GLU A 1 483 ? 9.283 9.917 -26.150 1.00 74.06 483 GLU A O 1
ATOM 3781 N N . LEU A 1 484 ? 10.172 8.606 -27.749 1.00 73.94 484 LEU A N 1
ATOM 3782 C CA . LEU A 1 484 ? 11.251 8.018 -26.935 1.00 73.94 484 LEU A CA 1
ATOM 3783 C C . LEU A 1 484 ? 12.513 8.889 -27.065 1.00 73.94 484 LEU A C 1
ATOM 3785 O O . LEU A 1 484 ? 13.153 8.865 -28.121 1.00 73.94 484 LEU A O 1
ATOM 3789 N N . PRO A 1 485 ? 12.919 9.646 -26.025 1.00 71.81 485 PRO A N 1
ATOM 3790 C CA . PRO A 1 485 ? 14.180 10.372 -26.065 1.00 71.81 485 PRO A CA 1
ATOM 3791 C C . PRO A 1 485 ? 15.351 9.388 -25.959 1.00 71.81 485 PRO A C 1
ATOM 3793 O O . PRO A 1 485 ? 15.461 8.635 -24.990 1.00 71.81 485 PRO A O 1
ATOM 3796 N N . VAL A 1 486 ? 16.243 9.425 -26.950 1.00 73.44 486 VAL A N 1
ATOM 3797 C CA . VAL A 1 486 ? 17.437 8.560 -27.050 1.00 73.44 486 VAL A CA 1
ATOM 3798 C C . VAL A 1 486 ? 18.717 9.340 -26.713 1.00 73.44 486 VAL A C 1
ATOM 3800 O O . VAL A 1 486 ? 19.756 9.191 -27.350 1.00 73.44 486 VAL A O 1
ATOM 3803 N N . PHE A 1 487 ? 18.628 10.261 -25.757 1.00 72.69 487 PHE A N 1
ATOM 3804 C CA . PHE A 1 487 ? 19.701 11.203 -25.430 1.00 72.69 487 PHE A CA 1
ATOM 3805 C C . PHE A 1 487 ? 19.923 11.358 -23.915 1.00 72.69 487 PHE A C 1
ATOM 3807 O O . PHE A 1 487 ? 20.291 12.426 -23.441 1.00 72.69 487 PHE A O 1
ATOM 3814 N N . GLY A 1 488 ? 19.712 10.301 -23.127 1.00 73.62 488 GLY A N 1
ATOM 3815 C CA . GLY A 1 488 ? 20.232 10.230 -21.753 1.00 73.62 488 GLY A CA 1
ATOM 3816 C C . GLY A 1 488 ? 21.731 9.898 -21.725 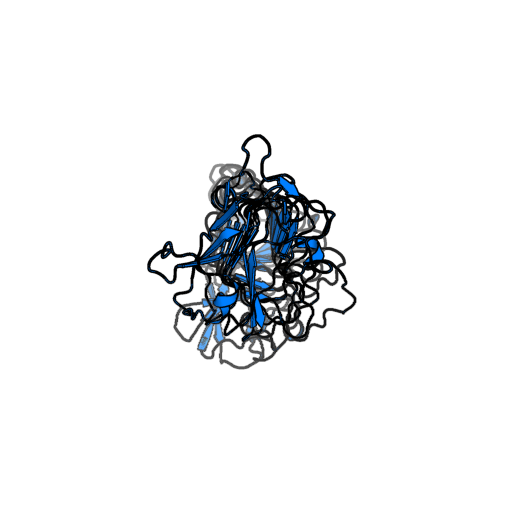1.00 73.62 488 GLY A C 1
ATOM 3817 O O . GLY A 1 488 ? 22.268 9.436 -22.727 1.00 73.62 488 GLY A O 1
ATOM 3818 N N . ASN A 1 489 ? 22.412 10.087 -20.588 1.00 77.62 489 ASN A N 1
ATOM 3819 C CA . ASN A 1 489 ? 23.748 9.513 -20.347 1.00 77.62 489 ASN A CA 1
ATOM 3820 C C . ASN A 1 489 ? 23.620 8.037 -19.940 1.00 77.62 489 ASN A C 1
ATOM 3822 O O . ASN A 1 489 ? 22.715 7.697 -19.182 1.00 77.62 489 ASN A O 1
ATOM 3826 N N . ASN A 1 490 ? 24.514 7.179 -20.446 1.00 81.88 490 ASN A N 1
ATOM 3827 C CA . ASN A 1 490 ? 24.492 5.711 -20.278 1.00 81.88 490 ASN A CA 1
ATOM 3828 C C . ASN A 1 490 ? 23.099 5.080 -20.419 1.00 81.88 490 ASN A C 1
ATOM 3830 O O . ASN A 1 490 ? 22.704 4.216 -19.633 1.00 81.88 490 ASN A O 1
ATOM 3834 N N . GLN A 1 491 ? 22.348 5.538 -21.411 1.00 83.06 491 GLN A N 1
ATOM 3835 C CA . GLN A 1 491 ? 21.025 5.039 -21.716 1.00 83.06 491 GLN A CA 1
ATOM 3836 C C . GLN A 1 491 ? 21.121 3.819 -22.636 1.00 83.06 491 GLN A C 1
ATOM 3838 O O . GLN A 1 491 ? 21.915 3.786 -23.580 1.00 83.06 491 GLN A O 1
ATOM 3843 N N . ILE A 1 492 ? 20.280 2.821 -22.383 1.00 85.31 492 ILE A N 1
ATOM 3844 C CA . ILE A 1 492 ? 20.045 1.698 -23.287 1.00 85.31 492 ILE A CA 1
ATOM 3845 C C . ILE A 1 492 ? 18.536 1.550 -23.469 1.00 85.31 492 ILE A C 1
ATOM 3847 O O . ILE A 1 492 ? 17.796 1.491 -22.488 1.00 85.31 492 ILE A O 1
ATOM 3851 N N . ILE A 1 493 ? 18.092 1.475 -24.724 1.00 87.44 493 ILE A N 1
ATOM 3852 C CA . ILE A 1 493 ? 16.697 1.203 -25.089 1.00 87.44 493 ILE A CA 1
ATOM 3853 C C . ILE A 1 493 ? 16.657 -0.101 -25.884 1.00 87.44 493 ILE A C 1
ATOM 3855 O O . ILE A 1 493 ? 17.332 -0.190 -26.909 1.00 87.44 493 ILE A O 1
ATOM 3859 N N . LYS A 1 494 ? 15.882 -1.077 -25.400 1.00 90.69 494 LYS A N 1
ATOM 3860 C CA . LYS A 1 494 ? 15.686 -2.407 -25.988 1.00 90.69 494 LYS A CA 1
ATOM 3861 C C . LYS A 1 494 ? 14.199 -2.634 -26.255 1.00 90.69 494 LYS A C 1
ATOM 3863 O O . LYS A 1 494 ? 13.417 -2.718 -25.313 1.00 90.69 494 LYS A O 1
ATOM 3868 N N . GLY A 1 495 ? 13.776 -2.720 -27.506 1.00 86.56 495 GLY A N 1
ATOM 3869 C CA . GLY A 1 495 ? 12.395 -3.035 -27.873 1.00 86.56 495 GLY A CA 1
ATOM 3870 C C . GLY A 1 495 ? 11.346 -2.045 -27.356 1.00 86.56 495 GLY A C 1
ATOM 3871 O O . GLY A 1 495 ? 10.234 -2.448 -27.023 1.00 86.56 495 GLY A O 1
ATOM 3872 N N . GLY A 1 496 ? 11.682 -0.756 -27.243 1.00 84.19 496 GLY A N 1
ATOM 3873 C CA . GLY A 1 496 ? 10.704 0.272 -26.867 1.00 84.19 496 GLY A CA 1
ATOM 3874 C C . GLY A 1 496 ? 9.754 0.594 -28.024 1.00 84.19 496 GLY A C 1
ATOM 3875 O O . GLY A 1 496 ? 10.194 0.691 -29.158 1.00 84.19 496 GLY A O 1
ATOM 3876 N N . GLN A 1 497 ? 8.465 0.794 -27.773 1.00 83.56 497 GLN A N 1
ATOM 3877 C CA . GLN A 1 497 ? 7.489 1.244 -28.763 1.00 83.56 497 GLN A CA 1
ATOM 3878 C C . GLN A 1 497 ? 7.304 2.763 -28.673 1.00 83.56 497 GLN A C 1
ATOM 3880 O O . GLN A 1 497 ? 6.968 3.298 -27.616 1.00 83.56 497 GLN A O 1
ATOM 3885 N N . GLY A 1 498 ? 7.528 3.453 -29.788 1.00 78.06 498 GLY A N 1
ATOM 3886 C CA . GLY A 1 498 ? 7.526 4.906 -29.889 1.00 78.06 498 GLY A CA 1
ATOM 3887 C C . GLY A 1 498 ? 8.460 5.408 -30.983 1.00 78.06 498 GLY A C 1
ATOM 3888 O O . GLY A 1 498 ? 9.332 4.675 -31.436 1.00 78.06 498 GLY A O 1
ATOM 3889 N N . LYS A 1 499 ? 8.310 6.678 -31.360 1.00 75.88 499 LYS A N 1
ATOM 3890 C CA . LYS A 1 499 ? 9.190 7.371 -32.304 1.00 75.88 499 LYS A CA 1
ATOM 3891 C C . LYS A 1 499 ? 10.448 7.842 -31.593 1.00 75.88 499 LYS A C 1
ATOM 3893 O O . LYS A 1 499 ? 10.357 8.562 -30.598 1.00 75.88 499 LYS A O 1
ATOM 3898 N N . ALA A 1 500 ? 11.625 7.488 -32.108 1.00 70.81 500 ALA A N 1
ATOM 3899 C CA . ALA A 1 500 ? 12.862 8.117 -31.648 1.00 70.81 500 ALA A CA 1
ATOM 3900 C C . ALA A 1 500 ? 12.816 9.604 -31.996 1.00 70.81 500 ALA A C 1
ATOM 3902 O O . ALA A 1 500 ? 12.666 9.971 -33.164 1.00 70.81 500 ALA A O 1
ATOM 3903 N N . VAL A 1 501 ? 12.991 10.458 -30.992 1.00 68.44 501 VAL A N 1
ATOM 3904 C CA . VAL A 1 501 ? 13.103 11.898 -31.225 1.00 68.44 501 VAL A CA 1
ATOM 3905 C C . VAL A 1 501 ? 14.558 12.303 -31.302 1.00 68.44 501 VAL A C 1
ATOM 3907 O O . VAL A 1 501 ? 15.315 12.191 -30.337 1.00 68.44 501 VAL A O 1
ATOM 3910 N N . PHE A 1 502 ? 14.901 12.844 -32.465 1.00 64.69 502 PHE A N 1
ATOM 3911 C CA . PHE A 1 502 ? 16.108 13.611 -32.715 1.00 64.69 502 PHE A CA 1
ATOM 3912 C C . PHE A 1 502 ? 15.662 14.998 -33.198 1.00 64.69 502 PHE A C 1
ATOM 3914 O O . PHE A 1 502 ? 14.904 15.091 -34.166 1.00 64.69 502 PHE A O 1
ATOM 3921 N N . ASP A 1 503 ? 16.112 16.078 -32.557 1.00 52.78 503 ASP A N 1
ATOM 3922 C CA . ASP A 1 503 ? 15.827 17.442 -33.011 1.00 52.78 503 ASP A CA 1
ATOM 3923 C C . ASP A 1 503 ? 16.401 17.643 -34.421 1.00 52.78 503 ASP A C 1
ATOM 3925 O O . ASP A 1 503 ? 17.616 17.651 -34.624 1.00 52.78 503 ASP A O 1
ATOM 3929 N N . ASN A 1 504 ? 15.524 17.812 -35.415 1.00 49.38 504 ASN A N 1
ATOM 3930 C CA . ASN A 1 504 ? 15.880 18.214 -36.780 1.00 49.38 504 ASN A CA 1
ATOM 3931 C C . ASN A 1 504 ? 17.030 17.384 -37.409 1.00 49.38 504 ASN A C 1
ATOM 3933 O O . ASN A 1 504 ? 17.903 17.922 -38.094 1.00 49.38 504 ASN A O 1
ATOM 3937 N N . GLY A 1 505 ? 17.049 16.069 -37.151 1.00 50.47 505 GLY A N 1
ATOM 3938 C CA . GLY A 1 505 ? 18.071 15.150 -37.666 1.00 50.47 505 GLY A CA 1
ATOM 3939 C C . GLY A 1 505 ? 19.335 15.016 -36.805 1.00 50.47 505 GLY A C 1
ATOM 3940 O O . GLY A 1 505 ? 20.358 14.556 -37.312 1.00 50.47 505 GLY A O 1
ATOM 3941 N N . GLY A 1 506 ? 19.302 15.400 -35.523 1.00 58.56 506 GLY A N 1
ATOM 3942 C CA . GLY A 1 506 ? 20.413 15.166 -34.598 1.00 58.56 506 GLY A CA 1
ATOM 3943 C C . GLY A 1 506 ? 20.051 15.260 -33.114 1.00 58.56 506 GLY A C 1
ATOM 3944 O O . GLY A 1 506 ? 18.929 15.567 -32.732 1.00 58.56 506 GLY A O 1
ATOM 3945 N N . ILE A 1 507 ? 21.035 14.982 -32.261 1.00 63.84 507 ILE A N 1
ATOM 3946 C CA . ILE A 1 507 ? 20.964 15.261 -30.822 1.00 63.84 507 ILE A CA 1
ATOM 3947 C C . ILE A 1 507 ? 20.934 16.787 -30.628 1.00 63.84 507 ILE A C 1
ATOM 3949 O O . ILE A 1 507 ? 21.711 17.481 -31.299 1.00 63.84 507 ILE A O 1
ATOM 3953 N N . PRO A 1 508 ? 20.086 17.337 -29.737 1.00 63.22 508 PRO A N 1
ATOM 3954 C CA . PRO A 1 508 ? 20.038 18.778 -29.535 1.00 63.22 508 PRO A CA 1
ATOM 3955 C C . PRO A 1 508 ? 21.404 19.302 -29.066 1.00 63.22 508 PRO A C 1
ATOM 3957 O O . PRO A 1 508 ? 22.057 18.713 -28.208 1.00 63.22 508 PRO A O 1
ATOM 3960 N N . THR A 1 509 ? 21.850 20.436 -29.610 1.00 61.94 509 THR A N 1
ATOM 3961 C CA . THR A 1 509 ? 23.217 20.971 -29.417 1.00 61.94 509 THR A CA 1
ATOM 3962 C C . THR A 1 509 ? 23.550 21.407 -27.990 1.00 61.94 509 THR A C 1
ATOM 3964 O O . THR A 1 509 ? 24.673 21.824 -27.722 1.00 61.94 509 THR A O 1
ATOM 3967 N N . ASN A 1 510 ? 22.572 21.361 -27.091 1.00 61.69 510 ASN A N 1
ATOM 3968 C CA . ASN A 1 510 ? 22.660 21.894 -25.737 1.00 61.69 510 ASN A CA 1
ATOM 3969 C C . ASN A 1 510 ? 23.007 20.805 -24.705 1.00 61.69 510 ASN A C 1
ATOM 3971 O O . ASN A 1 510 ? 23.019 21.097 -23.512 1.00 61.69 510 ASN A O 1
ATOM 3975 N N . PHE A 1 511 ? 23.256 19.569 -25.151 1.00 64.75 511 PHE A N 1
ATOM 3976 C CA . PHE A 1 511 ? 23.522 18.417 -24.292 1.00 64.75 511 PHE A CA 1
ATOM 3977 C C . PHE A 1 511 ? 24.915 17.840 -24.554 1.00 64.75 511 PHE A C 1
ATOM 3979 O O . PHE A 1 511 ? 25.370 17.788 -25.695 1.00 64.75 511 PHE A O 1
ATOM 3986 N N . GLU A 1 512 ? 25.571 17.386 -23.487 1.00 67.94 512 GLU A N 1
ATOM 3987 C CA . GLU A 1 512 ? 26.754 16.530 -23.555 1.00 67.94 512 GLU A CA 1
ATOM 3988 C C . GLU A 1 512 ? 26.310 15.091 -23.286 1.00 67.94 512 GLU A C 1
ATOM 3990 O O . GLU A 1 512 ? 25.893 14.769 -22.172 1.00 67.94 512 GLU A O 1
ATOM 3995 N N . LEU A 1 513 ? 26.355 14.245 -24.317 1.00 74.69 513 LEU A N 1
ATOM 3996 C CA . LEU A 1 513 ? 25.991 12.835 -24.224 1.00 74.69 513 LEU A CA 1
ATOM 3997 C C . LEU A 1 513 ? 27.221 11.944 -24.144 1.00 74.69 513 LEU A C 1
ATOM 3999 O O . LEU A 1 513 ? 28.031 11.920 -25.071 1.00 74.69 513 LEU A O 1
ATOM 4003 N N . ASN A 1 514 ? 27.285 11.138 -23.086 1.00 80.06 514 ASN A N 1
ATOM 4004 C CA . ASN A 1 514 ? 28.323 10.142 -22.866 1.00 80.06 514 ASN A CA 1
ATOM 4005 C C . ASN A 1 514 ? 27.704 8.772 -22.552 1.00 80.06 514 ASN A C 1
ATOM 4007 O O . ASN A 1 514 ? 26.761 8.645 -21.768 1.00 80.06 514 ASN A O 1
ATOM 4011 N N . GLY A 1 515 ? 28.271 7.725 -23.147 1.00 82.38 515 GLY A N 1
ATOM 4012 C CA . GLY A 1 515 ? 27.980 6.327 -22.834 1.00 82.38 515 GLY A CA 1
ATOM 4013 C C . GLY A 1 515 ? 26.705 5.730 -23.436 1.00 82.38 515 GLY A C 1
ATOM 4014 O O . GLY A 1 515 ? 26.479 4.531 -23.274 1.00 82.38 515 GLY A O 1
ATOM 4015 N N . THR A 1 516 ? 25.903 6.520 -24.150 1.00 84.44 516 THR A N 1
ATOM 4016 C CA . THR A 1 516 ? 24.707 6.059 -24.876 1.00 84.44 516 THR A CA 1
ATOM 4017 C C . THR A 1 516 ? 25.073 5.758 -26.318 1.00 84.44 516 THR A C 1
ATOM 4019 O O . THR A 1 516 ? 25.297 6.672 -27.112 1.00 84.44 516 THR A O 1
ATOM 4022 N N . HIS A 1 517 ? 25.144 4.472 -26.656 1.00 86.94 517 HIS A N 1
ATOM 4023 C CA . HIS A 1 517 ? 25.646 4.025 -27.961 1.00 86.94 517 HIS A CA 1
ATOM 4024 C C . HIS A 1 517 ? 24.602 3.304 -28.800 1.00 86.94 517 HIS A C 1
ATOM 4026 O O . HIS A 1 517 ? 24.647 3.412 -30.015 1.00 86.94 517 HIS A O 1
ATOM 4032 N N . PHE A 1 518 ? 23.671 2.575 -28.186 1.00 89.31 518 PHE A N 1
ATOM 4033 C CA . PHE A 1 518 ? 22.781 1.654 -28.893 1.00 89.31 518 PHE A CA 1
ATOM 4034 C C . PHE A 1 518 ? 21.325 1.871 -28.494 1.00 89.31 518 PHE A C 1
ATOM 4036 O O . PHE A 1 518 ? 21.021 1.988 -27.307 1.00 89.31 518 PHE A O 1
ATOM 4043 N N . TYR A 1 519 ? 20.432 1.823 -29.479 1.00 89.62 519 TYR A N 1
ATOM 4044 C CA . TYR A 1 519 ? 18.992 1.739 -29.256 1.00 89.62 519 TYR A CA 1
ATOM 4045 C C . TYR A 1 519 ? 18.333 0.808 -30.273 1.00 89.62 519 TYR A C 1
ATOM 4047 O O . TYR A 1 519 ? 18.860 0.604 -31.374 1.00 89.62 519 TYR A O 1
ATOM 4055 N N . ASP A 1 520 ? 17.182 0.259 -29.905 1.00 91.38 520 ASP A N 1
ATOM 4056 C CA . ASP A 1 520 ? 16.220 -0.332 -30.825 1.00 91.38 520 ASP A CA 1
ATOM 4057 C C . ASP A 1 520 ? 14.782 -0.052 -30.372 1.00 91.38 520 ASP A C 1
ATOM 4059 O O . ASP A 1 520 ? 14.452 -0.140 -29.186 1.00 91.38 520 ASP A O 1
ATOM 4063 N N . ILE A 1 521 ? 13.948 0.358 -31.329 1.00 89.88 521 ILE A N 1
ATOM 4064 C CA . ILE A 1 521 ? 12.595 0.862 -31.092 1.00 89.88 521 ILE A CA 1
ATOM 4065 C C . ILE A 1 521 ? 11.616 0.447 -32.195 1.00 89.88 521 ILE A C 1
ATOM 4067 O O . ILE A 1 521 ? 12.006 0.238 -33.338 1.00 89.88 521 ILE A O 1
ATOM 4071 N N . PHE A 1 522 ? 10.328 0.396 -31.881 1.00 87.56 522 PHE A N 1
ATOM 4072 C CA . PHE A 1 522 ? 9.244 0.103 -32.810 1.00 87.56 522 PHE A CA 1
ATOM 4073 C C . PHE A 1 522 ? 8.322 1.318 -32.945 1.00 87.56 522 PHE A C 1
ATOM 4075 O O . PHE A 1 522 ? 7.662 1.709 -31.988 1.00 87.56 522 PHE A O 1
ATOM 4082 N N . ASP A 1 523 ? 8.217 1.888 -34.143 1.00 83.50 523 ASP A N 1
ATOM 4083 C CA . ASP A 1 523 ? 7.273 2.979 -34.430 1.00 83.50 523 ASP A CA 1
ATOM 4084 C C . ASP A 1 523 ? 5.836 2.453 -34.608 1.00 83.50 523 ASP A C 1
ATOM 4086 O O . ASP A 1 523 ? 4.861 3.194 -34.505 1.00 83.50 523 ASP A O 1
ATOM 4090 N N . SER A 1 524 ? 5.696 1.165 -34.933 1.00 83.56 524 SER A N 1
ATOM 4091 C CA . SER A 1 524 ? 4.422 0.463 -35.109 1.00 83.56 524 SER A CA 1
ATOM 4092 C C . SER A 1 524 ? 4.633 -1.049 -35.010 1.00 83.56 524 SER A C 1
ATOM 4094 O O . SER A 1 524 ? 5.765 -1.521 -34.956 1.00 83.56 524 SER A O 1
ATOM 4096 N N . ASP A 1 525 ? 3.550 -1.818 -35.099 1.00 82.06 525 ASP A N 1
ATOM 4097 C CA . ASP A 1 525 ? 3.599 -3.285 -35.065 1.00 82.06 525 ASP A CA 1
ATOM 4098 C C . ASP A 1 525 ? 4.380 -3.904 -36.246 1.00 82.06 525 ASP A C 1
ATOM 4100 O O . ASP A 1 525 ? 4.733 -5.081 -36.210 1.00 82.06 525 ASP A O 1
ATOM 4104 N N . THR A 1 526 ? 4.647 -3.133 -37.308 1.00 87.88 526 THR A N 1
ATOM 4105 C CA . THR A 1 526 ? 5.333 -3.612 -38.524 1.00 87.88 526 THR A CA 1
ATOM 4106 C C . THR A 1 526 ? 6.622 -2.867 -38.855 1.00 87.88 526 THR A C 1
ATOM 4108 O O . THR A 1 526 ? 7.307 -3.242 -39.806 1.00 87.88 526 THR A O 1
ATOM 4111 N N . THR A 1 527 ? 6.949 -1.806 -38.118 1.00 88.06 527 THR A N 1
ATOM 4112 C CA . THR A 1 527 ? 8.069 -0.911 -38.437 1.00 88.06 527 THR A CA 1
ATOM 4113 C C . THR A 1 527 ? 8.820 -0.561 -37.166 1.00 88.06 527 THR A C 1
ATOM 4115 O O . THR A 1 527 ? 8.209 -0.133 -36.189 1.00 88.06 527 THR A O 1
ATOM 4118 N N . GLY A 1 528 ? 10.143 -0.683 -37.205 1.00 89.00 528 GLY A N 1
ATOM 4119 C CA . GLY A 1 528 ? 11.034 -0.253 -36.138 1.00 89.00 528 GLY A CA 1
ATOM 4120 C C . GLY A 1 528 ? 12.360 0.263 -36.678 1.00 89.00 528 GLY A C 1
ATOM 4121 O O . GLY A 1 528 ? 12.638 0.166 -37.876 1.00 89.00 528 GLY A O 1
ATOM 4122 N N . ALA A 1 529 ? 13.169 0.808 -35.781 1.00 88.62 529 ALA A N 1
ATOM 4123 C CA . ALA A 1 529 ? 14.472 1.374 -36.059 1.00 88.62 529 ALA A CA 1
ATOM 4124 C C . ALA A 1 529 ? 15.492 0.869 -35.041 1.00 88.62 529 ALA A C 1
ATOM 4126 O O . ALA A 1 529 ? 15.243 0.813 -33.839 1.00 88.62 529 ALA A O 1
ATOM 4127 N N . ILE A 1 530 ? 16.677 0.553 -35.544 1.00 91.00 530 ILE A N 1
ATOM 4128 C CA . ILE A 1 530 ? 17.843 0.192 -34.749 1.00 91.00 530 ILE A CA 1
ATOM 4129 C C . ILE A 1 530 ? 18.906 1.214 -35.094 1.00 91.00 530 ILE A C 1
ATOM 4131 O O . ILE A 1 530 ? 19.134 1.488 -36.274 1.00 91.00 530 ILE A O 1
ATOM 4135 N N . GLY A 1 531 ? 19.555 1.782 -34.087 1.00 88.62 531 GLY A N 1
ATOM 4136 C CA . GLY A 1 531 ? 20.565 2.793 -34.342 1.00 88.62 531 GLY A CA 1
ATOM 4137 C C . GLY A 1 531 ? 21.744 2.748 -33.397 1.00 88.62 531 GLY A C 1
ATOM 4138 O O . GLY A 1 531 ? 21.723 2.112 -32.337 1.00 88.62 531 GLY A O 1
ATOM 4139 N N . ILE A 1 532 ? 22.786 3.440 -33.854 1.00 88.06 532 ILE A N 1
ATOM 4140 C CA . ILE A 1 532 ? 24.034 3.659 -33.140 1.00 88.06 532 ILE A CA 1
ATOM 4141 C C . ILE A 1 532 ? 24.264 5.162 -33.035 1.00 88.06 532 ILE A C 1
ATOM 4143 O O . ILE A 1 532 ? 24.185 5.881 -34.034 1.00 88.06 532 ILE A O 1
ATOM 4147 N N . LEU A 1 533 ? 24.555 5.623 -31.824 1.00 85.81 533 LEU A N 1
ATOM 4148 C CA . LEU A 1 533 ? 24.970 6.988 -31.542 1.00 85.81 533 LEU A CA 1
ATOM 4149 C C . LEU A 1 533 ? 26.466 7.001 -31.256 1.00 85.81 533 LEU A C 1
ATOM 4151 O O . LEU A 1 533 ? 26.977 6.208 -30.468 1.00 85.81 533 LEU A O 1
ATOM 4155 N N . PHE A 1 534 ? 27.173 7.926 -31.894 1.00 86.81 534 PHE A N 1
ATOM 4156 C CA . PHE A 1 534 ? 28.623 8.018 -31.802 1.00 86.81 534 PHE A CA 1
ATOM 4157 C C . PHE A 1 534 ? 29.002 8.939 -30.639 1.00 86.81 534 PHE A C 1
ATOM 4159 O O . PHE A 1 534 ? 29.549 10.018 -30.853 1.00 86.81 534 PHE A O 1
ATOM 4166 N N . THR A 1 535 ? 28.631 8.555 -29.415 1.00 84.75 535 THR A N 1
ATOM 4167 C CA . THR A 1 535 ? 28.958 9.304 -28.188 1.00 84.75 535 THR A CA 1
ATOM 4168 C C . THR A 1 535 ? 30.308 8.869 -27.612 1.00 84.75 535 THR A C 1
ATOM 4170 O O . THR A 1 535 ? 30.844 7.818 -27.973 1.00 84.75 535 THR A O 1
ATOM 4173 N N . GLU A 1 536 ? 30.896 9.682 -26.728 1.00 86.00 536 GLU A N 1
ATOM 4174 C CA . GLU A 1 536 ? 32.126 9.308 -26.021 1.00 86.00 536 GLU A CA 1
ATOM 4175 C C . GLU A 1 536 ? 31.847 8.229 -24.961 1.00 86.00 536 GLU A C 1
ATOM 4177 O O . GLU A 1 536 ? 30.720 8.061 -24.485 1.00 86.00 536 GLU A O 1
ATOM 4182 N N . LYS A 1 537 ? 32.881 7.478 -24.567 1.00 86.31 537 LYS A N 1
ATOM 4183 C CA . LYS A 1 537 ? 32.783 6.582 -23.413 1.00 86.31 537 LYS A CA 1
ATOM 4184 C C . LYS A 1 537 ? 32.645 7.390 -22.124 1.00 86.31 537 LYS A C 1
ATOM 4186 O O . LYS A 1 537 ? 33.474 8.235 -21.825 1.00 86.31 537 LYS A O 1
ATOM 4191 N N . SER A 1 538 ? 31.661 7.047 -21.310 1.00 83.25 538 SER A N 1
ATOM 4192 C CA . SER A 1 538 ? 31.658 7.350 -19.879 1.00 83.25 538 SER A CA 1
ATOM 4193 C C . SER A 1 538 ? 32.459 6.319 -19.066 1.00 83.25 538 SER A C 1
ATOM 4195 O O . SER A 1 538 ? 32.839 5.262 -19.580 1.00 83.25 538 SER A O 1
ATOM 4197 N N . ASP A 1 539 ? 32.599 6.563 -17.762 1.00 77.88 539 ASP A N 1
ATOM 4198 C CA . ASP A 1 539 ? 33.158 5.614 -16.785 1.00 77.88 539 ASP A CA 1
ATOM 4199 C C . ASP A 1 539 ? 32.276 4.375 -16.520 1.00 77.88 539 ASP A C 1
ATOM 4201 O O . ASP A 1 539 ? 32.701 3.451 -15.825 1.00 77.88 539 ASP A O 1
ATOM 4205 N N . ALA A 1 540 ? 31.056 4.307 -17.067 1.00 74.06 540 ALA A N 1
ATOM 4206 C CA . ALA A 1 540 ? 30.188 3.146 -16.892 1.00 74.06 540 ALA A CA 1
ATOM 4207 C C . ALA A 1 540 ? 30.739 1.919 -17.644 1.00 74.06 540 ALA A C 1
ATOM 4209 O O . ALA A 1 540 ? 31.110 1.999 -18.817 1.00 74.06 540 ALA A O 1
ATOM 4210 N N . ALA A 1 541 ? 30.731 0.746 -17.002 1.00 72.50 541 ALA A N 1
ATOM 4211 C CA . ALA A 1 541 ? 31.307 -0.485 -17.561 1.00 72.50 541 ALA A CA 1
ATOM 4212 C C . ALA A 1 541 ? 30.711 -0.885 -18.930 1.00 72.50 541 ALA A C 1
ATOM 4214 O O . ALA A 1 541 ? 31.436 -1.310 -19.834 1.00 72.50 541 ALA A O 1
ATOM 4215 N N . LEU A 1 542 ? 29.395 -0.706 -19.106 1.00 70.62 542 LEU A N 1
ATOM 4216 C CA . LEU A 1 542 ? 28.704 -0.973 -20.374 1.00 70.62 542 LEU A CA 1
ATOM 4217 C C . LEU A 1 542 ? 29.167 -0.034 -21.497 1.00 70.62 542 LEU A C 1
ATOM 4219 O O . LEU A 1 542 ? 29.340 -0.467 -22.631 1.00 70.62 542 LEU A O 1
ATOM 4223 N N . SER A 1 543 ? 29.444 1.228 -21.173 1.00 80.88 543 SER A N 1
ATOM 4224 C CA . SER A 1 543 ? 29.977 2.211 -22.117 1.00 80.88 543 SER A CA 1
ATOM 4225 C C . SER A 1 543 ? 31.435 1.909 -22.491 1.00 80.88 543 SER A C 1
ATOM 4227 O O . SER A 1 543 ? 31.812 1.970 -23.663 1.00 80.88 543 SER A O 1
ATOM 4229 N N . GLN A 1 544 ? 32.259 1.498 -21.522 1.00 81.44 544 GLN A N 1
ATOM 4230 C CA . GLN A 1 544 ? 33.684 1.228 -21.744 1.00 81.44 544 GLN A CA 1
ATOM 4231 C C . GLN A 1 544 ? 33.954 0.115 -22.767 1.00 81.44 544 GLN A C 1
ATOM 4233 O O . GLN A 1 544 ? 34.980 0.131 -23.452 1.00 81.44 544 GLN A O 1
ATOM 4238 N N . SER A 1 545 ? 33.020 -0.825 -22.911 1.00 82.88 545 SER A N 1
ATOM 4239 C CA . SER A 1 545 ? 33.107 -1.947 -23.852 1.00 82.88 545 SER A CA 1
ATOM 4240 C C . SER A 1 545 ? 32.368 -1.723 -25.180 1.00 82.88 545 SER A C 1
ATOM 4242 O O . SER A 1 545 ? 32.471 -2.568 -26.064 1.00 82.88 545 SER A O 1
ATOM 4244 N N . ALA A 1 546 ? 31.670 -0.593 -25.356 1.00 87.50 546 ALA A N 1
ATOM 4245 C CA . ALA A 1 546 ? 30.779 -0.375 -26.498 1.00 87.50 546 ALA A CA 1
ATOM 4246 C C . ALA A 1 546 ? 31.500 -0.267 -27.851 1.00 87.50 546 ALA A C 1
ATOM 4248 O O . ALA A 1 546 ? 30.957 -0.692 -28.872 1.00 87.50 546 ALA A O 1
ATOM 4249 N N . PHE A 1 547 ? 32.719 0.286 -27.869 1.00 92.94 547 PHE A N 1
ATOM 4250 C CA . PHE A 1 547 ? 33.508 0.421 -29.093 1.00 92.94 547 PHE A CA 1
ATOM 4251 C C . PHE A 1 547 ? 35.022 0.356 -28.873 1.00 92.94 547 PHE A C 1
ATOM 4253 O O . PHE A 1 547 ? 35.539 0.601 -27.776 1.00 92.94 547 PHE A O 1
ATOM 4260 N N . VAL A 1 548 ? 35.741 0.083 -29.960 1.00 93.81 548 VAL A N 1
ATOM 4261 C CA . VAL A 1 548 ? 37.198 0.212 -30.080 1.00 93.81 548 VAL A CA 1
ATOM 4262 C C . VAL A 1 548 ? 37.490 1.249 -31.160 1.00 93.81 548 VAL A C 1
ATOM 4264 O O . VAL A 1 548 ? 36.993 1.126 -32.274 1.00 93.81 548 VAL A O 1
ATOM 4267 N N . ALA A 1 549 ? 38.276 2.272 -30.829 1.00 92.56 549 ALA A N 1
ATOM 4268 C CA . ALA A 1 549 ? 38.698 3.313 -31.763 1.00 92.56 549 ALA A CA 1
ATOM 4269 C C . ALA A 1 549 ? 40.205 3.188 -32.018 1.00 92.56 549 ALA A C 1
ATOM 4271 O O . ALA A 1 549 ? 40.986 3.069 -31.071 1.00 92.56 549 ALA A O 1
ATOM 4272 N N . ILE A 1 550 ? 40.606 3.201 -33.287 1.00 94.69 550 ILE A N 1
ATOM 4273 C CA . ILE A 1 550 ? 41.992 3.032 -33.726 1.00 94.69 550 ILE A CA 1
ATOM 4274 C C . ILE A 1 550 ? 42.344 4.221 -34.629 1.00 94.69 550 ILE A C 1
ATOM 4276 O O . ILE A 1 550 ? 41.928 4.246 -35.789 1.00 94.69 550 ILE A O 1
ATOM 4280 N N . PRO A 1 551 ? 43.086 5.224 -34.126 1.00 94.56 551 PRO A N 1
ATOM 4281 C CA . PRO A 1 551 ? 43.547 6.322 -34.964 1.00 94.56 551 PRO A CA 1
ATOM 4282 C C . PRO A 1 551 ? 44.680 5.847 -35.884 1.00 94.56 551 PRO A C 1
ATOM 4284 O O . PRO A 1 551 ? 45.570 5.109 -35.455 1.00 94.56 551 PRO A O 1
ATOM 4287 N N . ALA A 1 552 ? 44.709 6.327 -37.126 1.00 93.06 552 ALA A N 1
ATOM 4288 C CA . ALA A 1 552 ? 45.823 6.081 -38.042 1.00 93.06 552 ALA A CA 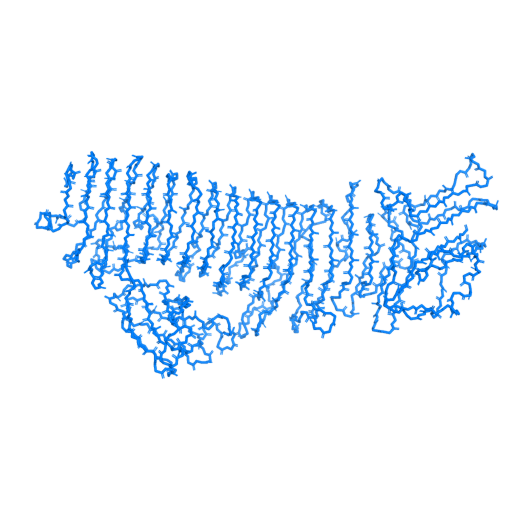1
ATOM 4289 C C . ALA A 1 552 ? 47.123 6.753 -37.570 1.00 93.06 552 ALA A C 1
ATOM 4291 O O . ALA A 1 552 ? 48.215 6.279 -37.883 1.00 93.06 552 ALA A O 1
ATOM 4292 N N . ASN A 1 553 ? 47.020 7.851 -36.812 1.00 91.88 553 ASN A N 1
ATOM 4293 C CA . ASN A 1 553 ? 48.141 8.477 -36.115 1.00 91.88 553 ASN A CA 1
ATOM 4294 C C . ASN A 1 553 ? 47.818 8.605 -34.614 1.00 91.88 553 ASN A C 1
ATOM 4296 O O . ASN A 1 553 ? 46.945 9.398 -34.261 1.00 91.88 553 ASN A O 1
ATOM 4300 N N . PRO A 1 554 ? 48.541 7.905 -33.718 1.00 89.62 554 PRO A N 1
ATOM 4301 C CA . PRO A 1 554 ? 48.340 8.008 -32.271 1.00 89.62 554 PRO A CA 1
ATOM 4302 C C . PRO A 1 554 ? 48.466 9.430 -31.700 1.00 89.62 554 PRO A C 1
ATOM 4304 O O . PRO A 1 554 ? 47.859 9.723 -30.675 1.00 89.62 554 PRO A O 1
ATOM 4307 N N . GLU A 1 555 ? 49.220 10.324 -32.352 1.00 90.31 555 GLU A N 1
ATOM 4308 C CA . GLU A 1 555 ? 49.357 11.730 -31.937 1.00 90.31 555 GLU A CA 1
ATOM 4309 C C . GLU A 1 555 ? 48.124 12.584 -32.277 1.00 90.31 555 GLU A C 1
ATOM 4311 O O . GLU A 1 555 ? 47.987 13.707 -31.794 1.00 90.31 555 GLU A O 1
ATOM 4316 N N . ASN A 1 556 ? 47.215 12.062 -33.103 1.00 89.06 556 ASN A N 1
ATOM 4317 C CA . ASN A 1 556 ? 45.996 12.737 -33.518 1.00 89.06 556 ASN A CA 1
ATOM 4318 C C . ASN A 1 556 ? 44.776 11.842 -33.248 1.00 89.06 556 ASN A C 1
ATOM 4320 O O . ASN A 1 556 ? 44.229 11.250 -34.178 1.00 89.06 556 ASN A O 1
ATOM 4324 N N . PRO A 1 557 ? 44.344 11.720 -31.980 1.00 89.44 557 PRO A N 1
ATOM 4325 C CA . PRO A 1 557 ? 43.287 10.792 -31.614 1.00 89.44 557 PRO A CA 1
ATOM 4326 C C . PRO A 1 557 ? 41.958 11.164 -32.276 1.00 89.44 557 PRO A C 1
ATOM 4328 O O . PRO A 1 557 ? 41.677 12.345 -32.536 1.00 89.44 557 PRO A O 1
ATOM 4331 N N . ILE A 1 558 ? 41.136 10.138 -32.489 1.00 91.00 558 ILE A N 1
ATOM 4332 C CA . ILE A 1 558 ? 39.715 10.271 -32.809 1.00 91.00 558 ILE A CA 1
ATOM 4333 C C . ILE A 1 558 ? 39.052 11.055 -31.672 1.00 91.00 558 ILE A C 1
ATOM 4335 O O . ILE A 1 558 ? 39.322 10.798 -30.500 1.00 91.00 558 ILE A O 1
ATOM 4339 N N . VAL A 1 559 ? 38.219 12.036 -32.019 1.00 89.94 559 VAL A N 1
ATOM 4340 C CA . VAL A 1 559 ? 37.528 12.888 -31.037 1.00 89.94 559 VAL A CA 1
ATOM 4341 C C . VAL A 1 559 ? 36.025 12.801 -31.220 1.00 89.94 559 VAL A C 1
ATOM 4343 O O . VAL A 1 559 ? 35.540 12.610 -32.334 1.00 89.94 559 VAL A O 1
ATOM 4346 N N . PHE A 1 560 ? 35.299 12.990 -30.128 1.00 87.88 560 PHE A N 1
ATOM 4347 C CA . PHE A 1 560 ? 33.849 13.080 -30.117 1.00 87.88 560 PHE A CA 1
ATOM 4348 C C . PHE A 1 560 ? 33.433 14.533 -29.913 1.00 87.88 560 PHE A C 1
ATOM 4350 O O . PHE A 1 560 ? 34.160 15.317 -29.299 1.00 87.88 560 PHE A O 1
ATOM 4357 N N . ASN A 1 561 ? 32.272 14.910 -30.439 1.00 75.56 561 ASN A N 1
ATOM 4358 C CA . ASN A 1 561 ? 31.583 16.098 -29.958 1.00 75.56 561 ASN A CA 1
ATOM 4359 C C . ASN A 1 561 ? 30.443 15.652 -29.033 1.00 75.56 561 ASN A C 1
ATOM 4361 O O . ASN A 1 561 ? 29.833 14.609 -29.258 1.00 75.56 561 ASN A O 1
ATOM 4365 N N . GLY A 1 562 ? 30.141 16.430 -27.993 1.00 68.12 562 GLY A N 1
ATOM 4366 C CA . GLY A 1 562 ? 29.089 16.093 -27.020 1.00 68.12 562 GLY A CA 1
ATOM 4367 C C . GLY A 1 562 ? 27.688 15.902 -27.626 1.00 68.12 562 GLY A C 1
ATOM 4368 O O . GLY A 1 562 ? 26.795 15.421 -26.944 1.00 68.12 562 GLY A O 1
ATOM 4369 N N . ALA A 1 563 ? 27.505 16.201 -28.919 1.00 70.31 563 ALA A N 1
ATOM 4370 C CA . ALA A 1 563 ? 26.281 15.984 -29.689 1.00 70.31 563 ALA A CA 1
ATOM 4371 C C . ALA A 1 563 ? 26.230 14.604 -30.388 1.00 70.31 563 ALA A C 1
ATOM 4373 O O . ALA A 1 563 ? 25.559 14.459 -31.414 1.00 70.31 563 ALA A O 1
ATOM 4374 N N . GLY A 1 564 ? 26.967 13.610 -29.876 1.00 74.75 564 GLY A N 1
ATOM 4375 C CA . GLY A 1 564 ? 26.954 12.224 -30.359 1.00 74.75 564 GLY A CA 1
ATOM 4376 C C . GLY A 1 564 ? 27.478 12.038 -31.780 1.00 74.75 564 GLY A C 1
ATOM 4377 O O . GLY A 1 564 ? 26.914 11.259 -32.553 1.00 74.75 564 GLY A O 1
ATOM 4378 N N . ARG A 1 565 ? 28.546 12.762 -32.138 1.00 81.69 565 ARG A N 1
ATOM 4379 C CA . ARG A 1 565 ? 29.269 12.575 -33.402 1.00 81.69 565 ARG A CA 1
ATOM 4380 C C . ARG A 1 565 ? 30.726 12.231 -33.139 1.00 81.69 565 ARG A C 1
ATOM 4382 O O . ARG A 1 565 ? 31.371 12.843 -32.290 1.00 81.69 565 ARG A O 1
ATOM 4389 N N . VAL A 1 566 ? 31.262 11.333 -33.958 1.00 88.44 566 VAL A N 1
ATOM 4390 C CA . VAL A 1 566 ? 32.695 11.037 -34.028 1.00 88.44 566 VAL A CA 1
ATOM 4391 C C . VAL A 1 566 ? 33.351 11.844 -35.148 1.00 88.44 566 VAL A C 1
ATOM 4393 O O . VAL A 1 566 ? 32.760 12.058 -36.208 1.00 88.44 566 VAL A O 1
ATOM 4396 N N . TYR A 1 567 ? 34.586 12.281 -34.929 1.00 89.94 567 TYR A N 1
ATOM 4397 C CA . TYR A 1 567 ? 35.421 12.916 -35.938 1.00 89.94 567 TYR A CA 1
ATOM 4398 C C . TYR A 1 567 ? 36.639 12.038 -36.231 1.00 89.94 567 TYR A C 1
ATOM 4400 O O . TYR A 1 567 ? 37.601 11.997 -35.458 1.00 89.94 567 TYR A O 1
ATOM 4408 N N . LEU A 1 568 ? 36.569 11.338 -37.365 1.00 91.44 568 LEU A N 1
ATOM 4409 C CA . LEU A 1 568 ? 37.681 10.612 -37.975 1.00 91.44 568 LEU A CA 1
ATOM 4410 C C . LEU A 1 568 ? 38.470 11.623 -38.821 1.00 91.44 568 LEU A C 1
ATOM 4412 O O . LEU A 1 568 ? 37.973 12.141 -39.822 1.00 91.44 568 LEU A O 1
ATOM 4416 N N . LYS A 1 569 ? 39.659 11.999 -38.355 1.00 89.38 569 LYS A N 1
ATOM 4417 C CA . LYS A 1 569 ? 40.403 13.179 -38.821 1.00 89.38 569 LYS A CA 1
ATOM 4418 C C . LYS A 1 569 ? 41.188 12.929 -40.097 1.00 89.38 569 LYS A C 1
ATOM 4420 O O . LYS A 1 569 ? 41.559 13.883 -40.782 1.00 89.38 569 LYS A O 1
ATOM 4425 N N . GLN A 1 570 ? 41.502 11.674 -40.379 1.00 90.38 570 GLN A N 1
ATOM 4426 C CA . GLN A 1 570 ? 42.383 11.294 -41.470 1.00 90.38 570 GLN A CA 1
ATOM 4427 C C . GLN A 1 570 ? 42.033 9.910 -42.011 1.00 90.38 570 GLN A C 1
ATOM 4429 O O . GLN A 1 570 ? 41.405 9.089 -41.349 1.00 90.38 570 GLN A O 1
ATOM 4434 N N . VAL A 1 571 ? 42.467 9.650 -43.244 1.00 89.81 571 VAL A N 1
ATOM 4435 C CA . VAL A 1 571 ? 42.300 8.341 -43.879 1.00 89.81 571 VAL A CA 1
ATOM 4436 C C . VAL A 1 571 ? 43.012 7.273 -43.045 1.00 89.81 571 VAL A C 1
ATOM 4438 O O . VAL A 1 571 ? 44.189 7.428 -42.714 1.00 89.81 571 VAL A O 1
ATOM 4441 N N . GLY A 1 572 ? 42.296 6.189 -42.740 1.00 90.06 572 GLY A N 1
ATOM 4442 C CA . GLY A 1 572 ? 42.783 5.063 -41.942 1.00 90.06 572 GLY A CA 1
ATOM 4443 C C . GLY A 1 572 ? 42.408 5.117 -40.458 1.00 90.06 572 GLY A C 1
ATOM 4444 O O . GLY A 1 572 ? 42.654 4.137 -39.760 1.00 90.06 572 GLY A O 1
ATOM 4445 N N . ASP A 1 573 ? 41.822 6.217 -39.973 1.00 94.50 573 ASP A N 1
ATOM 4446 C CA . ASP A 1 573 ? 41.118 6.196 -38.688 1.00 94.50 573 ASP A CA 1
ATOM 4447 C C . ASP A 1 573 ? 39.950 5.208 -38.787 1.00 94.50 573 ASP A C 1
ATOM 4449 O O . ASP A 1 573 ? 39.247 5.199 -39.795 1.00 94.50 573 ASP A O 1
ATOM 4453 N N . SER A 1 574 ? 39.749 4.386 -37.757 1.00 94.06 574 SER A N 1
ATOM 4454 C CA . SER A 1 574 ? 38.624 3.449 -37.707 1.00 94.06 574 SER A CA 1
ATOM 4455 C C . SER A 1 574 ? 37.992 3.396 -36.327 1.00 94.06 574 SER A C 1
ATOM 4457 O O . SER A 1 574 ? 38.662 3.556 -35.299 1.00 94.06 574 SER A O 1
ATOM 4459 N N . ILE A 1 575 ? 36.688 3.158 -36.299 1.00 94.69 575 ILE A N 1
ATOM 4460 C CA . ILE A 1 575 ? 35.946 2.921 -35.065 1.00 94.69 575 ILE A CA 1
ATOM 4461 C C . ILE A 1 575 ? 34.981 1.758 -35.253 1.00 94.69 575 ILE A C 1
ATOM 4463 O O . ILE A 1 575 ? 34.210 1.723 -36.207 1.00 94.69 575 ILE A O 1
ATOM 4467 N N . THR A 1 576 ? 35.014 0.806 -34.323 1.00 95.31 576 THR A N 1
ATOM 4468 C CA . THR A 1 576 ? 34.168 -0.386 -34.360 1.00 95.31 576 THR A CA 1
ATOM 4469 C C . THR A 1 576 ? 33.302 -0.469 -33.113 1.00 95.31 576 THR A C 1
ATOM 4471 O O . THR A 1 576 ? 33.817 -0.652 -32.010 1.00 95.31 576 THR A O 1
ATOM 4474 N N . TYR A 1 577 ? 31.988 -0.396 -33.297 1.00 95.12 577 TYR A N 1
ATOM 4475 C CA . TYR A 1 577 ? 30.975 -0.591 -32.263 1.00 95.12 577 TYR A CA 1
ATOM 4476 C C . TYR A 1 577 ? 30.561 -2.060 -32.195 1.00 95.12 577 TYR A C 1
ATOM 4478 O O . TYR A 1 577 ? 30.447 -2.721 -33.224 1.00 95.12 577 TYR A O 1
ATOM 4486 N N . THR A 1 578 ? 30.340 -2.586 -30.989 1.00 94.88 578 THR A N 1
ATOM 4487 C CA . THR A 1 578 ? 29.831 -3.949 -30.762 1.00 94.88 578 THR A CA 1
ATOM 4488 C C . THR A 1 578 ? 28.666 -3.907 -29.784 1.00 94.88 578 THR A C 1
ATOM 4490 O O . THR A 1 578 ? 28.855 -3.548 -28.620 1.00 94.88 578 THR A O 1
ATOM 4493 N N . ARG A 1 579 ? 27.470 -4.314 -30.218 1.00 92.56 579 ARG A N 1
ATOM 4494 C CA . ARG A 1 579 ? 26.314 -4.391 -29.318 1.00 92.56 579 ARG A CA 1
ATOM 4495 C C . ARG A 1 579 ? 26.483 -5.530 -28.314 1.00 92.56 579 ARG A C 1
ATOM 4497 O O . ARG A 1 579 ? 26.836 -6.656 -28.666 1.00 92.56 579 ARG A O 1
ATOM 4504 N N . SER A 1 580 ? 26.221 -5.244 -27.039 1.00 89.38 580 SER A N 1
ATOM 4505 C CA . SER A 1 580 ? 26.398 -6.207 -25.942 1.00 89.38 580 SER A CA 1
ATOM 4506 C C . SER A 1 580 ? 25.219 -7.178 -25.779 1.00 89.38 580 SER A C 1
ATOM 4508 O O . SER A 1 580 ? 25.407 -8.286 -25.268 1.00 89.38 580 SER A O 1
ATOM 4510 N N . TYR A 1 581 ? 24.030 -6.815 -26.265 1.00 91.56 581 TYR A N 1
ATOM 4511 C CA . TYR A 1 581 ? 22.777 -7.566 -26.135 1.00 91.56 581 TYR A CA 1
ATOM 4512 C C . TYR A 1 581 ? 22.187 -7.952 -27.499 1.00 91.56 581 TYR A C 1
ATOM 4514 O O . TYR A 1 581 ? 22.481 -7.312 -28.505 1.00 91.56 581 TYR A O 1
ATOM 4522 N N . PHE A 1 582 ? 21.377 -9.015 -27.521 1.00 94.19 582 PHE A N 1
ATOM 4523 C CA . PHE A 1 582 ? 20.615 -9.415 -28.706 1.00 94.19 582 PHE A CA 1
ATOM 4524 C C . PHE A 1 582 ? 19.416 -8.484 -28.896 1.00 94.19 582 PHE A C 1
ATOM 4526 O O . PHE A 1 582 ? 18.655 -8.265 -27.956 1.00 94.19 582 PHE A O 1
ATOM 4533 N N . VAL A 1 583 ? 19.247 -7.974 -30.111 1.00 94.12 583 VAL A N 1
ATOM 4534 C CA . VAL A 1 583 ? 18.052 -7.254 -30.551 1.00 94.12 583 VAL A CA 1
ATOM 4535 C C . VAL A 1 583 ? 16.996 -8.274 -30.965 1.00 94.12 583 VAL A C 1
ATOM 4537 O O . VAL A 1 583 ? 17.289 -9.168 -31.758 1.00 94.12 583 VAL A O 1
ATOM 4540 N N . LEU A 1 584 ? 15.779 -8.147 -30.436 1.00 92.81 584 LEU A N 1
ATOM 4541 C CA . LEU A 1 584 ? 14.665 -9.080 -30.643 1.00 92.81 584 LEU A CA 1
ATOM 4542 C C . LEU A 1 584 ? 13.498 -8.394 -31.368 1.00 92.81 584 LEU A C 1
ATOM 4544 O O . LEU A 1 584 ? 13.445 -7.174 -31.457 1.00 92.81 584 LEU A O 1
ATOM 4548 N N . GLY A 1 585 ? 12.557 -9.178 -31.896 1.00 91.06 585 GLY A N 1
ATOM 4549 C CA . GLY A 1 585 ? 11.325 -8.673 -32.520 1.00 91.06 585 GLY A CA 1
ATOM 4550 C C . GLY A 1 585 ? 11.439 -8.277 -33.999 1.00 91.06 585 GLY A C 1
ATOM 4551 O O . GLY A 1 585 ? 10.422 -8.034 -34.642 1.00 91.06 585 GLY A O 1
ATOM 4552 N N . TYR A 1 586 ? 12.642 -8.286 -34.580 1.00 92.44 586 TYR A N 1
ATOM 4553 C CA . TYR A 1 586 ? 12.868 -7.978 -35.997 1.00 92.44 586 TYR A CA 1
ATOM 4554 C C . TYR A 1 586 ? 12.944 -9.248 -36.846 1.00 92.44 586 TYR A C 1
ATOM 4556 O O . TYR A 1 586 ? 13.453 -10.275 -36.405 1.00 92.44 586 TYR A O 1
ATOM 4564 N N . SER A 1 587 ? 12.469 -9.166 -38.090 1.00 92.81 587 SER A N 1
ATOM 4565 C CA . SER A 1 587 ? 12.569 -10.254 -39.081 1.00 92.81 587 SER A CA 1
ATOM 4566 C C . SER A 1 587 ? 13.555 -9.962 -40.220 1.00 92.81 587 SER A C 1
ATOM 4568 O O . SER A 1 587 ? 13.961 -10.872 -40.941 1.00 92.81 587 SER A O 1
ATOM 4570 N N . GLY A 1 588 ? 13.979 -8.707 -40.372 1.00 93.00 588 GLY A N 1
ATOM 4571 C CA . GLY A 1 588 ? 14.902 -8.258 -41.412 1.00 93.00 588 GLY A CA 1
ATOM 4572 C C . GLY A 1 588 ? 15.026 -6.736 -41.438 1.00 93.00 588 GLY A C 1
ATOM 4573 O O . GLY A 1 588 ? 14.418 -6.046 -40.616 1.00 93.00 588 GLY A O 1
ATOM 4574 N N . PHE A 1 589 ? 15.796 -6.219 -42.396 1.00 94.12 589 PHE A N 1
ATOM 4575 C CA . PHE A 1 589 ? 16.062 -4.787 -42.557 1.00 94.12 589 PHE A CA 1
ATOM 4576 C C . PHE A 1 589 ? 15.489 -4.276 -43.879 1.00 94.12 589 PHE A C 1
ATOM 4578 O O . PHE A 1 589 ? 15.701 -4.873 -44.930 1.00 94.12 589 PHE A O 1
ATOM 4585 N N . SER A 1 590 ? 14.785 -3.147 -43.843 1.00 91.62 590 SER A N 1
ATOM 4586 C CA . SER A 1 590 ? 14.193 -2.524 -45.038 1.00 91.62 590 SER A CA 1
ATOM 4587 C C . SER A 1 590 ? 15.054 -1.408 -45.638 1.00 91.62 590 SER A C 1
ATOM 4589 O O . SER A 1 590 ? 14.831 -1.002 -46.778 1.00 91.62 590 SER A O 1
ATOM 4591 N N . GLY A 1 591 ? 16.047 -0.912 -44.897 1.00 90.81 591 GLY A N 1
ATOM 4592 C CA . GLY A 1 591 ? 16.931 0.165 -45.326 1.00 90.81 591 GLY A CA 1
ATOM 4593 C C . GLY A 1 591 ? 18.001 0.494 -44.288 1.00 90.81 591 GLY A C 1
ATOM 4594 O O . GLY A 1 591 ? 18.052 -0.103 -43.216 1.00 90.81 591 GLY A O 1
ATOM 4595 N N . HIS A 1 592 ? 18.856 1.456 -44.625 1.00 88.94 592 HIS A N 1
ATOM 4596 C CA . HIS A 1 592 ? 19.827 2.066 -43.720 1.00 88.94 592 HIS A CA 1
ATOM 4597 C C . HIS A 1 592 ? 19.978 3.551 -44.073 1.00 88.94 592 HIS A C 1
ATOM 4599 O O . HIS A 1 592 ? 19.758 3.958 -45.216 1.00 88.94 592 HIS A O 1
ATOM 4605 N N . SER A 1 593 ? 20.367 4.364 -43.095 1.00 86.62 593 SER A N 1
ATOM 4606 C CA . SER A 1 593 ? 20.646 5.788 -43.282 1.00 86.62 593 SER A CA 1
ATOM 4607 C C . SER A 1 593 ? 21.887 6.178 -42.495 1.00 86.62 593 SER A C 1
ATOM 4609 O O . SER A 1 593 ? 22.010 5.819 -41.326 1.00 86.62 593 SER A O 1
ATOM 4611 N N . ILE A 1 594 ? 22.785 6.937 -43.121 1.00 83.25 594 ILE A N 1
ATOM 4612 C CA . ILE A 1 594 ? 24.035 7.400 -42.515 1.00 83.25 594 ILE A CA 1
ATOM 4613 C C . ILE A 1 594 ? 24.025 8.927 -42.503 1.00 83.25 594 ILE A C 1
ATOM 4615 O O . ILE A 1 594 ? 23.873 9.558 -43.548 1.00 83.25 594 ILE A O 1
ATOM 4619 N N . SER A 1 595 ? 24.211 9.525 -41.326 1.00 83.44 595 SER A N 1
ATOM 4620 C CA . SER A 1 595 ? 24.365 10.974 -41.174 1.00 83.44 595 SER A CA 1
ATOM 4621 C C . SER A 1 595 ? 25.846 11.333 -41.059 1.00 83.44 595 SER A C 1
ATOM 4623 O O . SER A 1 595 ? 26.410 11.326 -39.966 1.00 83.44 595 SER A O 1
ATOM 4625 N N . SER A 1 596 ? 26.485 11.661 -42.184 1.00 80.94 596 SER A N 1
ATOM 4626 C CA . SER A 1 596 ? 27.918 11.979 -42.235 1.00 80.94 596 SER A CA 1
ATOM 4627 C C . SER A 1 596 ? 28.233 13.175 -43.132 1.00 80.94 596 SER A C 1
ATOM 4629 O O . SER A 1 596 ? 27.653 13.324 -44.206 1.00 80.94 596 SER A O 1
ATOM 4631 N N . SER A 1 597 ? 29.226 13.981 -42.748 1.00 77.44 597 SER A N 1
ATOM 4632 C CA . SER A 1 597 ? 29.853 14.988 -43.612 1.00 77.44 597 SER A CA 1
ATOM 4633 C C . SER A 1 597 ? 31.215 14.477 -44.102 1.00 77.44 597 SER A C 1
ATOM 4635 O O . SER A 1 597 ? 32.246 14.798 -43.515 1.00 77.44 597 SER A O 1
ATOM 4637 N N . GLY A 1 598 ? 31.222 13.625 -45.130 1.00 81.69 598 GLY A N 1
ATOM 4638 C CA . GLY A 1 598 ? 32.440 13.004 -45.666 1.00 81.69 598 GLY A CA 1
ATOM 4639 C C . GLY A 1 598 ? 32.159 11.705 -46.422 1.00 81.69 598 GLY A C 1
ATOM 4640 O O . GLY A 1 598 ? 31.006 11.300 -46.553 1.00 81.69 598 GLY A O 1
ATOM 4641 N N . SER A 1 599 ? 33.215 11.062 -46.924 1.00 83.88 599 SER A N 1
ATOM 4642 C CA . SER A 1 599 ? 33.151 9.726 -47.530 1.00 83.88 599 SER A CA 1
ATOM 4643 C C . SER A 1 599 ? 33.752 8.713 -46.560 1.00 83.88 599 SER A C 1
ATOM 4645 O O . SER A 1 599 ? 34.953 8.755 -46.308 1.00 83.88 599 SER A O 1
ATOM 4647 N N . PHE A 1 600 ? 32.915 7.821 -46.035 1.00 88.25 600 PHE A N 1
ATOM 4648 C CA . PHE A 1 600 ? 33.292 6.772 -45.086 1.00 88.25 600 PHE A CA 1
ATOM 4649 C C . PHE A 1 600 ? 32.943 5.402 -45.666 1.00 88.25 600 PHE A C 1
ATOM 4651 O O . PHE A 1 600 ? 31.983 5.287 -46.429 1.00 88.25 600 PHE A O 1
ATOM 4658 N N . THR A 1 601 ? 33.724 4.380 -45.314 1.00 91.75 601 THR A N 1
ATOM 4659 C CA . THR A 1 601 ? 33.372 2.986 -45.611 1.00 91.75 601 THR A CA 1
ATOM 4660 C C . THR A 1 601 ? 32.711 2.432 -44.369 1.00 91.75 601 THR A C 1
ATOM 4662 O O . THR A 1 601 ? 33.334 2.426 -43.317 1.00 91.75 601 THR A O 1
ATOM 4665 N N . ILE A 1 602 ? 31.455 2.009 -44.474 1.00 93.44 602 ILE A N 1
ATOM 4666 C CA . ILE A 1 602 ? 30.734 1.459 -43.328 1.00 93.44 602 ILE A CA 1
ATOM 4667 C C . ILE A 1 602 ? 30.459 -0.008 -43.596 1.00 93.44 602 ILE A C 1
ATOM 4669 O O . ILE A 1 602 ? 29.851 -0.372 -44.605 1.00 93.44 602 ILE A O 1
ATOM 4673 N N . GLU A 1 603 ? 30.909 -0.838 -42.669 1.00 96.25 603 GLU A N 1
ATOM 4674 C CA . GLU A 1 603 ? 30.805 -2.285 -42.751 1.00 96.25 603 GLU A CA 1
ATOM 4675 C C . GLU A 1 603 ? 30.126 -2.852 -41.508 1.00 96.25 603 GLU A C 1
ATOM 4677 O O . GLU A 1 603 ? 30.143 -2.245 -40.435 1.00 96.25 603 GLU A O 1
ATOM 4682 N N . TYR A 1 604 ? 29.540 -4.039 -41.645 1.00 96.94 604 TYR A N 1
ATOM 4683 C CA . TYR A 1 604 ? 28.893 -4.744 -40.549 1.00 96.94 604 TYR A CA 1
ATOM 4684 C C . TYR A 1 604 ? 29.250 -6.232 -40.492 1.00 96.94 604 TYR A C 1
ATOM 4686 O O . TYR A 1 604 ? 29.651 -6.833 -41.490 1.00 96.94 604 TYR A O 1
ATOM 4694 N N . ASP A 1 605 ? 29.047 -6.820 -39.315 1.00 97.38 605 ASP A N 1
ATOM 4695 C CA . ASP A 1 605 ? 29.014 -8.263 -39.064 1.00 97.38 605 ASP A CA 1
ATOM 4696 C C . ASP A 1 605 ? 27.889 -8.557 -38.057 1.00 97.38 605 ASP A C 1
ATOM 4698 O O . ASP A 1 605 ? 27.700 -7.805 -37.095 1.00 97.38 605 ASP A O 1
ATOM 4702 N N . LEU A 1 606 ? 27.123 -9.628 -38.281 1.00 96.56 606 LEU A N 1
ATOM 4703 C CA . LEU A 1 606 ? 25.982 -10.001 -37.441 1.00 96.56 606 LEU A CA 1
ATOM 4704 C C . LEU A 1 606 ? 26.253 -11.318 -36.714 1.00 96.56 606 LEU A C 1
ATOM 4706 O O . LEU A 1 606 ? 26.659 -12.307 -37.320 1.00 96.56 606 LEU A O 1
ATOM 4710 N N . ASP A 1 607 ? 25.942 -11.347 -35.423 1.00 96.94 607 ASP A N 1
ATOM 4711 C CA . ASP A 1 607 ? 25.844 -12.567 -34.625 1.00 96.94 607 ASP A CA 1
ATOM 4712 C C . ASP A 1 607 ? 24.368 -12.941 -34.463 1.00 96.94 607 ASP A C 1
ATOM 4714 O O . ASP A 1 607 ? 23.626 -12.268 -33.754 1.00 96.94 607 ASP A O 1
ATOM 4718 N N . THR A 1 608 ? 23.939 -14.024 -35.106 1.00 94.50 608 THR A N 1
ATOM 4719 C CA . THR A 1 608 ? 22.566 -14.560 -35.030 1.00 94.50 608 THR A CA 1
ATOM 4720 C C . THR A 1 608 ? 22.436 -15.738 -34.053 1.00 94.50 608 THR A C 1
ATOM 4722 O O . THR A 1 608 ? 21.493 -16.523 -34.140 1.00 94.50 608 THR A O 1
ATOM 4725 N N . GLY A 1 609 ? 23.394 -15.887 -33.128 1.00 92.44 609 GLY A N 1
ATOM 4726 C CA . GLY A 1 609 ? 23.432 -16.936 -32.101 1.00 92.44 609 GLY A CA 1
ATOM 4727 C C . GLY A 1 609 ? 24.655 -17.860 -32.168 1.00 92.44 609 GLY A C 1
ATOM 4728 O O . GLY A 1 609 ? 24.806 -18.722 -31.306 1.00 92.44 609 GLY A O 1
ATOM 4729 N N . ASN A 1 610 ? 25.534 -17.687 -33.162 1.00 92.62 610 ASN A N 1
ATOM 4730 C CA . ASN A 1 610 ? 26.741 -18.505 -33.368 1.00 92.62 610 ASN A CA 1
ATOM 4731 C C . ASN A 1 610 ? 28.051 -17.722 -33.160 1.00 92.62 610 ASN A C 1
ATOM 4733 O O . ASN A 1 610 ? 29.132 -18.243 -33.440 1.00 92.62 610 ASN A O 1
ATOM 4737 N N . GLY A 1 611 ? 27.968 -16.485 -32.673 1.00 94.62 611 GLY A N 1
ATOM 4738 C CA . GLY A 1 611 ? 29.080 -15.546 -32.651 1.00 94.62 611 GLY A CA 1
ATOM 4739 C C . GLY A 1 611 ? 29.218 -14.772 -33.964 1.00 94.62 611 GLY A C 1
ATOM 4740 O O . GLY A 1 611 ? 28.637 -15.116 -34.993 1.00 94.62 611 GLY A O 1
ATOM 4741 N N . PHE A 1 612 ? 30.019 -13.710 -33.912 1.00 96.50 612 PHE A N 1
ATOM 4742 C CA . PHE A 1 612 ? 30.389 -12.905 -35.077 1.00 96.50 612 PHE A CA 1
ATOM 4743 C C . PHE A 1 612 ? 31.236 -13.720 -36.058 1.00 96.50 612 PHE A C 1
ATOM 4745 O O . PHE A 1 612 ? 32.159 -14.427 -35.646 1.00 96.50 612 PHE A O 1
ATOM 4752 N N . SER A 1 613 ? 30.945 -13.597 -37.353 1.00 93.62 613 SER A N 1
ATOM 4753 C CA . SER A 1 613 ? 31.619 -14.373 -38.399 1.00 93.62 613 SER A CA 1
ATOM 4754 C C . SER A 1 613 ? 33.073 -13.944 -38.631 1.00 93.62 613 SER A C 1
ATOM 4756 O O . SER A 1 613 ? 33.877 -14.721 -39.148 1.00 93.62 613 SER A O 1
ATOM 4758 N N . GLY A 1 614 ? 33.410 -12.705 -38.257 1.00 93.25 614 GLY A N 1
ATOM 4759 C CA . GLY A 1 614 ? 34.672 -12.049 -38.583 1.00 93.25 614 GLY A CA 1
ATOM 4760 C C . GLY A 1 614 ? 34.749 -11.562 -40.033 1.00 93.25 614 GLY A C 1
ATOM 4761 O O . GLY A 1 614 ? 35.811 -11.102 -40.453 1.00 93.25 614 GLY A O 1
ATOM 4762 N N . ILE A 1 615 ? 33.660 -11.672 -40.801 1.00 95.00 615 ILE A N 1
ATOM 4763 C CA . ILE A 1 615 ? 33.576 -11.236 -42.195 1.00 95.00 615 ILE A CA 1
ATOM 4764 C C . ILE A 1 615 ? 32.786 -9.931 -42.249 1.00 95.00 615 ILE A C 1
ATOM 4766 O O . ILE A 1 615 ? 31.576 -9.916 -42.036 1.00 95.00 615 ILE A O 1
ATOM 4770 N N . TRP A 1 616 ? 33.481 -8.851 -42.592 1.00 96.94 616 TRP A N 1
ATOM 4771 C CA . TRP A 1 616 ? 32.883 -7.539 -42.805 1.00 96.94 616 TRP A CA 1
ATOM 4772 C C . TRP A 1 616 ? 32.156 -7.475 -44.150 1.00 96.94 616 TRP A C 1
ATOM 4774 O O . TRP A 1 616 ? 32.684 -7.893 -45.185 1.00 96.94 616 TRP A O 1
ATOM 4784 N N . LYS A 1 617 ? 30.920 -6.977 -44.125 1.00 97.12 617 LYS A N 1
ATOM 4785 C CA . LYS A 1 617 ? 30.079 -6.734 -45.302 1.00 97.12 617 LYS A CA 1
ATOM 4786 C C . LYS A 1 617 ? 29.780 -5.246 -45.409 1.00 97.12 617 LYS A C 1
ATOM 4788 O O . LYS A 1 617 ? 29.490 -4.615 -44.400 1.00 97.12 617 LYS A O 1
ATOM 4793 N N . ASP A 1 618 ? 29.766 -4.701 -46.622 1.00 95.62 618 ASP A N 1
ATOM 4794 C CA . ASP A 1 618 ? 29.326 -3.319 -46.860 1.00 95.62 618 ASP A CA 1
ATOM 4795 C C . ASP A 1 618 ? 27.883 -3.125 -46.363 1.00 95.62 618 ASP A C 1
ATOM 4797 O O . ASP A 1 618 ? 27.015 -3.946 -46.681 1.00 95.62 618 ASP A O 1
ATOM 4801 N N . ILE A 1 619 ? 27.626 -2.052 -45.605 1.00 94.38 619 ILE A N 1
ATOM 4802 C CA . ILE A 1 619 ? 26.324 -1.745 -44.985 1.00 94.38 619 ILE A CA 1
ATOM 4803 C C . ILE A 1 619 ? 25.159 -1.713 -45.974 1.00 94.38 619 ILE A C 1
ATOM 4805 O O . ILE A 1 619 ? 24.032 -2.039 -45.603 1.00 94.38 619 ILE A O 1
ATOM 4809 N N . SER A 1 620 ? 25.413 -1.428 -47.254 1.00 92.94 620 SER A N 1
ATOM 4810 C CA . SER A 1 620 ? 24.395 -1.506 -48.304 1.00 92.94 620 SER A CA 1
ATOM 4811 C C . SER A 1 620 ? 23.777 -2.896 -48.459 1.00 92.94 620 SER A C 1
ATOM 4813 O O . SER A 1 620 ? 22.639 -3.010 -48.911 1.00 92.94 620 SER A O 1
ATOM 4815 N N . ASN A 1 621 ? 24.476 -3.947 -48.021 1.00 95.31 621 ASN A N 1
ATOM 4816 C CA . ASN A 1 621 ? 23.993 -5.322 -48.066 1.00 95.31 621 ASN A CA 1
ATOM 4817 C C . ASN A 1 621 ? 23.118 -5.717 -46.872 1.00 95.31 621 ASN A C 1
ATOM 4819 O O . ASN A 1 621 ? 22.576 -6.819 -46.897 1.00 95.31 621 ASN A O 1
ATOM 4823 N N . ILE A 1 622 ? 22.967 -4.877 -45.838 1.00 94.31 622 ILE A N 1
ATOM 4824 C CA . ILE A 1 622 ? 22.211 -5.244 -44.624 1.00 94.31 622 ILE A CA 1
ATOM 4825 C C . ILE A 1 622 ? 20.736 -5.553 -44.919 1.00 94.31 622 ILE A C 1
ATOM 4827 O O . ILE A 1 622 ? 20.131 -6.394 -44.266 1.00 94.31 622 ILE A O 1
ATOM 4831 N N . ILE A 1 623 ? 20.174 -4.951 -45.972 1.00 95.12 623 ILE A N 1
ATOM 4832 C CA . ILE A 1 623 ? 18.797 -5.196 -46.434 1.00 95.12 623 ILE A CA 1
ATOM 4833 C C . ILE A 1 623 ? 18.560 -6.627 -46.943 1.00 95.12 623 ILE A C 1
ATOM 4835 O O . ILE A 1 623 ? 17.417 -7.044 -47.101 1.00 95.12 623 ILE A O 1
ATOM 4839 N N . ASN A 1 624 ? 19.632 -7.372 -47.229 1.00 94.56 624 ASN A N 1
ATOM 4840 C CA . ASN A 1 624 ? 19.559 -8.765 -47.670 1.00 94.56 624 ASN A CA 1
ATOM 4841 C C . ASN A 1 624 ? 19.649 -9.752 -46.498 1.00 94.56 624 ASN A C 1
ATOM 4843 O O . ASN A 1 624 ? 19.499 -10.957 -46.701 1.00 94.56 624 ASN A O 1
ATOM 4847 N N . GLU A 1 625 ? 19.924 -9.265 -45.287 1.00 94.56 625 GLU A N 1
ATOM 4848 C CA . GLU A 1 625 ? 20.013 -10.101 -44.098 1.00 94.56 625 GLU A CA 1
ATOM 4849 C C . GLU A 1 625 ? 18.616 -10.474 -43.598 1.00 94.56 625 GLU A C 1
ATOM 4851 O O . GLU A 1 625 ? 17.684 -9.667 -43.582 1.00 94.56 625 GLU A O 1
ATOM 4856 N N . THR A 1 626 ? 18.477 -11.722 -43.161 1.00 92.19 626 THR A N 1
ATOM 4857 C CA . THR A 1 626 ? 17.281 -12.219 -42.476 1.00 92.19 626 THR A CA 1
ATOM 4858 C C . THR A 1 626 ? 17.660 -12.557 -41.046 1.00 92.19 626 THR A C 1
ATOM 4860 O O . THR A 1 626 ? 18.668 -13.222 -40.810 1.00 92.19 626 THR A O 1
ATOM 4863 N N . VAL A 1 627 ? 16.840 -12.124 -40.094 1.00 94.50 627 VAL A N 1
ATOM 4864 C CA . VAL A 1 627 ? 17.061 -12.364 -38.664 1.00 94.50 627 VAL A CA 1
ATOM 4865 C C . VAL A 1 627 ? 15.833 -13.026 -38.050 1.00 94.50 627 VAL A C 1
ATOM 4867 O O . VAL A 1 627 ? 14.725 -12.936 -38.578 1.00 94.50 627 VAL A O 1
ATOM 4870 N N . SER A 1 628 ? 16.030 -13.754 -36.953 1.00 94.31 628 SER A N 1
ATOM 4871 C CA . SER A 1 628 ? 14.927 -14.405 -36.246 1.00 94.31 628 SER A CA 1
ATOM 4872 C C . SER A 1 628 ? 14.290 -13.424 -35.259 1.00 94.31 628 SER A C 1
ATOM 4874 O O . SER A 1 628 ? 15.016 -12.917 -34.407 1.00 94.31 628 SER A O 1
ATOM 4876 N N . PRO A 1 629 ? 12.960 -13.221 -35.260 1.00 91.69 629 PRO A N 1
ATOM 4877 C CA . PRO A 1 629 ? 12.315 -12.371 -34.257 1.00 91.69 629 PRO A CA 1
ATOM 4878 C C . PRO A 1 629 ? 12.519 -12.859 -32.819 1.00 91.69 629 PRO A C 1
ATOM 4880 O O . PRO A 1 629 ? 12.571 -12.050 -31.898 1.00 91.69 629 PRO A O 1
ATOM 4883 N N . THR A 1 630 ? 12.648 -14.174 -32.618 1.00 91.81 630 THR A N 1
ATOM 4884 C CA . THR A 1 630 ? 12.815 -14.785 -31.290 1.00 91.81 630 THR A CA 1
ATOM 4885 C C . THR A 1 630 ? 14.271 -15.062 -30.929 1.00 91.81 630 THR A C 1
ATOM 4887 O O . THR A 1 630 ? 14.622 -15.006 -29.757 1.00 91.81 630 THR A O 1
ATOM 4890 N N . GLY A 1 631 ? 15.116 -15.376 -31.916 1.00 91.94 631 GLY A N 1
ATOM 4891 C CA . GLY A 1 631 ? 16.554 -15.597 -31.709 1.00 91.94 631 GLY A CA 1
ATOM 4892 C C . GLY A 1 631 ? 17.373 -14.305 -31.714 1.00 91.94 631 GLY A C 1
ATOM 4893 O O . GLY A 1 631 ? 18.432 -14.242 -31.099 1.00 91.94 631 GLY A O 1
ATOM 4894 N N . GLY A 1 632 ? 16.863 -13.273 -32.384 1.00 94.94 632 GLY A N 1
ATOM 4895 C CA . GLY A 1 632 ? 17.482 -11.965 -32.502 1.00 94.94 632 GLY A CA 1
ATOM 4896 C C . GLY A 1 632 ? 18.785 -11.936 -33.286 1.00 94.94 632 GLY A C 1
ATOM 4897 O O . GLY A 1 632 ? 19.131 -12.866 -34.020 1.00 94.94 632 GLY A O 1
ATOM 4898 N N . PHE A 1 633 ? 19.516 -10.838 -33.102 1.00 96.06 633 PHE A N 1
ATOM 4899 C CA . PHE A 1 633 ? 20.902 -10.696 -33.541 1.00 96.06 633 PHE A CA 1
ATOM 4900 C C . PHE A 1 633 ? 21.680 -9.684 -32.682 1.00 96.06 633 PHE A C 1
ATOM 4902 O O . PHE A 1 633 ? 21.083 -8.829 -32.030 1.00 96.06 633 PHE A O 1
ATOM 4909 N N . LYS A 1 634 ? 23.013 -9.740 -32.708 1.00 95.94 634 LYS A N 1
ATOM 4910 C CA . LYS A 1 634 ? 23.898 -8.628 -32.319 1.00 95.94 634 LYS A CA 1
ATOM 4911 C C . LYS A 1 634 ? 24.596 -8.085 -33.552 1.00 95.94 634 LYS A C 1
ATOM 4913 O O . LYS A 1 634 ? 24.958 -8.852 -34.440 1.00 95.94 634 LYS A O 1
ATOM 4918 N N . ASP A 1 635 ? 24.837 -6.788 -33.583 1.00 94.81 635 ASP A N 1
ATOM 4919 C CA . ASP A 1 635 ? 25.577 -6.112 -34.640 1.00 94.81 635 ASP A CA 1
ATOM 4920 C C . ASP A 1 635 ? 26.957 -5.650 -34.163 1.00 94.81 635 ASP A C 1
ATOM 4922 O O . ASP A 1 635 ? 27.170 -5.205 -33.028 1.00 94.81 635 ASP A O 1
ATOM 4926 N N . LYS A 1 636 ? 27.907 -5.758 -35.087 1.00 95.75 636 LYS A N 1
ATOM 4927 C CA . LYS A 1 636 ? 29.159 -5.018 -35.091 1.00 95.75 636 LYS A CA 1
ATOM 4928 C C . LYS A 1 636 ? 29.149 -4.086 -36.280 1.00 95.75 636 LYS A C 1
ATOM 4930 O O . LYS A 1 636 ? 28.939 -4.562 -37.389 1.00 95.75 636 LYS A O 1
ATOM 4935 N N . ILE A 1 637 ? 29.408 -2.803 -36.056 1.00 95.12 637 ILE A N 1
ATOM 4936 C CA . ILE A 1 637 ? 29.472 -1.789 -37.113 1.00 95.12 637 ILE A CA 1
ATOM 4937 C C . ILE A 1 637 ? 30.844 -1.125 -37.072 1.00 95.12 637 ILE A C 1
ATOM 4939 O O . ILE A 1 637 ? 31.267 -0.662 -36.012 1.00 95.12 637 ILE A O 1
ATOM 4943 N N . SER A 1 638 ? 31.528 -1.085 -38.213 1.00 94.31 638 SER A N 1
ATOM 4944 C CA . SER A 1 638 ? 32.813 -0.408 -38.389 1.00 94.31 638 SER A CA 1
ATOM 4945 C C . SER A 1 638 ? 32.671 0.761 -39.360 1.00 94.31 638 SER A C 1
ATOM 4947 O O . SER A 1 638 ? 31.947 0.643 -40.347 1.00 94.31 638 SER A O 1
ATOM 4949 N N . CYS A 1 639 ? 33.348 1.871 -39.067 1.00 90.62 639 CYS A N 1
ATOM 4950 C CA . CYS A 1 639 ? 33.406 3.092 -39.877 1.00 90.62 639 CYS A CA 1
ATOM 4951 C C . CYS A 1 639 ? 34.861 3.526 -40.070 1.00 90.62 639 CYS A C 1
ATOM 4953 O O . CYS A 1 639 ? 35.627 3.377 -39.081 1.00 90.62 639 CYS A O 1
#

Mean predicted aligned error: 9.3 Å

Solvent-accessible surface area (backbone atoms only — not comparable to full-atom values): 31484 Å² total; per-residue (Å²): 110,59,71,35,64,52,72,39,46,47,82,81,43,54,93,75,61,57,64,50,45,41,37,38,27,26,80,63,9,40,43,35,41,61,67,70,66,61,92,67,54,31,41,24,34,34,39,23,47,34,9,31,45,36,38,43,35,72,86,41,78,60,41,72,47,38,30,25,38,66,25,39,34,41,22,28,52,73,6,37,39,37,38,40,32,37,81,32,77,64,50,65,36,82,45,52,60,56,44,72,43,66,51,99,47,44,60,79,60,26,47,39,32,37,25,78,38,64,85,64,85,46,66,43,76,18,42,33,50,35,79,52,54,50,67,78,67,21,37,74,28,33,94,76,68,10,52,35,31,29,31,47,81,74,36,34,48,40,36,36,13,58,65,43,29,27,32,44,60,49,57,54,9,46,31,31,34,54,24,23,37,40,29,16,18,36,81,91,47,67,84,39,76,41,85,58,93,46,77,84,43,29,18,34,40,35,17,59,40,3,31,44,37,42,31,24,30,30,42,24,46,34,35,39,44,36,40,38,16,39,38,52,52,39,28,46,28,23,31,25,52,38,36,38,40,30,41,37,69,41,67,36,37,34,38,42,29,31,40,20,57,67,98,82,68,90,46,50,37,35,40,27,50,34,39,35,60,44,34,27,40,43,28,36,30,70,35,36,40,36,36,32,53,26,36,32,36,41,47,72,14,70,24,50,34,50,51,81,86,77,94,55,99,64,84,71,42,42,33,36,34,34,49,23,37,57,32,38,40,36,52,31,36,42,34,29,28,32,36,32,34,36,51,20,33,42,35,38,41,31,46,33,31,39,24,47,34,40,38,87,63,81,72,65,89,80,65,82,76,71,47,25,45,32,34,37,32,58,24,33,43,35,37,41,33,39,49,40,68,41,74,49,49,34,49,54,67,29,22,47,32,29,48,40,27,38,31,35,39,36,43,32,48,22,44,35,95,93,53,44,39,70,48,52,101,29,64,26,28,56,47,44,62,94,61,85,78,41,49,67,25,45,35,36,39,33,41,32,19,35,32,50,30,46,73,61,51,80,60,73,60,56,46,86,50,96,58,85,29,36,35,41,38,30,41,33,34,47,32,79,91,31,67,42,76,85,63,41,44,34,28,40,39,41,53,27,42,17,38,78,58,48,59,95,86,34,56,55,86,89,47,77,35,32,22,28,39,52,41,30,30,25,57,48,102,87,42,64,53,72,51,75,43,40,32,38,69,36,92,48,72,72,23,58,65,34,51,52,76,45,45,65,44,83,94,58,65,68,45,60,44,44,49,35,37,69,45,73,88,52,91,69,34,36,40,36,38,44,56,93,58,69,50,57,73,44,57,57,40,92,71,88,86,84,94,72,95,76,91,78,65,48,29,32,34,59,19,66,82,82,54,67,78,85,57,78,38,59,53,88,53,48,51,77,45,75,43,41,39,87,67,12,32,27,52,31,44,35,65